Protein AF-A0A497YHU5-F1 (afdb_monomer_lite)

Radius of gyration: 30.88 Å; chains: 1; bounding box: 75×67×78 Å

pLDDT: mean 89.19, std 15.69, range [25.25, 98.94]

Foldseek 3Di:
DDDDDDDDDDDDDDDDDDDDDDDDDDDDDDDDDAWKKKWWFQAADDDDDPQNVQWDDKDDDPGGIITMGGDPPPDDPVRVQVVRVVDPGTPHMGTDDDDDPQDQFPAPAAPPAALQCVVQVLSLLVVQPLFAALAEEEEEDAWEPPPQPQCPPQEDFEAELVVRDTPDGHAFFLSHQLSQQQARATNPRADHHHSRNNYHYHYYHQDPHPDGDLLSVLVSLVVCLVVPHQEYFALDWDQDDDPSNLVSLVVCQVSLHAYEYEQFFQQEQRGTPPLQHPRHQYEFEDDSVQHGDSRTHWYPSHAAYGHFFQRKGDGPPRDIGGHHGSSSRRSNLRNLLSSLCRSPVPQGSLSSSLLQLLQADADDDQAADGRGGSHYGHSSSSNPPDPQLFAAEQADPDLQSSLLSLCVVQDQAFQEEEEFEQPQGLQLLQCLQVCLVRVYFYGYAHQEARDPSSLVSLQSRQHQEYEYGEDCNGHNPRHVVSVVVSHNYYHYQHDPDSQLSLLSSLVSFDDLEAEEWASPQGLQSLQCSLLCNLVSHGYGHQHLQGRDPSSLVSQVNRQEYEYFEDSSTHNPNNQVSHHNYDYQYDPDSQSSSLSCCVVRPFDQAEEEEFASPSGSQSSSNSSVCNVVRYGYHHAHQEGRDPSSLVCLLSHLHYHYGYDCRGHPSNHSSSSSSSND

Organism: NCBI:txid1373

Secondary structure (DSSP, 8-state):
------------------------------PPPPPEEEEEESTT----GGGGGGEEEEEEETTEEEEEEEPPTT--HHHHHHHHTT-TTEEEEEE----PPP-----TTHHHH-HHHHHHTHHHHHTT----TTSEEEEEES---TT-GGGTTTB-S-EETTTTEET-----HHHHHHHHHHHPPSSSSSS---SSTTSEEEEEE-EETTEE-HHHHHHHHHHHHHTT-SEEEE---BSS--HHHHHHHHHHHHTTPEEEEE--SSS-SS--BTTTSTTEEEEEEE-TTSPBPTT---STT--EEEE-SSEEEEETTTEEEEE-SHHHHHHHHHHHHHHHHHH-TT--HHHHHHHHHHHSB--SSSSSBTTTBT-B--HHHHHH--GGGSPEEE--SSHHHHHHHHHHHH-S--SEEEEEESSS-HHHHTHHHHHHHTT--EEEE-SSS--HHHHHHHHHH--SEEEEES-TTTS-HHHHHHHHTTSSEEEEE--SSHHHHHHHHHTTS--SEEEEEESSS-HHHHHHHHHHHHTTPPEEEE-SS---HHHHHHTTT--EEEEES-TTTS-HHHHTTSTTEEEE--SSHHHHHHHHHHHS---SS-EEEEESSS-HHHHHHHHHHHHTT-PEEEE-SS---HHHHTTGGG-S-EEEES-TTTS-HHHHHHHHGGG-

InterPro domains:
  IPR000209 Peptidase S8/S53 domain [PF00082] (134-375)
  IPR007253 Cell wall binding repeat 2 [PF04122] (393-480)
  IPR007253 Cell wall binding repeat 2 [PF04122] (492-574)
  IPR007253 Cell wall binding repeat 2 [PF04122] (583-667)
  IPR015500 Peptidase S8, subtilisin-related [PR00723] (132-151)
  IPR015500 Peptidase S8, subtilisin-related [PR00723] (170-183)
  IPR015500 Peptidase S8, subtilisin-related [PR00723] (324-340)
  IPR022398 Peptidase S8, subtilisin, His-active site [PS00137] (174-184)
  IPR023827 Peptidase S8, subtilisin, Asp-active site [PS00136] (137-148)
  IPR023828 Peptidase S8, subtilisin, Ser-active site [PS00138] (325-335)
  IPR036852 Peptidase S8/S53 domain superfamily [G3DSA:3.40.50.200] (109-394)
  IPR036852 Peptidase S8/S53 domain superfamily [SSF52743] (113-385)
  IPR050131 Subtilisin-like serine protease [PTHR43806] (23-392)
  IPR054399 Fervidolysin-like, N-terminal prodomain [PF22148] (35-95)

Sequence (676 aa):
MKQTTTVLAAMTLALSLIGIGTMAQAQGPTENPADRVIVKLREQAAMEGAAAAQKVATAKTGDGQIVTLEVPQGQSVESFMAELSKQGHIEYVEPDHRVELAAIPGDPFYAGYQYHHRLIGSESAWDKTTGKADVLVAIIDDGFDLLHPDLKGRIVSPFNIITGKPGSVSVEIHGTHVAGLIAGNMDNELFGVGVAPSTSIMPIDVFDGEDGFISDVAAGVYHAVDNGADIINMSLVAYSDTNVLREAVQYAHSKNVLVVAAAGNDGISSPYYPAAYQEVLSVASTDAADKRSDFSNFGKTIDIAAPGTGVFSIFPDQSFGGMDGTSMSTPIVSGAAALLKANEPKLSNTDIAGRLMLTAKDLGTAGKDVYYGHGRLNVDRALTLDASHWSDRLAGSSRYDTAVAISKAGWSSASTVIIATGTDFPDALAGGPLAYKENAPILLTKGDALHPAAAAEIRRLKPGKAILLGSNGALSATVEQQVGQLVNSVERIGGKTRYETAALIAKKITSDRAVVSNGQNFPDVLSVSPYAAKNGIPILLTRTGTLPAETKAALAGKDSTIVTGGTSAVSNAVMAQLPGAKRYGGTSRYDTGKLINQGLPMGKQKAFIATGTNFPDALAGSVLAAKKDAPILLTAANSIPSPTKSLLPSYPAYSIFGSKGAITPDVKFEVDLQLK

Structure (mmCIF, N/CA/C/O backbone):
data_AF-A0A497YHU5-F1
#
_entry.id   AF-A0A497YHU5-F1
#
loop_
_atom_site.group_PDB
_atom_site.id
_atom_site.type_symbol
_atom_site.label_atom_id
_atom_site.label_alt_id
_atom_site.label_comp_id
_atom_site.label_asym_id
_atom_site.label_entity_id
_atom_site.label_seq_id
_atom_site.pdbx_PDB_ins_code
_atom_site.Cartn_x
_atom_site.Cartn_y
_atom_site.Cartn_z
_atom_site.occupancy
_atom_site.B_iso_or_equiv
_atom_site.auth_seq_id
_atom_site.auth_comp_id
_atom_site.auth_asym_id
_atom_site.auth_atom_id
_atom_site.pdbx_PDB_model_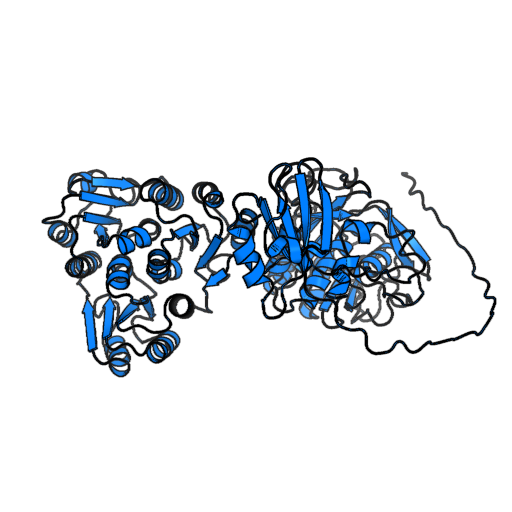num
ATOM 1 N N . MET A 1 1 ? 30.039 21.988 -26.609 1.00 33.09 1 MET A N 1
ATOM 2 C CA . MET A 1 1 ? 31.348 21.294 -26.544 1.00 33.09 1 MET A CA 1
ATOM 3 C C . MET A 1 1 ? 31.518 20.636 -25.178 1.00 33.09 1 MET A C 1
ATOM 5 O O . MET A 1 1 ? 32.045 21.253 -24.263 1.00 33.09 1 MET A O 1
ATOM 9 N N . LYS A 1 2 ? 31.054 19.394 -25.043 1.00 28.36 2 LYS A N 1
ATOM 10 C CA . LYS A 1 2 ? 31.496 18.415 -24.042 1.00 28.36 2 LYS A CA 1
ATOM 11 C C . LYS A 1 2 ? 31.554 17.090 -24.800 1.00 28.36 2 LYS A C 1
ATOM 13 O O . LYS A 1 2 ? 30.592 16.751 -25.476 1.00 28.36 2 LYS A O 1
ATOM 18 N N . GLN A 1 3 ? 32.724 16.463 -24.825 1.00 27.09 3 GLN A N 1
ATOM 19 C CA . GLN A 1 3 ? 32.985 15.246 -25.589 1.00 27.09 3 GLN A CA 1
ATOM 20 C C . GLN A 1 3 ? 32.382 14.047 -24.853 1.00 27.09 3 GLN A C 1
ATOM 22 O O . GLN A 1 3 ? 32.761 13.776 -23.717 1.00 27.09 3 GLN A O 1
ATOM 27 N N . THR A 1 4 ? 31.457 13.345 -25.500 1.00 29.52 4 THR A N 1
ATOM 28 C CA . THR A 1 4 ? 31.012 11.997 -25.139 1.00 29.52 4 THR A CA 1
ATOM 29 C C . THR A 1 4 ? 32.050 11.002 -25.651 1.00 29.52 4 THR A C 1
ATOM 31 O O . THR A 1 4 ? 32.247 10.835 -26.855 1.00 29.52 4 THR A O 1
ATOM 34 N N . THR A 1 5 ? 32.775 10.368 -24.733 1.00 28.42 5 THR A N 1
ATOM 35 C CA . THR A 1 5 ? 33.776 9.350 -25.061 1.00 28.42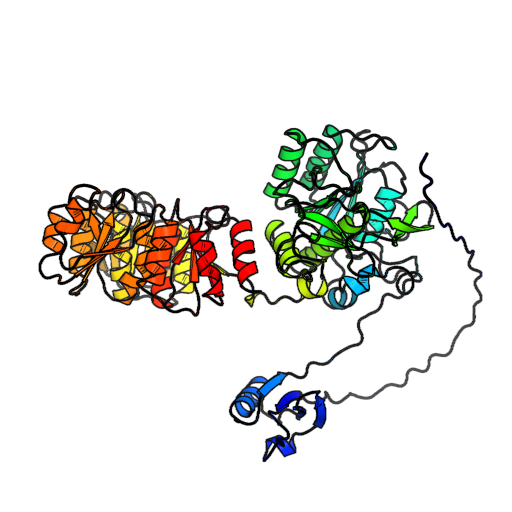 5 THR A CA 1
ATOM 36 C C . THR A 1 5 ? 33.059 8.031 -25.348 1.00 28.42 5 THR A C 1
ATOM 38 O O . THR A 1 5 ? 32.710 7.300 -24.430 1.00 28.42 5 THR A O 1
ATOM 41 N N . THR A 1 6 ? 32.816 7.735 -26.625 1.00 29.31 6 THR A N 1
ATOM 42 C CA . THR A 1 6 ? 32.262 6.447 -27.078 1.00 29.31 6 THR A CA 1
ATOM 43 C C . THR A 1 6 ? 33.411 5.452 -27.244 1.00 29.31 6 THR A C 1
ATOM 45 O O . THR A 1 6 ? 34.334 5.709 -28.017 1.00 29.31 6 THR A O 1
ATOM 48 N N . VAL A 1 7 ? 33.389 4.327 -26.525 1.00 29.16 7 VAL A N 1
ATOM 49 C CA . VAL A 1 7 ? 34.339 3.220 -26.733 1.00 29.16 7 VAL A CA 1
ATOM 50 C C . VAL A 1 7 ? 33.639 2.154 -27.574 1.00 29.16 7 VAL A C 1
ATOM 52 O O . VAL A 1 7 ? 32.822 1.397 -27.062 1.00 29.16 7 VAL A O 1
ATOM 55 N N . LEU A 1 8 ? 33.940 2.121 -28.875 1.00 25.25 8 LEU A N 1
ATOM 56 C CA . LEU A 1 8 ? 33.418 1.138 -29.828 1.00 25.25 8 LEU A CA 1
ATOM 57 C C . LEU A 1 8 ? 34.445 0.004 -29.990 1.00 25.25 8 LEU A C 1
ATOM 59 O O . LEU A 1 8 ? 35.567 0.254 -30.432 1.00 25.25 8 LEU A O 1
ATOM 63 N N . ALA A 1 9 ? 34.087 -1.233 -29.648 1.00 27.28 9 ALA A N 1
ATOM 64 C CA . ALA A 1 9 ? 34.909 -2.413 -29.922 1.00 27.28 9 ALA A CA 1
ATOM 65 C C . ALA A 1 9 ? 34.160 -3.335 -30.896 1.00 27.28 9 ALA A C 1
ATOM 67 O O . ALA A 1 9 ? 33.188 -3.980 -30.519 1.00 27.28 9 ALA A O 1
ATOM 68 N N . ALA A 1 10 ? 34.606 -3.385 -32.153 1.00 26.16 10 ALA A N 1
ATOM 69 C CA . ALA A 1 10 ? 34.100 -4.309 -33.165 1.00 26.16 10 ALA A CA 1
ATOM 70 C C . ALA A 1 10 ? 35.052 -5.510 -33.294 1.00 26.16 10 ALA A C 1
ATOM 72 O O . ALA A 1 10 ? 36.248 -5.324 -33.526 1.00 26.16 10 ALA A O 1
ATOM 73 N N . MET A 1 11 ? 34.539 -6.739 -33.180 1.00 29.83 11 MET A N 1
ATOM 74 C CA . MET A 1 11 ? 35.295 -7.957 -33.492 1.00 29.83 11 MET A CA 1
ATOM 75 C C . MET A 1 11 ? 34.438 -8.953 -34.281 1.00 29.83 11 MET A C 1
ATOM 77 O O . MET A 1 11 ? 33.431 -9.461 -33.803 1.00 29.83 11 MET A O 1
ATOM 81 N N . THR A 1 12 ? 34.877 -9.232 -35.508 1.00 28.94 12 THR A N 1
ATOM 82 C CA . THR A 1 12 ? 34.377 -10.273 -36.417 1.00 28.94 12 THR A CA 1
ATOM 83 C C . THR A 1 12 ? 34.726 -11.678 -35.919 1.00 28.94 12 THR A C 1
ATOM 85 O O . THR A 1 12 ? 35.897 -11.968 -35.668 1.00 28.94 12 THR A O 1
ATOM 88 N N . LEU A 1 13 ? 33.727 -12.563 -35.839 1.00 28.52 13 LEU A N 1
ATOM 89 C CA . LEU A 1 13 ? 33.865 -13.962 -35.424 1.00 28.52 13 LEU A CA 1
ATOM 90 C C . LEU A 1 13 ? 34.158 -14.875 -36.632 1.00 28.52 13 LEU A C 1
ATOM 92 O O . LEU A 1 13 ? 33.422 -14.865 -37.617 1.00 28.52 13 LEU A O 1
ATOM 96 N N . ALA A 1 14 ? 35.212 -15.691 -36.545 1.00 26.08 14 ALA A N 1
ATOM 97 C CA . ALA A 1 14 ? 35.501 -16.768 -37.493 1.00 26.08 14 ALA A CA 1
ATOM 98 C C . ALA A 1 14 ? 35.154 -18.126 -36.857 1.00 26.08 14 ALA A C 1
ATOM 100 O O . ALA A 1 14 ? 35.715 -18.492 -35.827 1.00 26.08 14 ALA A O 1
ATOM 101 N N . LEU A 1 15 ? 34.228 -18.864 -37.480 1.00 29.66 15 LEU A N 1
ATOM 102 C CA . LEU A 1 15 ? 33.823 -20.218 -37.090 1.00 29.66 15 LEU A CA 1
ATOM 103 C C . LEU A 1 15 ? 34.921 -21.247 -37.407 1.00 29.66 15 LEU A C 1
ATOM 105 O O . LEU A 1 15 ? 35.382 -21.332 -38.546 1.00 29.66 15 LEU A O 1
ATOM 109 N N . SER A 1 16 ? 35.228 -22.128 -36.454 1.00 26.45 16 SER A N 1
ATOM 110 C CA . SER A 1 16 ? 35.846 -23.427 -36.733 1.00 26.45 16 SER A CA 1
ATOM 111 C C . SER A 1 16 ? 35.083 -24.554 -36.024 1.00 26.45 16 SER A C 1
ATOM 113 O O . SER A 1 16 ? 34.946 -24.586 -34.805 1.00 26.45 16 SER A O 1
ATOM 115 N N . LEU A 1 17 ? 34.547 -25.474 -36.834 1.00 31.41 17 LEU A N 1
ATOM 116 C CA . LEU A 1 17 ? 33.898 -26.716 -36.414 1.00 31.41 17 LEU A CA 1
ATOM 117 C C . LEU A 1 17 ? 34.928 -27.721 -35.881 1.00 31.41 17 LEU A C 1
ATOM 119 O O . LEU A 1 17 ? 35.848 -28.078 -36.618 1.00 31.41 17 LEU A O 1
ATOM 123 N N . ILE A 1 18 ? 34.685 -28.299 -34.701 1.00 30.58 18 ILE A N 1
ATOM 124 C CA . ILE A 1 18 ? 35.136 -29.657 -34.349 1.00 30.58 18 ILE A CA 1
ATOM 125 C C . ILE A 1 18 ? 34.004 -30.356 -33.592 1.00 30.58 18 ILE A C 1
ATOM 127 O O . ILE A 1 18 ? 33.492 -29.841 -32.602 1.00 30.58 18 ILE A O 1
ATOM 131 N N . GLY A 1 19 ? 33.597 -31.523 -34.092 1.00 26.00 19 GLY A N 1
ATOM 132 C CA . GLY A 1 19 ? 32.494 -32.310 -33.559 1.00 26.00 19 GLY A CA 1
ATOM 133 C C . GLY A 1 19 ? 32.907 -33.531 -32.728 1.00 26.00 19 GLY A C 1
ATOM 134 O O . GLY A 1 19 ? 33.951 -34.135 -32.954 1.00 26.00 19 GLY A O 1
ATOM 135 N N . ILE A 1 20 ? 31.937 -33.917 -31.889 1.00 32.97 20 ILE A N 1
ATOM 136 C CA . ILE A 1 20 ? 31.539 -35.261 -31.426 1.00 32.97 20 ILE A CA 1
ATOM 137 C C . ILE A 1 20 ? 32.343 -35.916 -30.289 1.00 32.97 20 ILE A C 1
ATOM 139 O O . ILE A 1 20 ? 33.508 -36.273 -30.427 1.00 32.97 20 ILE A O 1
ATOM 143 N N . GLY A 1 21 ? 31.606 -36.238 -29.215 1.00 25.81 21 GLY A N 1
ATOM 144 C CA . GLY A 1 21 ? 31.980 -37.244 -28.221 1.00 25.81 21 GLY A CA 1
ATOM 145 C C . GLY A 1 21 ? 31.020 -37.334 -27.027 1.00 25.81 21 GLY A C 1
ATOM 146 O O . GLY A 1 21 ? 31.425 -37.074 -25.902 1.00 25.81 21 GLY A O 1
ATOM 147 N N . THR A 1 22 ? 29.748 -37.688 -27.240 1.00 32.41 22 THR A N 1
ATOM 148 C CA . THR A 1 22 ? 28.787 -37.971 -26.156 1.00 32.41 22 THR A CA 1
ATOM 149 C C . THR A 1 22 ? 29.090 -39.313 -25.481 1.00 32.41 22 THR A C 1
ATOM 151 O O . THR A 1 22 ? 28.992 -40.356 -26.128 1.00 32.41 22 THR A O 1
ATOM 154 N N . MET A 1 23 ? 29.360 -39.310 -24.173 1.00 29.67 23 MET A N 1
ATOM 155 C CA . MET A 1 23 ? 29.199 -40.486 -23.309 1.00 29.67 23 MET A CA 1
ATOM 156 C C . MET A 1 23 ? 28.266 -40.135 -22.149 1.00 29.67 23 MET A C 1
ATOM 158 O O . MET A 1 23 ? 28.678 -39.535 -21.163 1.00 29.67 23 MET A O 1
ATOM 162 N N . ALA A 1 24 ? 26.994 -40.509 -22.282 1.00 28.61 24 ALA A N 1
ATOM 163 C CA . ALA A 1 24 ? 26.041 -40.497 -21.182 1.00 28.61 24 ALA A CA 1
ATOM 164 C C . ALA A 1 24 ? 26.212 -41.792 -20.372 1.00 28.61 24 ALA A C 1
ATOM 166 O O . ALA A 1 24 ? 25.848 -42.874 -20.835 1.00 28.61 24 ALA A O 1
ATOM 167 N N . GLN A 1 25 ? 26.782 -41.694 -19.170 1.00 28.66 25 GLN A N 1
ATOM 168 C CA . GLN A 1 25 ? 26.655 -42.737 -18.154 1.00 28.66 25 GLN A CA 1
ATOM 169 C C . GLN A 1 25 ? 25.304 -42.569 -17.455 1.00 28.66 25 GLN A C 1
ATOM 171 O O . GLN A 1 25 ? 25.040 -41.545 -16.830 1.00 28.66 25 GLN A O 1
ATOM 176 N N . ALA A 1 26 ? 24.454 -43.589 -17.558 1.00 29.36 26 ALA A N 1
ATOM 177 C CA . ALA A 1 26 ? 23.235 -43.696 -16.772 1.00 29.36 26 ALA A CA 1
ATOM 178 C C . ALA A 1 26 ? 23.597 -43.867 -15.285 1.00 29.36 26 ALA A C 1
ATOM 180 O O . ALA A 1 26 ? 24.133 -44.903 -14.890 1.00 29.36 26 ALA A O 1
ATOM 181 N N . GLN A 1 27 ? 23.314 -42.853 -14.466 1.00 30.81 27 GLN A N 1
ATOM 182 C CA . GLN A 1 27 ? 23.290 -42.990 -13.011 1.00 30.81 27 GLN A CA 1
ATOM 183 C C . GLN A 1 27 ? 21.955 -43.633 -12.608 1.00 30.81 27 GLN A C 1
ATOM 185 O O . GLN A 1 27 ? 20.892 -43.214 -13.064 1.00 30.81 27 GLN A O 1
ATOM 190 N N . GLY A 1 28 ? 22.022 -44.696 -11.800 1.00 29.98 28 GLY A N 1
ATOM 191 C CA . GLY A 1 28 ? 20.854 -45.331 -11.182 1.00 29.98 28 GLY A CA 1
ATOM 192 C C . GLY A 1 28 ? 20.110 -44.385 -10.225 1.00 29.98 28 GLY A C 1
ATOM 193 O O . GLY A 1 28 ? 20.547 -43.250 -10.035 1.00 29.98 28 GLY A O 1
ATOM 194 N N . PRO A 1 29 ? 18.990 -44.825 -9.621 1.00 30.52 29 PRO A N 1
ATOM 195 C CA . PRO A 1 29 ? 18.157 -43.963 -8.789 1.00 30.52 29 PRO A CA 1
ATOM 196 C C . PRO A 1 29 ? 18.978 -43.427 -7.614 1.00 30.52 29 PRO A C 1
ATOM 198 O O . PRO A 1 29 ? 19.434 -44.188 -6.763 1.00 30.52 29 PRO A O 1
ATOM 201 N N . THR A 1 30 ? 19.192 -42.116 -7.593 1.00 31.77 30 THR A N 1
ATOM 202 C CA . THR A 1 30 ? 19.773 -41.401 -6.463 1.00 31.77 30 THR A CA 1
ATOM 203 C C . THR A 1 30 ? 18.796 -41.496 -5.293 1.00 31.77 30 THR A C 1
ATOM 205 O O . THR A 1 30 ? 17.673 -40.999 -5.368 1.00 31.77 30 THR A O 1
ATOM 208 N N . GLU A 1 31 ? 19.196 -42.177 -4.214 1.00 35.94 31 GLU A N 1
ATOM 209 C CA . GLU A 1 31 ? 18.515 -42.065 -2.922 1.00 35.94 31 GLU A CA 1
ATOM 210 C C . GLU A 1 31 ? 18.364 -40.579 -2.587 1.00 35.94 31 GLU A C 1
ATOM 212 O O . GLU A 1 31 ? 19.328 -39.826 -2.703 1.00 35.94 31 GLU A O 1
ATOM 217 N N . ASN A 1 32 ? 17.159 -40.144 -2.214 1.00 41.66 32 ASN A N 1
ATOM 218 C CA . ASN A 1 32 ? 16.931 -38.772 -1.774 1.00 41.66 32 ASN A CA 1
ATOM 219 C C . ASN A 1 32 ? 17.740 -38.532 -0.482 1.00 41.66 32 ASN A C 1
ATOM 221 O O . ASN A 1 32 ? 17.489 -39.232 0.500 1.00 41.66 32 ASN A O 1
ATOM 225 N N . PRO A 1 33 ? 18.684 -37.571 -0.443 1.00 57.25 33 PRO A N 1
ATOM 226 C CA . PRO A 1 33 ? 19.343 -37.166 0.796 1.00 57.25 33 PRO A CA 1
ATOM 227 C C . PRO A 1 33 ? 18.326 -36.805 1.882 1.00 57.25 33 PRO A C 1
ATOM 229 O O . PRO A 1 33 ? 17.339 -36.130 1.585 1.00 57.25 33 PRO A O 1
ATOM 232 N N . ALA A 1 34 ? 18.588 -37.239 3.117 1.00 67.44 34 ALA A N 1
ATOM 233 C CA . ALA A 1 34 ? 17.761 -36.945 4.284 1.00 67.44 34 ALA A CA 1
ATOM 234 C C . ALA A 1 34 ? 17.684 -35.432 4.580 1.00 67.44 34 ALA A C 1
ATOM 236 O O . ALA A 1 34 ? 18.630 -34.689 4.305 1.00 67.44 34 ALA A O 1
ATOM 237 N N . ASP A 1 35 ? 16.561 -34.984 5.153 1.00 86.56 35 ASP A N 1
ATOM 238 C CA . ASP A 1 35 ? 16.365 -33.599 5.598 1.00 86.56 35 ASP A CA 1
ATOM 239 C C . ASP A 1 35 ? 17.333 -33.239 6.739 1.00 86.56 35 ASP A C 1
ATOM 241 O O . ASP A 1 35 ? 17.704 -34.090 7.554 1.00 86.56 35 ASP A O 1
ATOM 245 N N . ARG A 1 36 ? 17.741 -31.965 6.821 1.00 92.00 36 ARG A N 1
ATOM 246 C CA . ARG A 1 36 ? 18.741 -31.479 7.788 1.00 92.00 36 ARG A CA 1
ATOM 247 C C . ARG A 1 36 ? 18.307 -30.179 8.477 1.00 92.00 36 ARG A C 1
ATOM 249 O O . ARG A 1 36 ? 17.494 -29.419 7.953 1.00 92.00 36 ARG A O 1
ATOM 256 N N . VAL A 1 37 ? 18.884 -29.912 9.647 1.00 90.25 37 VAL A N 1
ATOM 257 C CA . VAL A 1 37 ? 18.754 -28.655 10.408 1.00 90.25 37 VAL A CA 1
ATOM 258 C C . VAL A 1 37 ? 20.129 -28.118 10.806 1.00 90.25 37 VAL A C 1
ATOM 260 O O . VAL A 1 37 ? 21.075 -28.885 11.002 1.00 90.25 37 VAL A O 1
ATOM 263 N N . ILE A 1 38 ? 20.238 -26.802 10.968 1.00 91.69 38 ILE A N 1
ATOM 264 C CA . ILE A 1 38 ? 21.420 -26.096 11.471 1.00 91.69 38 ILE A CA 1
ATOM 265 C C . ILE A 1 38 ? 21.126 -25.629 12.898 1.00 91.69 38 ILE A C 1
ATOM 267 O O . ILE A 1 38 ? 20.107 -24.996 13.162 1.00 91.69 38 ILE A O 1
ATOM 271 N N . VAL A 1 39 ? 22.024 -25.939 13.831 1.00 90.94 39 VAL A N 1
ATOM 272 C CA . VAL A 1 39 ? 21.940 -25.568 15.248 1.00 90.94 39 VAL A CA 1
ATOM 273 C C . VAL A 1 39 ? 23.110 -24.663 15.598 1.00 90.94 39 VAL A C 1
ATOM 275 O O . VAL A 1 39 ? 24.264 -25.070 15.462 1.00 90.94 39 VAL A O 1
ATOM 278 N N . LYS A 1 40 ? 22.839 -23.467 16.119 1.00 88.94 40 LYS A N 1
ATOM 279 C CA . LYS A 1 40 ? 23.860 -22.607 16.723 1.00 88.94 40 LYS A CA 1
ATOM 280 C C . LYS A 1 40 ? 23.938 -22.863 18.220 1.00 88.94 40 LYS A C 1
ATOM 282 O O . LYS A 1 40 ? 22.931 -22.775 18.919 1.00 88.94 40 LYS A O 1
ATOM 287 N N . LEU A 1 41 ? 25.138 -23.141 18.716 1.00 86.12 41 LEU A N 1
ATOM 288 C CA . LEU A 1 41 ? 25.402 -23.354 20.138 1.00 86.12 41 LEU A CA 1
ATOM 289 C C . LEU A 1 41 ? 25.882 -22.064 20.804 1.00 86.12 41 LEU A C 1
ATOM 291 O O . LEU A 1 41 ? 26.671 -21.315 20.223 1.00 86.12 41 LEU A O 1
ATOM 295 N N . ARG A 1 42 ? 25.434 -21.841 22.042 1.00 82.75 42 ARG A N 1
ATOM 296 C CA . ARG A 1 42 ? 25.983 -20.810 22.929 1.00 82.75 42 ARG A CA 1
ATOM 297 C C . ARG A 1 42 ? 27.337 -21.301 23.458 1.00 82.75 42 ARG A C 1
ATOM 299 O O . ARG A 1 42 ? 27.428 -22.424 23.945 1.00 82.75 42 ARG A O 1
ATOM 306 N N . GLU A 1 43 ? 28.368 -20.456 23.408 1.00 72.25 43 GLU A N 1
ATOM 307 C CA . GLU A 1 43 ? 29.722 -20.755 23.920 1.00 72.25 43 GLU A CA 1
ATOM 308 C C . GLU A 1 43 ? 30.407 -21.971 23.238 1.00 72.25 43 GLU A C 1
ATOM 310 O O . GLU A 1 43 ? 30.062 -22.353 22.121 1.00 72.25 43 GLU A O 1
ATOM 315 N N . GLN A 1 44 ? 31.412 -22.584 23.885 1.00 64.88 44 GLN A N 1
ATOM 316 C CA . GLN A 1 44 ? 32.015 -23.864 23.463 1.00 64.88 44 GLN A CA 1
ATOM 317 C C . GLN A 1 44 ? 31.182 -25.080 23.925 1.00 64.88 44 GLN A C 1
ATOM 319 O O . GLN A 1 44 ? 31.744 -26.128 24.250 1.00 64.88 44 GLN A O 1
ATOM 324 N N . ALA A 1 45 ? 29.855 -24.947 24.004 1.00 66.75 45 ALA A N 1
ATOM 325 C CA . ALA A 1 45 ? 28.983 -26.071 24.327 1.00 66.75 45 ALA A CA 1
ATOM 326 C C . ALA A 1 45 ? 29.065 -27.158 23.239 1.00 66.75 45 ALA A C 1
ATOM 328 O O . ALA A 1 45 ? 29.366 -26.876 22.078 1.00 66.75 45 ALA A O 1
ATOM 329 N N . ALA A 1 46 ? 28.794 -28.408 23.614 1.00 67.00 46 ALA A N 1
ATOM 330 C CA . ALA A 1 46 ? 28.712 -29.536 22.694 1.00 67.00 46 ALA A CA 1
ATOM 331 C C . ALA A 1 46 ? 27.272 -30.056 22.634 1.00 67.00 46 ALA A C 1
ATOM 333 O O . ALA A 1 46 ? 26.545 -29.992 23.620 1.00 67.00 46 ALA A O 1
ATOM 334 N N . MET A 1 47 ? 26.876 -30.602 21.482 1.00 73.56 47 MET A N 1
ATOM 335 C CA . MET A 1 47 ? 25.632 -31.367 21.388 1.00 73.56 47 MET A CA 1
ATOM 336 C C . MET A 1 47 ? 25.751 -32.655 22.207 1.00 73.56 47 MET A C 1
ATOM 338 O O . MET A 1 47 ? 26.734 -33.385 22.068 1.00 73.56 47 MET A O 1
ATOM 342 N N . GLU A 1 48 ? 24.731 -32.962 23.005 1.00 67.00 48 GLU A N 1
ATOM 343 C CA . GLU A 1 48 ? 24.681 -34.149 23.864 1.00 67.00 48 GLU A CA 1
ATOM 344 C C . GLU A 1 48 ? 23.467 -35.042 23.542 1.00 67.00 48 GLU A C 1
ATOM 346 O O . GLU A 1 48 ? 22.495 -34.626 22.908 1.00 67.00 48 GLU A O 1
ATOM 351 N N . GLY A 1 49 ? 23.514 -36.301 23.988 1.00 68.38 49 GLY A N 1
ATOM 352 C CA . GLY A 1 49 ? 22.380 -37.227 23.910 1.00 68.38 49 GLY A CA 1
ATOM 353 C C . GLY A 1 49 ? 21.974 -37.629 22.485 1.00 68.38 49 GLY A C 1
ATOM 354 O O . GLY A 1 49 ? 22.811 -37.771 21.597 1.00 68.38 49 GLY A O 1
ATOM 355 N N . ALA A 1 50 ? 20.672 -37.849 22.269 1.00 61.09 50 ALA A N 1
ATOM 356 C CA . ALA A 1 50 ? 20.127 -38.358 21.004 1.00 61.09 50 ALA A CA 1
ATOM 357 C C . ALA A 1 50 ? 20.397 -37.434 19.801 1.00 61.09 50 ALA A C 1
ATOM 359 O O . ALA A 1 50 ? 20.561 -37.915 18.683 1.00 61.09 50 ALA A O 1
ATOM 360 N N . ALA A 1 51 ? 20.517 -36.124 20.029 1.00 69.06 51 ALA A N 1
ATOM 361 C CA . ALA A 1 51 ? 20.831 -35.155 18.985 1.00 69.06 51 ALA A CA 1
ATOM 362 C C . ALA A 1 51 ? 22.303 -35.219 18.537 1.00 69.06 51 ALA A C 1
ATOM 364 O O . ALA A 1 51 ? 22.601 -34.961 17.374 1.00 69.06 51 ALA A O 1
ATOM 365 N N . ALA A 1 52 ? 23.229 -35.639 19.410 1.00 71.38 52 ALA A N 1
ATOM 366 C CA . ALA A 1 52 ? 24.623 -35.872 19.024 1.00 71.38 52 ALA A CA 1
ATOM 367 C C . ALA A 1 52 ? 24.765 -37.040 18.031 1.00 71.38 52 ALA A C 1
ATOM 369 O O . ALA A 1 52 ? 25.661 -37.022 17.190 1.00 71.38 52 ALA A O 1
ATOM 370 N N . ALA A 1 53 ? 23.863 -38.027 18.099 1.00 75.81 53 ALA A N 1
ATOM 371 C CA . ALA A 1 53 ? 23.834 -39.163 17.178 1.00 75.81 53 ALA A CA 1
ATOM 372 C C . ALA A 1 53 ? 23.354 -38.791 15.763 1.00 75.81 53 ALA A C 1
ATOM 374 O O . ALA A 1 53 ? 23.603 -39.544 14.830 1.00 75.81 53 ALA A O 1
ATOM 375 N N . GLN A 1 54 ? 22.704 -37.634 15.604 1.00 83.94 54 GLN A N 1
ATOM 376 C CA . GLN A 1 54 ? 22.226 -37.114 14.318 1.00 83.94 54 GLN A CA 1
ATOM 377 C C . GLN A 1 54 ? 23.215 -36.145 13.660 1.00 83.94 54 GLN A C 1
ATOM 379 O O . GLN A 1 54 ? 22.914 -35.526 12.645 1.00 83.94 54 GLN A O 1
ATOM 384 N N . LYS A 1 55 ? 24.388 -35.932 14.260 1.00 88.00 55 LYS A N 1
ATOM 385 C CA . LYS A 1 55 ? 25.332 -34.917 13.802 1.00 88.00 55 LYS A CA 1
ATOM 386 C C . LYS A 1 55 ? 25.978 -35.294 12.471 1.00 88.00 55 LYS A C 1
ATOM 388 O O . LYS A 1 55 ? 26.725 -36.262 12.385 1.00 88.00 55 LYS A O 1
ATOM 393 N N . VAL A 1 56 ? 25.780 -34.426 11.484 1.00 87.19 56 VAL A N 1
ATOM 394 C CA . VAL A 1 56 ? 26.362 -34.508 10.138 1.00 87.19 56 VAL A CA 1
ATOM 395 C C . VAL A 1 56 ? 27.682 -33.753 10.079 1.00 87.19 56 VAL A C 1
ATOM 397 O O . VAL A 1 56 ? 28.694 -34.263 9.605 1.00 87.19 56 VAL A O 1
ATOM 400 N N . ALA A 1 57 ? 27.683 -32.510 10.561 1.00 87.06 57 ALA A N 1
ATOM 401 C CA . ALA A 1 57 ? 28.818 -31.612 10.409 1.00 87.06 57 ALA A CA 1
ATOM 402 C C . ALA A 1 57 ? 28.903 -30.606 11.550 1.00 87.06 57 ALA A C 1
ATOM 404 O O . ALA A 1 57 ? 27.998 -30.443 12.370 1.00 87.06 57 ALA A O 1
ATOM 405 N N . THR A 1 58 ? 30.042 -29.932 11.636 1.00 87.06 58 THR A N 1
ATOM 406 C CA . THR A 1 58 ? 30.278 -28.893 12.629 1.00 87.06 58 THR A CA 1
ATOM 407 C C . THR A 1 58 ? 31.244 -27.860 12.078 1.00 87.06 58 THR A C 1
ATOM 409 O O . THR A 1 58 ? 32.316 -28.225 11.599 1.00 87.06 58 THR A O 1
ATOM 412 N N . ALA A 1 59 ? 30.895 -26.582 12.197 1.00 83.06 59 ALA A N 1
ATOM 413 C CA . ALA A 1 59 ? 31.739 -25.470 11.783 1.00 83.06 59 ALA A CA 1
ATOM 414 C C . ALA A 1 59 ? 31.882 -24.442 12.911 1.00 83.06 59 ALA A C 1
ATOM 416 O O . ALA A 1 59 ? 30.946 -24.174 13.663 1.00 83.06 59 ALA A O 1
ATOM 417 N N . LYS A 1 60 ? 33.082 -23.874 13.049 1.00 81.25 60 LYS A N 1
ATOM 418 C CA . LYS A 1 60 ? 33.337 -22.783 13.997 1.00 81.25 60 LYS A CA 1
ATOM 419 C C . LYS A 1 60 ? 32.848 -21.466 13.399 1.00 81.25 60 LYS A C 1
ATOM 421 O O . LYS A 1 60 ? 33.112 -21.195 12.231 1.00 81.25 60 LYS A O 1
ATOM 426 N N . THR A 1 61 ? 32.199 -20.642 14.208 1.00 72.94 61 THR A N 1
ATOM 427 C CA . THR A 1 61 ? 31.900 -19.241 13.888 1.00 72.94 61 THR A CA 1
ATOM 428 C C . THR A 1 61 ? 32.823 -18.330 14.699 1.00 72.94 61 THR A C 1
ATOM 430 O O . THR A 1 61 ? 33.547 -18.803 15.575 1.00 72.94 61 THR A O 1
ATOM 433 N N . GLY A 1 62 ? 32.821 -17.021 14.425 1.00 71.88 62 GLY A N 1
ATOM 434 C CA . GLY A 1 62 ? 33.673 -16.065 15.152 1.00 71.88 62 GLY A CA 1
ATOM 435 C C . GLY A 1 62 ? 33.443 -16.027 16.673 1.00 71.88 62 GLY A C 1
ATOM 436 O O . GLY A 1 62 ? 34.339 -15.648 17.417 1.00 71.88 62 GLY A O 1
ATOM 437 N N . ASP A 1 63 ? 32.268 -16.459 17.126 1.00 76.31 63 ASP A N 1
ATOM 438 C CA . ASP A 1 63 ? 31.763 -16.367 18.500 1.00 76.31 63 ASP A CA 1
ATOM 439 C C . ASP A 1 63 ? 31.170 -17.686 19.048 1.00 76.31 63 ASP A C 1
ATOM 441 O O . ASP A 1 63 ? 30.569 -17.692 20.119 1.00 76.31 63 ASP A O 1
ATOM 445 N N . GLY A 1 64 ? 31.315 -18.812 18.341 1.00 78.69 64 GLY A N 1
ATOM 446 C CA . GLY A 1 64 ? 30.682 -20.072 18.740 1.00 78.69 64 GLY A CA 1
ATOM 447 C C . GLY A 1 64 ? 30.840 -21.198 17.723 1.00 78.69 64 GLY A C 1
ATOM 448 O O . GLY A 1 64 ? 31.840 -21.290 17.002 1.00 78.69 64 GLY A O 1
ATOM 449 N N . GLN A 1 65 ? 29.847 -22.083 17.670 1.00 86.06 65 GLN A N 1
ATOM 450 C CA . GLN A 1 65 ? 29.840 -23.241 16.783 1.00 86.06 65 GLN A CA 1
ATOM 451 C C . GLN A 1 65 ? 28.446 -23.465 16.199 1.00 86.06 65 GLN A C 1
ATOM 453 O O . GLN A 1 65 ? 27.446 -23.361 16.908 1.00 86.06 65 GLN A O 1
ATOM 458 N N . ILE A 1 66 ? 28.398 -23.792 14.909 1.00 90.44 66 ILE A N 1
ATOM 459 C CA . ILE A 1 66 ? 27.208 -24.335 14.259 1.00 90.44 66 ILE A CA 1
ATOM 460 C C . ILE A 1 66 ? 27.380 -25.839 14.058 1.00 90.44 66 ILE A C 1
ATOM 462 O O . ILE A 1 66 ? 28.468 -26.319 13.720 1.00 90.44 66 ILE A O 1
ATOM 466 N N . VAL A 1 67 ? 26.308 -26.584 14.282 1.00 91.25 67 VAL A N 1
ATOM 467 C CA . VAL A 1 67 ? 26.239 -28.033 14.107 1.00 91.25 67 VAL A CA 1
ATOM 468 C C . VAL A 1 67 ? 25.099 -28.340 13.148 1.00 91.25 67 VAL A C 1
ATOM 470 O O . VAL A 1 67 ? 23.977 -27.897 13.363 1.00 91.25 67 VAL A O 1
ATOM 473 N N . THR A 1 68 ? 25.382 -29.109 12.102 1.00 91.56 68 THR A N 1
ATOM 474 C CA . THR A 1 68 ? 24.357 -29.608 11.179 1.00 91.56 68 THR A CA 1
ATOM 475 C C . THR A 1 68 ? 23.904 -30.979 11.658 1.00 91.56 68 THR A C 1
ATOM 477 O O . THR A 1 68 ? 24.755 -31.844 11.897 1.00 91.56 68 THR A O 1
ATOM 480 N N . LEU A 1 69 ? 22.596 -31.181 11.797 1.00 91.62 69 LEU A N 1
ATOM 481 C CA . LEU A 1 69 ? 21.989 -32.444 12.216 1.00 91.62 69 LEU A CA 1
ATOM 482 C C . LEU A 1 69 ? 21.066 -32.985 11.117 1.00 91.62 69 LEU A C 1
ATOM 484 O O . LEU A 1 69 ? 20.330 -32.217 10.502 1.00 91.62 69 LEU A O 1
ATOM 488 N N . GLU A 1 70 ? 21.081 -34.294 10.900 1.00 92.19 70 GLU A N 1
ATOM 489 C CA . GLU A 1 70 ? 20.064 -35.011 10.131 1.00 92.19 70 GLU A CA 1
ATOM 490 C C . GLU A 1 70 ? 18.770 -35.107 10.945 1.00 92.19 70 GLU A C 1
ATOM 492 O O . GLU A 1 70 ? 18.786 -35.249 12.170 1.00 92.19 70 GLU A O 1
ATOM 497 N N . VAL A 1 71 ? 17.626 -34.992 10.278 1.00 88.94 71 VAL A N 1
ATOM 498 C CA . VAL A 1 71 ? 16.327 -35.156 10.932 1.00 88.94 71 VAL A CA 1
ATOM 499 C C . VAL A 1 71 ? 16.077 -36.655 11.151 1.00 88.94 71 VAL A C 1
ATOM 501 O O . VAL A 1 71 ? 16.119 -37.418 10.182 1.00 88.94 71 VAL A O 1
ATOM 504 N N . PRO A 1 72 ? 15.790 -37.109 12.390 1.00 89.81 72 PRO A N 1
ATOM 505 C CA . PRO A 1 72 ? 15.519 -38.516 12.665 1.00 89.81 72 PRO A CA 1
ATOM 506 C C . PRO A 1 72 ? 14.390 -39.088 11.802 1.00 89.81 72 PRO A C 1
ATOM 508 O O . PRO A 1 72 ? 13.347 -38.459 11.608 1.00 89.81 72 PRO A O 1
ATOM 511 N N . GLN A 1 73 ? 14.560 -40.327 11.336 1.00 83.81 73 GLN A N 1
ATOM 512 C CA . GLN A 1 73 ? 13.559 -41.009 10.517 1.00 83.81 73 GLN A CA 1
ATOM 513 C C . GLN A 1 73 ? 12.193 -41.064 11.231 1.00 83.81 73 GLN A C 1
ATOM 515 O O . GLN A 1 73 ? 12.077 -41.590 12.338 1.00 83.81 73 GLN A O 1
ATOM 520 N N . GLY A 1 74 ? 11.149 -40.542 10.579 1.00 81.56 74 GLY A N 1
ATOM 521 C CA . GLY A 1 74 ? 9.787 -40.473 11.129 1.00 81.56 74 GLY A CA 1
ATOM 522 C C . GLY A 1 74 ? 9.457 -39.182 11.890 1.00 81.56 74 GLY A C 1
ATOM 523 O O . GLY A 1 74 ? 8.321 -39.029 12.340 1.00 81.56 74 GLY A O 1
ATOM 524 N N . GLN A 1 75 ? 10.404 -38.248 12.004 1.00 86.00 75 GLN A N 1
ATOM 525 C CA . GLN A 1 75 ? 10.200 -36.906 12.549 1.00 86.00 75 GLN A CA 1
ATOM 526 C C . GLN A 1 75 ? 10.152 -35.876 11.405 1.00 86.00 75 GLN A C 1
ATOM 528 O O . GLN A 1 75 ? 10.830 -36.028 10.395 1.00 86.00 75 GLN A O 1
ATOM 533 N N . SER A 1 76 ? 9.331 -34.831 11.545 1.00 85.00 76 SER A N 1
ATOM 534 C CA . SER A 1 76 ? 9.354 -33.673 10.629 1.00 85.00 76 SER A CA 1
ATOM 535 C C . SER A 1 76 ? 10.428 -32.673 11.054 1.00 85.00 76 SER A C 1
ATOM 537 O O . SER A 1 76 ? 10.723 -32.580 12.255 1.00 85.00 76 SER A O 1
ATOM 539 N N . VAL A 1 77 ? 10.950 -31.891 10.103 1.00 78.69 77 VAL A N 1
ATOM 540 C CA . VAL A 1 77 ? 11.911 -30.803 10.356 1.00 78.69 77 VAL A CA 1
ATOM 541 C C . VAL A 1 77 ? 11.402 -29.900 11.483 1.00 78.69 77 VAL A C 1
ATOM 543 O O . VAL A 1 77 ? 12.099 -29.685 12.474 1.00 78.69 77 VAL A O 1
ATOM 546 N N . GLU A 1 78 ? 10.141 -29.472 11.412 1.00 79.56 78 GLU A N 1
ATOM 547 C CA . GLU A 1 78 ? 9.514 -28.586 12.394 1.00 79.56 78 GLU A CA 1
ATOM 548 C C . GLU A 1 78 ? 9.469 -29.214 13.789 1.00 79.56 78 GLU A C 1
ATOM 550 O O . GLU A 1 78 ? 9.788 -28.566 14.789 1.00 79.56 78 GLU A O 1
ATOM 555 N N . SER A 1 79 ? 9.090 -30.492 13.877 1.00 83.94 79 SER A N 1
ATOM 556 C CA . SER A 1 79 ? 9.020 -31.188 15.165 1.00 83.94 79 SER A CA 1
ATOM 557 C C . SER A 1 79 ? 10.395 -31.416 15.796 1.00 83.94 79 SER A C 1
ATOM 559 O O . SER A 1 79 ? 10.501 -31.362 17.022 1.00 83.94 79 SER A O 1
ATOM 561 N N . PHE A 1 80 ? 11.441 -31.623 14.990 1.00 92.25 80 PHE A N 1
ATOM 562 C CA . PHE A 1 80 ? 12.813 -31.781 15.476 1.00 92.25 80 PHE A CA 1
ATOM 563 C C . PHE A 1 80 ? 13.407 -30.438 15.920 1.00 92.25 80 PHE A C 1
ATOM 565 O O . PHE A 1 80 ? 13.973 -30.328 17.009 1.00 92.25 80 PHE A O 1
ATOM 572 N N . MET A 1 81 ? 13.166 -29.367 15.160 1.00 89.12 81 MET A N 1
ATOM 573 C CA . MET A 1 81 ? 13.534 -28.005 15.558 1.00 89.12 81 MET A CA 1
ATOM 574 C C . MET A 1 81 ? 12.865 -27.573 16.870 1.00 89.12 81 MET A C 1
ATOM 576 O O . MET A 1 81 ? 13.513 -26.952 17.717 1.00 89.12 81 MET A O 1
ATOM 580 N N . ALA A 1 82 ? 11.586 -27.913 17.064 1.00 83.62 82 ALA A N 1
ATOM 581 C CA . ALA A 1 82 ? 10.840 -27.600 18.285 1.00 83.62 82 ALA A CA 1
ATOM 582 C C . ALA A 1 82 ? 11.353 -28.367 19.517 1.00 83.62 82 ALA A C 1
ATOM 584 O O . ALA A 1 82 ? 11.201 -27.898 20.647 1.00 83.62 82 ALA A O 1
ATOM 585 N N . GLU A 1 83 ? 11.941 -29.548 19.320 1.00 88.62 83 GLU A N 1
ATOM 586 C CA . GLU A 1 83 ? 12.617 -30.312 20.368 1.00 88.62 83 GLU A CA 1
ATOM 587 C C . GLU A 1 83 ? 13.959 -29.670 20.741 1.00 88.62 83 GLU A C 1
ATOM 589 O O . GLU A 1 83 ? 14.196 -29.378 21.916 1.00 88.62 83 GLU A O 1
ATOM 594 N N . LEU A 1 84 ? 14.799 -29.386 19.743 1.00 87.88 84 LEU A N 1
ATOM 595 C CA . LEU A 1 84 ? 16.123 -28.785 19.925 1.00 87.88 84 LEU A CA 1
ATOM 596 C C . LEU A 1 84 ? 16.035 -27.388 20.557 1.00 87.88 84 LEU A C 1
ATOM 598 O O . LEU A 1 84 ? 16.749 -27.091 21.510 1.00 87.88 84 LEU A O 1
ATOM 602 N N . SER A 1 85 ? 15.081 -26.560 20.128 1.00 85.62 85 SER A N 1
ATOM 603 C CA . SER A 1 85 ? 14.887 -25.196 20.652 1.00 85.62 85 SER A CA 1
ATOM 604 C C . SER A 1 85 ? 14.565 -25.125 22.154 1.00 85.62 85 SER A C 1
ATOM 606 O O . SER A 1 85 ? 14.620 -24.048 22.743 1.00 85.62 85 SER A O 1
ATOM 608 N N . LYS A 1 86 ? 14.220 -26.246 22.806 1.00 86.12 86 LYS A N 1
ATOM 609 C CA . LYS A 1 86 ? 13.982 -26.299 24.263 1.00 86.12 86 LYS A CA 1
ATOM 610 C C . LYS A 1 86 ? 15.270 -26.435 25.080 1.00 86.12 86 LYS A C 1
ATOM 612 O O . LYS A 1 86 ? 15.214 -26.357 26.308 1.00 86.12 86 LYS A O 1
ATOM 617 N N . GLN A 1 87 ? 16.413 -26.670 24.438 1.00 84.81 87 GLN A N 1
ATOM 618 C CA . GLN A 1 87 ? 17.685 -26.910 25.112 1.00 84.81 87 GLN A CA 1
ATOM 619 C C . GLN A 1 87 ? 18.412 -25.586 25.379 1.00 84.81 87 GLN A C 1
ATOM 621 O O . GLN A 1 87 ? 18.716 -24.830 24.463 1.00 84.81 87 GLN A O 1
ATOM 626 N N . GLY A 1 88 ? 18.729 -25.303 26.646 1.00 81.56 88 GLY A N 1
ATOM 627 C CA . GLY A 1 88 ? 19.259 -23.994 27.064 1.00 81.56 88 GLY A CA 1
ATOM 628 C C . GLY A 1 88 ? 20.647 -23.621 26.518 1.00 81.56 88 GLY A C 1
ATOM 629 O O . GLY A 1 88 ? 21.029 -22.457 26.595 1.00 81.56 88 GLY A O 1
ATOM 630 N N . HIS A 1 89 ? 21.392 -24.581 25.966 1.00 84.38 89 HIS A N 1
ATOM 631 C CA . HIS A 1 89 ? 22.704 -24.361 25.346 1.00 84.38 89 HIS A CA 1
ATOM 632 C C . HIS A 1 89 ? 22.619 -24.063 23.838 1.00 84.38 89 HIS A C 1
ATOM 634 O O . HIS A 1 89 ? 23.636 -23.767 23.212 1.00 84.38 89 HIS A O 1
ATOM 640 N N . ILE A 1 90 ? 21.419 -24.111 23.254 1.00 87.31 90 ILE A N 1
ATOM 641 C CA . ILE A 1 90 ? 21.166 -23.762 21.858 1.00 87.31 90 ILE A CA 1
ATOM 642 C C . ILE A 1 90 ? 20.761 -22.284 21.781 1.00 87.31 90 ILE A C 1
ATOM 644 O O . ILE A 1 90 ? 19.944 -21.781 22.556 1.00 87.31 90 ILE A O 1
ATOM 648 N N . GLU A 1 91 ? 21.394 -21.551 20.873 1.00 86.19 91 GLU A N 1
ATOM 649 C CA . GLU A 1 91 ? 21.088 -20.153 20.587 1.00 86.19 91 GLU A CA 1
ATOM 650 C C . GLU A 1 91 ? 19.919 -20.043 19.609 1.00 86.19 91 GLU A C 1
ATOM 652 O O . GLU A 1 91 ? 18.956 -19.332 19.894 1.00 86.19 91 GLU A O 1
ATOM 657 N N . TYR A 1 92 ? 19.988 -20.787 18.503 1.00 87.31 92 TYR A N 1
ATOM 658 C CA . TYR A 1 92 ? 18.912 -20.930 17.527 1.00 87.31 92 TYR A CA 1
ATOM 659 C C . TYR A 1 92 ? 19.023 -22.252 16.758 1.00 87.31 92 TYR A C 1
ATOM 661 O O . TYR A 1 92 ? 20.076 -22.896 16.739 1.00 87.31 92 TYR A O 1
ATOM 669 N N . VAL A 1 93 ? 17.920 -22.633 16.113 1.00 89.81 93 VAL A N 1
ATOM 670 C CA . VAL A 1 93 ? 17.827 -23.763 15.184 1.00 89.81 93 VAL A CA 1
ATOM 671 C C . VAL A 1 93 ? 17.073 -23.303 13.944 1.00 89.81 93 VAL A C 1
ATOM 673 O O . VAL A 1 93 ? 16.060 -22.616 14.073 1.00 89.81 93 VAL A O 1
ATOM 676 N N . GLU A 1 94 ? 17.529 -23.708 12.767 1.00 83.25 94 GLU A N 1
ATOM 677 C CA . GLU A 1 94 ? 16.902 -23.402 11.479 1.00 83.25 94 GLU A CA 1
ATOM 678 C C . GLU A 1 94 ? 16.956 -24.616 10.533 1.00 83.25 94 GLU A C 1
ATOM 680 O O . GLU A 1 94 ? 17.791 -25.505 10.724 1.00 83.25 94 GLU A O 1
ATOM 685 N N . PRO A 1 95 ? 16.060 -24.714 9.538 1.00 86.19 95 PRO A N 1
ATOM 686 C CA . PRO A 1 95 ? 16.173 -25.725 8.489 1.00 86.19 95 PRO A CA 1
ATOM 687 C C . PRO A 1 95 ? 17.442 -25.521 7.647 1.00 86.19 95 PRO A C 1
ATOM 689 O O . PRO A 1 95 ? 17.811 -24.395 7.321 1.00 86.19 95 PRO A O 1
ATOM 692 N N . ASP A 1 96 ? 18.094 -26.617 7.258 1.00 86.00 96 ASP A N 1
ATOM 693 C CA . ASP A 1 96 ? 19.216 -26.582 6.318 1.00 86.00 96 ASP A CA 1
ATOM 694 C C . ASP A 1 96 ? 18.686 -26.743 4.890 1.00 86.00 96 ASP A C 1
ATOM 696 O O . ASP A 1 96 ? 18.355 -27.844 4.435 1.00 86.00 96 ASP A O 1
ATOM 700 N N . HIS A 1 97 ? 18.551 -25.623 4.192 1.00 75.69 97 HIS A N 1
ATOM 701 C CA . HIS A 1 97 ? 18.036 -25.615 2.834 1.00 75.69 97 HIS A CA 1
ATOM 702 C C . HIS A 1 97 ? 19.114 -26.012 1.826 1.00 75.69 97 HIS A C 1
ATOM 704 O O . HIS A 1 97 ? 20.261 -25.569 1.887 1.00 75.69 97 HIS A O 1
ATOM 710 N N . ARG A 1 98 ? 18.724 -26.820 0.836 1.00 68.06 98 ARG A N 1
ATOM 711 C CA . ARG A 1 98 ? 19.580 -27.088 -0.319 1.00 68.06 98 ARG A CA 1
ATOM 712 C C . ARG A 1 98 ? 19.888 -25.793 -1.056 1.00 68.06 98 ARG A C 1
ATOM 714 O O . ARG A 1 98 ? 18.996 -24.985 -1.295 1.00 68.06 98 ARG A O 1
ATOM 721 N N . VAL A 1 99 ? 21.140 -25.666 -1.471 1.00 42.81 99 VAL A N 1
ATOM 722 C CA . VAL A 1 99 ? 21.593 -24.611 -2.372 1.00 42.81 99 VAL A CA 1
ATOM 723 C C . VAL A 1 99 ? 21.900 -25.268 -3.713 1.00 42.81 99 VAL A C 1
ATOM 725 O O . VAL A 1 99 ? 22.696 -26.206 -3.773 1.00 42.81 99 VAL A O 1
ATOM 728 N N . GLU A 1 100 ? 21.244 -24.805 -4.770 1.00 44.22 100 GLU A N 1
ATOM 729 C CA . GLU A 1 100 ? 21.571 -25.153 -6.154 1.00 44.22 100 GLU A CA 1
ATOM 730 C C . GLU A 1 100 ? 22.456 -24.047 -6.747 1.00 44.22 100 GLU A C 1
ATOM 732 O O . GLU A 1 100 ? 22.471 -22.917 -6.253 1.00 44.22 100 GLU A O 1
ATOM 737 N N . LEU A 1 101 ? 23.250 -24.369 -7.772 1.00 44.91 101 LEU A N 1
ATOM 738 C CA . LEU A 1 101 ? 23.963 -23.332 -8.517 1.00 44.91 101 LEU A CA 1
ATOM 739 C C . LEU A 1 101 ? 22.919 -22.512 -9.282 1.00 44.91 101 LEU A C 1
ATOM 741 O O . LEU A 1 101 ? 22.164 -23.094 -10.056 1.00 44.91 101 LEU A O 1
ATOM 745 N N . ALA A 1 102 ? 22.893 -21.194 -9.068 1.00 51.94 102 ALA A N 1
ATOM 746 C CA . ALA A 1 102 ? 22.028 -20.297 -9.830 1.00 51.94 102 ALA A CA 1
ATOM 747 C C . ALA A 1 102 ? 22.279 -20.489 -11.334 1.00 51.94 102 ALA A C 1
ATOM 749 O O . ALA A 1 102 ? 23.437 -20.590 -11.760 1.00 51.94 102 ALA A O 1
ATOM 750 N N . ALA A 1 103 ? 21.211 -20.551 -12.131 1.00 57.91 103 ALA A N 1
ATOM 751 C CA . ALA A 1 103 ? 21.337 -20.592 -13.581 1.00 57.91 103 ALA A CA 1
ATOM 752 C C . ALA A 1 103 ? 21.962 -19.272 -14.061 1.00 57.91 103 ALA A C 1
ATOM 754 O O . ALA A 1 103 ? 21.385 -18.196 -13.910 1.00 57.91 103 ALA A O 1
ATOM 755 N N . ILE A 1 104 ? 23.179 -19.354 -14.595 1.00 71.00 104 ILE A N 1
ATOM 756 C CA . ILE A 1 104 ? 23.885 -18.221 -15.196 1.00 71.00 104 ILE A CA 1
ATOM 757 C C . ILE A 1 104 ? 23.547 -18.236 -16.691 1.00 71.00 104 ILE A C 1
ATOM 759 O O . ILE A 1 104 ? 23.821 -19.262 -17.321 1.00 71.00 104 ILE A O 1
ATOM 763 N N . PRO A 1 105 ? 23.005 -17.143 -17.262 1.00 83.56 105 PRO A N 1
ATOM 764 C CA . PRO A 1 105 ? 22.762 -17.052 -18.696 1.00 83.56 105 PRO A CA 1
ATOM 765 C C . PRO A 1 105 ? 24.018 -17.363 -19.520 1.00 83.56 105 PRO A C 1
ATOM 767 O O . PRO A 1 105 ? 25.126 -16.918 -19.194 1.00 83.56 105 PRO A O 1
ATOM 770 N N . GLY A 1 106 ? 23.841 -18.130 -20.591 1.00 83.19 106 GLY A N 1
ATOM 771 C CA . GLY A 1 106 ? 24.870 -18.520 -21.552 1.00 83.19 106 GLY A CA 1
ATOM 772 C C . GLY A 1 106 ? 25.221 -17.432 -22.570 1.00 83.19 106 GLY A C 1
ATOM 773 O O . GLY A 1 106 ? 26.054 -17.670 -23.446 1.00 83.19 106 GLY A O 1
ATOM 774 N N . ASP A 1 107 ? 24.603 -16.253 -22.471 1.00 92.44 107 ASP A N 1
ATOM 775 C CA . ASP A 1 107 ? 24.767 -15.157 -23.424 1.00 92.44 107 ASP A CA 1
ATOM 776 C C . ASP A 1 107 ? 26.201 -14.569 -23.389 1.00 92.44 107 ASP A C 1
ATOM 778 O O . ASP A 1 107 ? 26.733 -14.278 -22.306 1.00 92.44 107 ASP A O 1
ATOM 782 N N . PRO A 1 108 ? 26.867 -14.365 -24.549 1.00 89.75 108 PRO A N 1
ATOM 783 C CA . PRO A 1 108 ? 28.307 -14.071 -24.620 1.00 89.75 108 PRO A CA 1
ATOM 784 C C . PRO A 1 108 ? 28.795 -12.850 -23.824 1.00 89.75 108 PRO A C 1
ATOM 786 O O . PRO A 1 108 ? 29.943 -12.824 -23.370 1.00 89.75 108 PRO A O 1
ATOM 789 N N . PHE A 1 109 ? 27.957 -11.825 -23.663 1.00 92.62 109 PHE A N 1
ATOM 790 C CA . PHE A 1 109 ? 28.290 -10.577 -22.974 1.00 92.62 109 PHE A CA 1
ATOM 791 C C . PHE A 1 109 ? 27.691 -10.464 -21.569 1.00 92.62 109 PHE A C 1
ATOM 793 O O . PHE A 1 109 ? 28.002 -9.498 -20.866 1.00 92.62 109 PHE A O 1
ATOM 800 N N . TYR A 1 110 ? 26.927 -11.457 -21.103 1.00 91.50 110 TYR A N 1
ATOM 801 C CA . TYR A 1 110 ? 26.357 -11.455 -19.756 1.00 91.50 110 TYR A CA 1
ATOM 802 C C . TYR A 1 110 ? 27.447 -11.361 -18.674 1.00 91.50 110 TYR A C 1
ATOM 804 O O . TYR A 1 110 ? 27.579 -10.349 -17.977 1.00 91.50 110 TYR A O 1
ATOM 812 N N . ALA A 1 111 ? 28.284 -12.399 -18.571 1.00 85.81 111 ALA A N 1
ATOM 813 C CA . ALA A 1 111 ? 29.187 -12.591 -17.433 1.00 85.81 111 ALA A CA 1
ATOM 814 C C . ALA A 1 111 ? 30.286 -11.518 -17.317 1.00 85.81 111 ALA A C 1
ATOM 816 O O . ALA A 1 111 ? 30.784 -11.256 -16.220 1.00 85.81 111 ALA A O 1
ATOM 817 N N . GLY A 1 112 ? 30.684 -10.919 -18.445 1.00 86.00 112 GLY A N 1
ATOM 818 C CA . GLY A 1 112 ? 31.780 -9.950 -18.517 1.00 86.00 112 GLY A CA 1
ATOM 819 C C . GLY A 1 112 ? 31.359 -8.484 -18.401 1.00 86.00 112 GLY A C 1
ATOM 820 O O . GLY A 1 112 ? 32.161 -7.672 -17.941 1.00 86.00 112 GLY A O 1
ATOM 821 N N . TYR A 1 113 ? 30.131 -8.136 -18.802 1.00 93.19 113 TYR A N 1
ATOM 822 C CA . TYR A 1 113 ? 29.734 -6.736 -18.996 1.00 93.19 113 TYR A CA 1
ATOM 823 C C . TYR A 1 113 ? 28.513 -6.319 -18.168 1.00 93.19 113 TYR A C 1
ATOM 825 O O . TYR A 1 113 ? 28.454 -5.185 -17.685 1.00 93.19 113 TYR A O 1
ATOM 833 N N . GLN A 1 114 ? 27.544 -7.208 -17.945 1.00 96.75 114 GLN A N 1
ATOM 834 C CA . GLN A 1 114 ? 26.269 -6.848 -17.316 1.00 96.75 114 GLN A CA 1
ATOM 835 C C . GLN A 1 114 ? 26.294 -6.997 -15.788 1.00 96.75 114 GLN A C 1
ATOM 837 O O . GLN A 1 114 ? 25.506 -7.720 -15.180 1.00 96.75 114 GLN A O 1
ATOM 842 N N . TYR A 1 115 ? 27.185 -6.243 -15.135 1.00 96.69 115 TYR A N 1
ATOM 843 C CA . TYR A 1 115 ? 27.380 -6.279 -13.676 1.00 96.69 115 TYR A CA 1
ATOM 844 C C . TYR A 1 115 ? 26.095 -6.024 -12.863 1.00 96.69 115 TYR A C 1
ATOM 846 O O . TYR A 1 115 ? 25.975 -6.462 -11.714 1.00 96.69 115 TYR A O 1
ATOM 854 N N . HIS A 1 116 ? 25.149 -5.282 -13.445 1.00 97.75 116 HIS A N 1
ATOM 855 C CA . HIS A 1 116 ? 23.930 -4.846 -12.781 1.00 97.75 116 HIS A CA 1
ATOM 856 C C . HIS A 1 116 ? 23.057 -6.028 -12.341 1.00 97.75 116 HIS A C 1
ATOM 858 O O . HIS A 1 116 ? 22.498 -5.960 -11.247 1.00 97.75 116 HIS A O 1
ATOM 864 N N . HIS A 1 117 ? 23.016 -7.128 -13.107 1.00 97.12 117 HIS A N 1
ATOM 865 C CA . HIS A 1 117 ? 22.251 -8.329 -12.754 1.00 97.12 117 HIS A CA 1
ATOM 866 C C . HIS A 1 117 ? 22.687 -8.924 -11.418 1.00 97.12 117 HIS A C 1
ATOM 868 O O . HIS A 1 117 ? 21.850 -9.179 -10.550 1.00 97.12 117 HIS A O 1
ATOM 874 N N . ARG A 1 118 ? 24.001 -9.054 -11.198 1.00 94.12 118 ARG A N 1
ATOM 875 C CA . ARG A 1 118 ? 24.541 -9.540 -9.922 1.00 94.12 118 ARG A CA 1
ATOM 876 C C . ARG A 1 118 ? 24.213 -8.592 -8.773 1.00 94.12 118 ARG A C 1
ATOM 878 O O . ARG A 1 118 ? 23.841 -9.044 -7.695 1.00 94.12 118 ARG A O 1
ATOM 885 N N . LEU A 1 119 ? 24.343 -7.279 -8.979 1.00 95.62 119 LEU A N 1
ATOM 886 C CA . LEU A 1 119 ? 24.065 -6.310 -7.914 1.00 95.62 119 LEU A CA 1
ATOM 887 C C . LEU A 1 119 ? 22.608 -6.354 -7.471 1.00 95.62 119 LEU A C 1
ATOM 889 O O . LEU A 1 119 ? 22.347 -6.338 -6.267 1.00 95.62 119 LEU A O 1
ATOM 893 N N . ILE A 1 120 ? 21.672 -6.409 -8.416 1.00 97.50 120 ILE A N 1
ATOM 894 C CA . ILE A 1 120 ? 20.239 -6.402 -8.111 1.00 97.50 120 ILE A CA 1
ATOM 895 C C . ILE A 1 120 ? 19.688 -7.800 -7.802 1.00 97.50 120 ILE A C 1
ATOM 897 O O . ILE A 1 120 ? 18.536 -7.896 -7.392 1.00 97.50 120 ILE A O 1
ATOM 901 N N . GLY A 1 121 ? 20.478 -8.865 -7.964 1.00 95.19 121 GLY A N 1
ATOM 902 C CA . GLY A 1 121 ? 20.055 -10.244 -7.712 1.00 95.19 121 GLY A CA 1
ATOM 903 C C . GLY A 1 121 ? 19.102 -10.793 -8.777 1.00 95.19 121 GLY A C 1
ATOM 904 O O . GLY A 1 121 ? 18.126 -11.449 -8.432 1.00 95.19 121 GLY A O 1
ATOM 905 N N . SER A 1 122 ? 19.335 -10.496 -10.061 1.00 94.44 122 SER A N 1
ATOM 906 C CA . SER A 1 122 ? 18.529 -11.067 -11.155 1.00 94.44 122 SER A CA 1
ATOM 907 C C . SER A 1 122 ? 18.679 -12.585 -11.256 1.00 94.44 122 SER A C 1
ATOM 909 O O . SER A 1 122 ? 17.697 -13.265 -11.505 1.00 94.44 122 SER A O 1
ATOM 911 N N . GLU A 1 123 ? 19.879 -13.109 -10.998 1.00 90.44 123 GLU A N 1
ATOM 912 C CA . GLU A 1 123 ? 20.194 -14.543 -11.097 1.00 90.44 123 GLU A CA 1
ATOM 913 C C . GLU A 1 123 ? 19.250 -15.386 -10.223 1.00 90.44 123 GLU A C 1
ATOM 915 O O . GLU A 1 123 ? 18.515 -16.220 -10.737 1.00 90.44 123 GLU A O 1
ATOM 920 N N . SER A 1 124 ? 19.165 -15.083 -8.922 1.00 88.31 124 SER A N 1
ATOM 921 C CA . SER A 1 124 ? 18.240 -15.768 -8.004 1.00 88.31 124 SER A CA 1
ATOM 922 C C . SER A 1 124 ? 16.764 -15.511 -8.332 1.00 88.31 124 SER A C 1
ATOM 924 O O . SER A 1 124 ? 15.895 -16.343 -8.078 1.00 88.31 124 SER A O 1
ATOM 926 N N . ALA A 1 125 ? 16.452 -14.336 -8.882 1.00 90.75 125 ALA A N 1
ATOM 927 C CA . ALA A 1 125 ? 15.096 -13.983 -9.282 1.00 90.75 125 ALA A CA 1
ATOM 928 C C . ALA A 1 125 ? 14.598 -14.839 -10.458 1.00 90.75 125 ALA A C 1
ATOM 930 O O . ALA A 1 125 ? 13.425 -15.229 -10.484 1.00 90.75 125 ALA A O 1
ATOM 931 N N . TRP A 1 126 ? 15.478 -15.160 -11.407 1.00 94.25 126 TRP A N 1
ATOM 932 C CA . TRP A 1 126 ? 15.147 -15.956 -12.586 1.00 94.25 126 TRP A CA 1
ATOM 933 C C . TRP A 1 126 ? 14.797 -17.409 -12.261 1.00 94.25 126 TRP A C 1
ATOM 935 O O . TRP A 1 126 ? 13.967 -17.985 -12.965 1.00 94.25 126 TRP A O 1
ATOM 945 N N . ASP A 1 127 ? 15.273 -17.943 -11.131 1.00 89.44 127 ASP A N 1
ATOM 946 C CA . ASP A 1 127 ? 14.823 -19.239 -10.598 1.00 89.44 127 ASP A CA 1
ATOM 947 C C . ASP A 1 127 ? 13.316 -19.246 -10.255 1.00 89.44 127 ASP A C 1
ATOM 949 O O . ASP A 1 127 ? 12.687 -20.304 -10.172 1.00 89.44 127 ASP A O 1
ATOM 953 N N . LYS A 1 128 ? 12.707 -18.069 -10.035 1.00 90.56 128 LYS A N 1
ATOM 954 C CA . LYS A 1 128 ? 11.258 -17.918 -9.809 1.00 90.56 128 LYS A CA 1
ATOM 955 C C . LYS A 1 128 ? 10.504 -17.611 -11.092 1.00 90.56 128 LYS A C 1
ATOM 957 O O . LYS A 1 128 ? 9.452 -18.196 -11.346 1.00 90.56 128 LYS A O 1
ATOM 962 N N . THR A 1 129 ? 10.996 -16.652 -11.867 1.00 95.00 129 THR A N 1
ATOM 963 C CA . THR A 1 129 ? 10.389 -16.245 -13.133 1.00 95.00 129 THR A CA 1
ATOM 964 C C . THR A 1 129 ? 11.374 -15.428 -13.954 1.00 95.00 129 THR A C 1
ATOM 966 O O . THR A 1 129 ? 12.100 -14.592 -13.424 1.00 95.00 129 THR A O 1
ATOM 969 N N . THR A 1 130 ? 11.335 -15.597 -15.270 1.00 96.50 130 THR A N 1
ATOM 970 C CA . THR A 1 130 ? 12.054 -14.752 -16.232 1.00 96.50 130 THR A CA 1
ATOM 971 C C . THR A 1 130 ? 11.141 -13.708 -16.885 1.00 96.50 130 THR A C 1
ATOM 973 O O . THR A 1 130 ? 11.540 -13.014 -17.817 1.00 96.50 130 THR A O 1
ATOM 976 N N . GLY A 1 131 ? 9.900 -13.573 -16.406 1.00 97.19 131 GLY A N 1
ATOM 977 C CA . GLY A 1 131 ? 8.850 -12.761 -17.025 1.00 97.19 131 GLY A CA 1
ATOM 978 C C . GLY A 1 131 ? 7.837 -13.621 -17.780 1.00 97.19 131 GLY A C 1
ATOM 979 O O . GLY A 1 131 ? 7.919 -14.851 -17.773 1.00 97.19 131 GLY A O 1
ATOM 980 N N . LYS A 1 132 ? 6.861 -12.984 -18.429 1.00 97.44 132 LYS A N 1
ATOM 981 C CA . LYS A 1 132 ? 5.864 -13.658 -19.274 1.00 97.44 132 LYS A CA 1
ATOM 982 C C . LYS A 1 132 ? 5.432 -12.747 -20.414 1.00 97.44 132 LYS A C 1
ATOM 984 O O . LYS A 1 132 ? 5.286 -11.548 -20.214 1.00 97.44 132 LYS A O 1
ATOM 989 N N . ALA A 1 133 ? 5.142 -13.335 -21.571 1.00 96.94 133 ALA A N 1
ATOM 990 C CA . ALA A 1 133 ? 4.740 -12.591 -22.764 1.00 96.94 133 ALA A CA 1
ATOM 991 C C . ALA A 1 133 ? 3.379 -11.875 -22.624 1.00 96.94 133 ALA A C 1
ATOM 993 O O . ALA A 1 133 ? 3.060 -11.008 -23.427 1.00 96.94 133 ALA A O 1
ATOM 994 N N . ASP A 1 134 ? 2.561 -12.241 -21.631 1.00 96.38 134 ASP A N 1
ATOM 995 C CA . ASP A 1 134 ? 1.302 -11.557 -21.318 1.00 96.38 134 ASP A CA 1
ATOM 996 C C . ASP A 1 134 ? 1.468 -10.381 -20.344 1.00 96.38 134 ASP A C 1
ATOM 998 O O . ASP A 1 134 ? 0.500 -9.664 -20.109 1.00 96.38 134 ASP A O 1
ATOM 1002 N N . VAL A 1 135 ? 2.676 -10.163 -19.810 1.00 98.56 135 VAL A N 1
ATOM 1003 C CA . VAL A 1 135 ? 3.047 -8.925 -19.121 1.00 98.56 135 VAL A CA 1
ATOM 1004 C C . VAL A 1 135 ? 3.613 -7.962 -20.149 1.00 98.56 135 VAL A C 1
ATOM 1006 O O . VAL A 1 135 ? 4.543 -8.309 -20.884 1.00 98.56 135 VAL A O 1
ATOM 1009 N N . LEU A 1 136 ? 3.064 -6.750 -20.188 1.00 98.75 136 LEU A N 1
ATOM 1010 C CA . LEU A 1 136 ? 3.417 -5.761 -21.197 1.00 98.75 136 LEU A CA 1
ATOM 1011 C C . LEU A 1 136 ? 4.079 -4.520 -20.594 1.00 98.75 136 LEU A C 1
ATOM 1013 O O . LEU A 1 136 ? 3.464 -3.792 -19.811 1.00 98.75 136 LEU A O 1
ATOM 1017 N N . VAL A 1 137 ? 5.316 -4.242 -21.013 1.00 98.94 137 VAL A N 1
ATOM 1018 C CA . VAL A 1 137 ? 6.034 -3.003 -20.679 1.00 98.94 137 VAL A CA 1
ATOM 1019 C C . VAL A 1 137 ? 6.035 -2.069 -21.885 1.00 98.94 137 VAL A C 1
ATOM 1021 O O . VAL A 1 137 ? 6.719 -2.322 -22.874 1.00 98.94 137 VAL A O 1
ATOM 1024 N N . ALA A 1 138 ? 5.289 -0.971 -21.816 1.00 98.88 138 ALA A N 1
ATOM 1025 C CA . ALA A 1 138 ? 5.409 0.097 -22.800 1.00 98.88 138 ALA A CA 1
ATOM 1026 C C . ALA A 1 138 ? 6.665 0.929 -22.531 1.00 98.88 138 ALA A C 1
ATOM 1028 O O . ALA A 1 138 ? 6.948 1.280 -21.385 1.00 98.88 138 ALA A O 1
ATOM 1029 N N . ILE A 1 139 ? 7.412 1.251 -23.581 1.00 98.81 139 ILE A N 1
ATOM 1030 C CA . ILE A 1 139 ? 8.639 2.043 -23.505 1.00 98.81 139 ILE A CA 1
ATOM 1031 C C . ILE A 1 139 ? 8.393 3.314 -24.305 1.00 98.81 139 ILE A C 1
ATOM 1033 O O . ILE A 1 139 ? 8.264 3.244 -25.522 1.00 98.81 139 ILE A O 1
ATOM 1037 N N . ILE A 1 140 ? 8.272 4.447 -23.614 1.00 98.50 140 ILE A N 1
ATOM 1038 C CA . ILE A 1 140 ? 8.067 5.757 -24.239 1.00 98.50 140 ILE A CA 1
ATOM 1039 C C . ILE A 1 140 ? 9.435 6.420 -24.377 1.00 98.50 140 ILE A C 1
ATOM 1041 O O . ILE A 1 140 ? 10.021 6.806 -23.362 1.00 98.50 140 ILE A O 1
ATOM 1045 N N . ASP A 1 141 ? 9.941 6.504 -25.606 1.00 97.19 141 ASP A N 1
ATOM 1046 C CA . ASP A 1 141 ? 11.329 6.882 -25.898 1.00 97.19 141 ASP A CA 1
ATOM 1047 C C . ASP A 1 141 ? 11.499 7.479 -27.315 1.00 97.19 141 ASP A C 1
ATOM 1049 O O . ASP A 1 141 ? 10.500 7.825 -27.952 1.00 97.19 141 ASP A O 1
ATOM 1053 N N . ASP A 1 142 ? 12.742 7.640 -27.780 1.00 91.75 142 ASP A N 1
ATOM 1054 C CA . ASP A 1 142 ? 13.135 8.330 -29.021 1.00 91.75 142 ASP A CA 1
ATOM 1055 C C . ASP A 1 142 ? 13.173 7.466 -30.292 1.00 91.75 142 ASP A C 1
ATOM 1057 O O . ASP A 1 142 ? 13.205 7.982 -31.408 1.00 91.75 142 ASP A O 1
ATOM 1061 N N . GLY A 1 143 ? 13.155 6.143 -30.144 1.00 92.06 143 GLY A N 1
ATOM 1062 C CA . GLY A 1 143 ? 13.218 5.226 -31.274 1.00 92.06 143 GLY A CA 1
ATOM 1063 C C . GLY A 1 143 ? 13.779 3.859 -30.905 1.00 92.06 143 GLY A C 1
ATOM 1064 O O . GLY A 1 143 ? 14.371 3.654 -29.849 1.00 92.06 143 GLY A O 1
ATOM 1065 N N . PHE A 1 144 ? 13.564 2.877 -31.778 1.00 96.50 144 PHE A N 1
ATOM 1066 C CA . PHE A 1 144 ? 13.860 1.476 -31.511 1.00 96.50 144 PHE A CA 1
ATOM 1067 C C . PHE A 1 144 ? 14.258 0.729 -32.786 1.00 96.50 144 PHE A C 1
ATOM 1069 O O . PHE A 1 144 ? 13.550 0.770 -33.794 1.00 96.50 144 PHE A O 1
ATOM 1076 N N . ASP A 1 145 ? 15.329 -0.058 -32.717 1.00 97.38 145 ASP A N 1
ATOM 1077 C CA . ASP A 1 145 ? 15.611 -1.099 -33.703 1.00 97.38 145 ASP A CA 1
ATOM 1078 C C . ASP A 1 145 ? 14.637 -2.273 -33.508 1.00 97.38 145 ASP A C 1
ATOM 1080 O O . ASP A 1 145 ? 14.892 -3.232 -32.773 1.00 97.38 145 ASP A O 1
ATOM 1084 N N . LEU A 1 146 ? 13.484 -2.192 -34.177 1.00 96.38 146 LEU A N 1
ATOM 1085 C CA . LEU A 1 146 ? 12.434 -3.210 -34.087 1.00 96.38 146 LEU A CA 1
ATOM 1086 C C . LEU A 1 146 ? 12.846 -4.581 -34.649 1.00 96.38 146 LEU A C 1
ATOM 1088 O O . LEU A 1 146 ? 12.134 -5.567 -34.439 1.00 96.38 146 LEU A O 1
ATOM 1092 N N . LEU A 1 147 ? 13.948 -4.647 -35.400 1.00 96.19 147 LEU A N 1
ATOM 1093 C CA . LEU A 1 147 ? 14.446 -5.865 -36.035 1.00 96.19 147 LEU A CA 1
ATOM 1094 C C . LEU A 1 147 ? 15.673 -6.433 -35.319 1.00 96.19 147 LEU A C 1
ATOM 1096 O O . LEU A 1 147 ? 16.226 -7.435 -35.788 1.00 96.19 147 LEU A O 1
ATOM 1100 N N . HIS A 1 148 ? 16.068 -5.851 -34.182 1.00 97.56 148 HIS A N 1
ATOM 1101 C CA . HIS A 1 148 ? 17.205 -6.334 -33.419 1.00 97.56 148 HIS A CA 1
ATOM 1102 C C . HIS A 1 148 ? 16.994 -7.812 -33.034 1.00 97.56 148 HIS A C 1
ATOM 1104 O O . HIS A 1 148 ? 15.987 -8.150 -32.398 1.00 97.56 148 HIS A O 1
ATOM 1110 N N . PRO A 1 149 ? 17.914 -8.726 -33.398 1.00 97.19 149 PRO A N 1
ATOM 1111 C CA . PRO A 1 149 ? 17.705 -10.165 -33.226 1.00 97.19 149 PRO A CA 1
ATOM 1112 C C . PRO A 1 149 ? 17.546 -10.564 -31.755 1.00 97.19 149 PRO A C 1
ATOM 1114 O O . PRO A 1 149 ? 16.828 -11.516 -31.453 1.00 97.19 149 PRO A O 1
ATOM 1117 N N . ASP A 1 150 ? 18.135 -9.786 -30.847 1.00 97.38 150 ASP A N 1
ATOM 1118 C CA . ASP A 1 150 ? 18.027 -10.003 -29.407 1.00 97.38 150 ASP A CA 1
ATOM 1119 C C . ASP A 1 150 ? 16.636 -9.697 -28.826 1.00 97.38 150 ASP A C 1
ATOM 1121 O O . ASP A 1 150 ? 16.278 -10.203 -27.769 1.00 97.38 150 ASP A O 1
ATOM 1125 N N . LEU A 1 151 ? 15.799 -8.936 -29.542 1.00 97.62 151 LEU A N 1
ATOM 1126 C CA . LEU A 1 151 ? 14.420 -8.605 -29.147 1.00 97.62 151 LEU A CA 1
ATOM 1127 C C . LEU A 1 151 ? 13.370 -9.446 -29.887 1.00 97.62 151 LEU A C 1
ATOM 1129 O O . LEU A 1 151 ? 12.160 -9.196 -29.794 1.00 97.62 151 LEU A O 1
ATOM 1133 N N . LYS A 1 152 ? 13.807 -10.458 -30.645 1.00 96.50 152 LYS A N 1
ATOM 1134 C CA . LYS A 1 152 ? 12.920 -11.300 -31.447 1.00 96.50 152 LYS A CA 1
ATOM 1135 C C . LYS A 1 152 ? 11.811 -11.904 -30.582 1.00 96.50 152 LYS A C 1
ATOM 1137 O O . LYS A 1 152 ? 12.069 -12.585 -29.595 1.00 96.50 152 LYS A O 1
ATOM 1142 N N . GLY A 1 153 ? 10.559 -11.676 -30.986 1.00 96.06 153 GLY A N 1
ATOM 1143 C CA . GLY A 1 153 ? 9.381 -12.204 -30.290 1.00 96.06 153 GLY A CA 1
ATOM 1144 C C . GLY A 1 153 ? 9.048 -11.509 -28.964 1.00 96.06 153 GLY A C 1
ATOM 1145 O O . GLY A 1 153 ? 8.268 -12.057 -28.183 1.00 96.06 153 GLY A O 1
ATOM 1146 N N . ARG A 1 154 ? 9.637 -10.341 -28.680 1.00 97.44 154 ARG A N 1
ATOM 1147 C CA . ARG A 1 154 ? 9.312 -9.510 -27.506 1.00 97.44 154 ARG A CA 1
ATOM 1148 C C . ARG A 1 154 ? 8.444 -8.308 -27.866 1.00 97.44 154 ARG A C 1
ATOM 1150 O O . ARG A 1 154 ? 7.559 -7.949 -27.099 1.00 97.44 154 ARG A O 1
ATOM 1157 N N . ILE A 1 155 ? 8.665 -7.718 -29.038 1.00 97.88 155 ILE A N 1
ATOM 1158 C CA . ILE A 1 155 ? 7.989 -6.493 -29.478 1.00 97.88 155 ILE A CA 1
ATOM 1159 C C . ILE A 1 155 ? 6.528 -6.759 -29.853 1.00 97.88 155 ILE A C 1
ATOM 1161 O O . ILE A 1 155 ? 6.234 -7.630 -30.675 1.00 97.88 155 ILE A O 1
ATOM 1165 N N . VAL A 1 156 ? 5.624 -5.951 -29.301 1.00 97.12 156 VAL A N 1
ATOM 1166 C CA . VAL A 1 156 ? 4.195 -5.935 -29.627 1.00 97.12 156 VAL A CA 1
ATOM 1167 C C . VAL A 1 156 ? 3.726 -4.509 -29.916 1.00 97.12 156 VAL A C 1
ATOM 1169 O O . VAL A 1 156 ? 4.097 -3.571 -29.221 1.00 97.12 156 VAL A O 1
ATOM 1172 N N . SER A 1 157 ? 2.903 -4.354 -30.956 1.00 95.94 157 SER A N 1
ATOM 1173 C CA . SER A 1 157 ? 2.209 -3.103 -31.312 1.00 95.94 157 SER A CA 1
ATOM 1174 C C . SER A 1 157 ? 3.048 -1.809 -31.218 1.00 95.94 157 SER A C 1
ATOM 1176 O O . SER A 1 157 ? 2.605 -0.866 -30.565 1.00 95.94 157 SER A O 1
ATOM 1178 N N . PRO A 1 158 ? 4.234 -1.720 -31.854 1.00 97.50 158 PRO A N 1
ATOM 1179 C CA . PRO A 1 158 ? 5.020 -0.491 -31.817 1.00 97.50 158 PRO A CA 1
ATOM 1180 C C . PRO A 1 158 ? 4.267 0.667 -32.488 1.00 97.50 158 PRO A C 1
ATOM 1182 O O . PRO A 1 158 ? 3.548 0.456 -33.474 1.00 97.50 158 PRO A O 1
ATOM 1185 N N . PHE A 1 159 ? 4.431 1.886 -31.978 1.00 97.56 159 PHE A N 1
ATOM 1186 C CA . PHE A 1 159 ? 3.680 3.055 -32.441 1.00 97.56 159 PHE A CA 1
ATOM 1187 C C . PHE A 1 159 ? 4.516 4.335 -32.377 1.00 97.56 159 PHE A C 1
ATOM 1189 O O . PHE A 1 159 ? 5.174 4.590 -31.376 1.00 97.56 159 PHE A O 1
ATOM 1196 N N . ASN A 1 160 ? 4.449 5.173 -33.410 1.00 96.88 160 ASN A N 1
ATOM 1197 C CA . ASN A 1 160 ? 5.034 6.513 -33.382 1.00 96.88 160 ASN A CA 1
ATOM 1198 C C . ASN A 1 160 ? 3.919 7.560 -33.249 1.00 96.88 160 ASN A C 1
ATOM 1200 O O . ASN A 1 160 ? 3.045 7.678 -34.117 1.00 96.88 160 ASN A O 1
ATOM 1204 N N . ILE A 1 161 ? 3.947 8.303 -32.141 1.00 95.62 161 ILE A N 1
ATOM 1205 C CA . ILE A 1 161 ? 2.928 9.293 -31.772 1.00 95.62 161 ILE A CA 1
ATOM 1206 C C . ILE A 1 161 ? 2.939 10.486 -32.730 1.00 95.62 161 ILE A C 1
ATOM 1208 O O . ILE A 1 161 ? 1.873 10.953 -33.128 1.00 95.62 161 ILE A O 1
ATOM 1212 N N . ILE A 1 162 ? 4.122 10.927 -33.155 1.00 91.38 162 ILE A N 1
ATOM 1213 C CA . ILE A 1 162 ? 4.309 12.129 -33.979 1.00 91.38 162 ILE A CA 1
ATOM 1214 C C . ILE A 1 162 ? 3.723 11.940 -35.380 1.00 91.38 162 ILE A C 1
ATOM 1216 O O . ILE A 1 162 ? 3.013 12.794 -35.911 1.00 91.38 162 ILE A O 1
ATOM 1220 N N . THR A 1 163 ? 4.000 10.792 -35.991 1.00 92.19 163 THR A N 1
ATOM 1221 C CA . THR A 1 163 ? 3.546 10.451 -37.343 1.00 92.19 163 THR A CA 1
ATOM 1222 C C . THR A 1 163 ? 2.169 9.787 -37.354 1.00 92.19 163 THR A C 1
ATOM 1224 O O . THR A 1 163 ? 1.556 9.684 -38.420 1.00 92.19 163 THR A O 1
ATOM 1227 N N . GLY A 1 164 ? 1.687 9.316 -36.197 1.00 90.56 164 GLY A N 1
ATOM 1228 C CA . GLY A 1 164 ? 0.435 8.573 -36.051 1.00 90.56 164 GLY A CA 1
ATOM 1229 C C . GLY A 1 164 ? 0.445 7.203 -36.738 1.00 90.56 164 GLY A C 1
ATOM 1230 O O . GLY A 1 164 ? -0.619 6.699 -37.109 1.00 90.56 164 GLY A O 1
ATOM 1231 N N . LYS A 1 165 ? 1.626 6.617 -36.975 1.00 85.81 165 LYS A N 1
ATOM 1232 C CA . LYS A 1 165 ? 1.787 5.372 -37.740 1.00 85.81 165 LYS A CA 1
ATOM 1233 C C . LYS A 1 165 ? 2.027 4.168 -36.818 1.00 85.81 165 LYS A C 1
ATOM 1235 O O . LYS A 1 165 ? 3.052 4.119 -36.138 1.00 85.81 165 LYS A O 1
ATOM 1240 N N . PRO A 1 166 ? 1.150 3.146 -36.844 1.00 89.62 166 PRO A N 1
ATOM 1241 C CA . PRO A 1 166 ? 1.447 1.844 -36.253 1.00 89.62 166 PRO A CA 1
ATOM 1242 C C . PRO A 1 166 ? 2.597 1.149 -36.989 1.00 89.62 166 PRO A C 1
ATOM 1244 O O . PRO A 1 166 ? 2.711 1.261 -38.211 1.00 89.62 166 PRO A O 1
ATOM 1247 N N . GLY A 1 167 ? 3.409 0.374 -36.274 1.00 88.88 167 GLY A N 1
ATOM 1248 C CA . GLY A 1 167 ? 4.442 -0.473 -36.876 1.00 88.88 167 GLY A CA 1
ATOM 1249 C C . GLY A 1 167 ? 5.706 0.258 -37.336 1.00 88.88 167 GLY A C 1
ATOM 1250 O O . GLY A 1 167 ? 6.609 -0.389 -37.854 1.00 88.88 167 GLY A O 1
ATOM 1251 N N . SER A 1 168 ? 5.767 1.582 -37.188 1.00 89.94 168 SER A N 1
ATOM 1252 C CA . SER A 1 168 ? 6.847 2.425 -37.699 1.00 89.94 168 SER A CA 1
ATOM 1253 C C . SER A 1 168 ? 7.319 3.345 -36.588 1.00 89.94 168 SER A C 1
ATOM 1255 O O . SER A 1 168 ? 6.540 4.173 -36.137 1.00 89.94 168 SER A O 1
ATOM 1257 N N . VAL A 1 169 ? 8.580 3.217 -36.190 1.00 92.00 169 VAL A N 1
ATOM 1258 C CA . VAL A 1 169 ? 9.276 4.090 -35.231 1.00 92.00 169 VAL A CA 1
ATOM 1259 C C . VAL A 1 169 ? 10.635 4.474 -35.815 1.00 92.00 169 VAL A C 1
ATOM 1261 O O . VAL A 1 169 ? 11.120 3.786 -36.721 1.00 92.00 169 VAL A O 1
ATOM 1264 N N . SER A 1 170 ? 11.226 5.564 -35.336 1.00 92.19 170 SER A N 1
ATOM 1265 C CA . SER A 1 170 ? 12.618 5.923 -35.634 1.00 92.19 170 SER A CA 1
ATOM 1266 C C . SER A 1 170 ? 13.566 4.844 -35.097 1.00 92.19 170 SER A C 1
ATOM 1268 O O . SER A 1 170 ? 13.200 4.115 -34.179 1.00 92.19 170 SER A O 1
ATOM 1270 N N . VAL A 1 171 ? 14.764 4.695 -35.668 1.00 94.56 171 VAL A N 1
ATOM 1271 C CA . VAL A 1 171 ? 15.772 3.734 -35.181 1.00 94.56 171 VAL A CA 1
ATOM 1272 C C . VAL A 1 171 ? 16.852 4.514 -34.449 1.00 94.56 171 VAL A C 1
ATOM 1274 O O . VAL A 1 171 ? 17.718 5.099 -35.089 1.00 94.56 171 VAL A O 1
ATOM 1277 N N . GLU A 1 172 ? 16.795 4.500 -33.119 1.00 95.31 172 GLU A N 1
ATOM 1278 C CA . GLU A 1 172 ? 17.693 5.278 -32.266 1.00 95.31 172 GLU A CA 1
ATOM 1279 C C . GLU A 1 172 ? 18.420 4.405 -31.240 1.00 95.31 172 GLU A C 1
ATOM 1281 O O . GLU A 1 172 ? 17.985 3.303 -30.882 1.00 95.31 172 GLU A O 1
ATOM 1286 N N . ILE A 1 173 ? 19.574 4.896 -30.782 1.00 96.56 173 ILE A N 1
ATOM 1287 C CA . ILE A 1 173 ? 20.442 4.179 -29.838 1.00 96.56 173 ILE A CA 1
ATOM 1288 C C . ILE A 1 173 ? 19.771 4.047 -28.469 1.00 96.56 173 ILE A C 1
ATOM 1290 O O . ILE A 1 173 ? 19.819 2.971 -27.869 1.00 96.56 173 ILE A O 1
ATOM 1294 N N . HIS A 1 174 ? 19.169 5.128 -27.972 1.00 97.12 174 HIS A N 1
ATOM 1295 C CA . HIS A 1 174 ? 18.723 5.216 -26.588 1.00 97.12 174 HIS A CA 1
ATOM 1296 C C . HIS A 1 174 ? 17.529 4.292 -26.313 1.00 97.12 174 HIS A C 1
ATOM 1298 O O . HIS A 1 174 ? 17.660 3.386 -25.482 1.00 97.12 174 HIS A O 1
ATOM 1304 N N . GLY A 1 175 ? 16.420 4.407 -27.051 1.00 97.44 175 GLY A N 1
ATOM 1305 C CA . GLY A 1 175 ? 15.277 3.507 -26.862 1.00 97.44 175 GLY A CA 1
ATOM 1306 C C . GLY A 1 175 ? 15.594 2.027 -27.141 1.00 97.44 175 GLY A C 1
ATOM 1307 O O . GLY A 1 175 ? 15.107 1.149 -26.421 1.00 97.44 175 GLY A O 1
ATOM 1308 N N . THR A 1 176 ? 16.486 1.717 -28.092 1.00 98.62 176 THR A N 1
ATOM 1309 C CA . THR A 1 176 ? 16.969 0.336 -28.329 1.00 98.62 176 THR A CA 1
ATOM 1310 C C . THR A 1 176 ? 17.728 -0.224 -27.122 1.00 98.62 176 THR A C 1
ATOM 1312 O O . THR A 1 176 ? 17.485 -1.361 -26.704 1.00 98.62 176 THR A O 1
ATOM 1315 N N . HIS A 1 177 ? 18.606 0.579 -26.513 1.00 98.81 177 HIS A N 1
ATOM 1316 C CA . HIS A 1 177 ? 19.365 0.190 -25.318 1.00 98.81 177 HIS A CA 1
ATOM 1317 C C . HIS A 1 177 ? 18.450 -0.059 -24.119 1.00 98.81 177 HIS A C 1
ATOM 1319 O O . HIS A 1 177 ? 18.559 -1.099 -23.456 1.00 98.81 177 HIS A O 1
ATOM 1325 N N . VAL A 1 178 ? 17.484 0.840 -23.908 1.00 98.81 178 VAL A N 1
ATOM 1326 C CA . VAL A 1 178 ? 16.433 0.735 -22.884 1.00 98.81 178 VAL A CA 1
ATOM 1327 C C . VAL A 1 178 ? 15.599 -0.537 -23.075 1.00 98.81 178 VAL A C 1
ATOM 1329 O O . VAL A 1 178 ? 15.361 -1.264 -22.106 1.00 98.81 178 VAL A O 1
ATOM 1332 N N . ALA A 1 179 ? 15.198 -0.854 -24.309 1.00 98.75 179 ALA A N 1
ATOM 1333 C CA . ALA A 1 179 ? 14.448 -2.069 -24.629 1.00 98.75 179 ALA A CA 1
ATOM 1334 C C . ALA A 1 179 ? 15.218 -3.350 -24.284 1.00 98.75 179 ALA A C 1
ATOM 1336 O O . ALA A 1 179 ? 14.646 -4.260 -23.675 1.00 98.75 179 ALA A O 1
ATOM 1337 N N . GLY A 1 180 ? 16.515 -3.403 -24.597 1.00 98.69 180 GLY A N 1
ATOM 1338 C CA . GLY A 1 180 ? 17.369 -4.536 -24.233 1.00 98.69 180 GLY A CA 1
ATOM 1339 C C . GLY A 1 180 ? 17.508 -4.738 -22.728 1.00 98.69 180 GLY A C 1
ATOM 1340 O O . GLY A 1 180 ? 17.413 -5.868 -22.256 1.00 98.69 180 GLY A O 1
ATOM 1341 N N . LEU A 1 181 ? 17.630 -3.656 -21.949 1.00 98.88 181 LEU A N 1
ATOM 1342 C CA . LEU A 1 181 ? 17.726 -3.749 -20.486 1.00 98.88 181 LEU A CA 1
ATOM 1343 C C . LEU A 1 181 ? 16.456 -4.323 -19.851 1.00 98.88 181 LEU A C 1
ATOM 1345 O O . LEU A 1 181 ? 16.527 -4.970 -18.804 1.00 98.88 181 LEU A O 1
ATOM 1349 N N . ILE A 1 182 ? 15.296 -4.117 -20.479 1.00 98.88 182 ILE A N 1
ATOM 1350 C CA . ILE A 1 182 ? 14.034 -4.696 -20.015 1.00 98.88 182 ILE A CA 1
ATOM 1351 C C . ILE A 1 182 ? 13.906 -6.148 -20.475 1.00 98.88 182 ILE A C 1
ATOM 1353 O O . ILE A 1 182 ? 13.675 -7.018 -19.636 1.00 98.88 182 ILE A O 1
ATOM 1357 N N . ALA A 1 183 ? 14.037 -6.410 -21.778 1.00 98.50 183 ALA A N 1
ATOM 1358 C CA . ALA A 1 183 ? 13.559 -7.649 -22.395 1.00 98.50 183 ALA A CA 1
ATOM 1359 C C . ALA A 1 183 ? 14.503 -8.258 -23.448 1.00 98.50 183 ALA A C 1
ATOM 1361 O O . ALA A 1 183 ? 14.034 -9.021 -24.293 1.00 98.50 183 ALA A O 1
ATOM 1362 N N . GLY A 1 184 ? 15.807 -7.954 -23.419 1.00 98.19 184 GLY A N 1
ATOM 1363 C CA . GLY A 1 184 ? 16.805 -8.722 -24.178 1.00 98.19 184 GLY A CA 1
ATOM 1364 C C . GLY A 1 184 ? 16.651 -10.212 -23.877 1.00 98.19 184 GLY A C 1
ATOM 1365 O O . GLY A 1 184 ? 16.490 -10.583 -22.711 1.00 98.19 184 GLY A O 1
ATOM 1366 N N . ASN A 1 185 ? 16.582 -11.048 -24.912 1.00 97.56 185 ASN A N 1
ATOM 1367 C CA . ASN A 1 185 ? 16.299 -12.471 -24.747 1.00 97.56 185 ASN A CA 1
ATOM 1368 C C . ASN A 1 185 ? 17.420 -13.164 -23.955 1.00 97.56 185 ASN A C 1
ATOM 1370 O O . ASN A 1 185 ? 18.579 -12.794 -24.034 1.00 97.56 185 ASN A O 1
ATOM 1374 N N . MET A 1 186 ? 17.046 -14.183 -23.186 1.00 95.75 186 MET A N 1
ATOM 1375 C CA . MET A 1 186 ? 17.978 -15.015 -22.424 1.00 95.75 186 MET A CA 1
ATOM 1376 C C . MET A 1 186 ? 18.325 -16.269 -23.219 1.00 95.75 186 MET A C 1
ATOM 1378 O O . MET A 1 186 ? 17.434 -16.847 -23.852 1.00 95.75 186 MET A O 1
ATOM 1382 N N . ASP A 1 187 ? 19.577 -16.711 -23.124 1.00 93.00 187 ASP A N 1
ATOM 1383 C CA . ASP A 1 187 ? 20.087 -17.965 -23.684 1.00 93.00 187 ASP A CA 1
ATOM 1384 C C . ASP A 1 187 ? 19.810 -18.121 -25.188 1.00 93.00 187 ASP A C 1
ATOM 1386 O O . ASP A 1 187 ? 19.512 -19.214 -25.682 1.00 93.00 187 ASP A O 1
ATOM 1390 N N . ASN A 1 188 ? 19.894 -17.022 -25.940 1.00 93.19 188 ASN A N 1
ATOM 1391 C CA . ASN A 1 188 ? 19.728 -17.037 -27.397 1.00 93.19 188 ASN A CA 1
ATOM 1392 C C . ASN A 1 188 ? 21.073 -17.057 -28.148 1.00 93.19 188 ASN A C 1
ATOM 1394 O O . ASN A 1 188 ? 21.077 -16.968 -29.378 1.00 93.19 188 ASN A O 1
ATOM 1398 N N . GLU A 1 189 ? 22.181 -17.188 -27.408 1.00 92.38 189 GLU A N 1
ATOM 1399 C CA . GLU A 1 189 ? 23.573 -17.169 -27.885 1.00 92.38 189 GLU A CA 1
ATOM 1400 C C . GLU A 1 189 ? 24.022 -15.813 -28.464 1.00 92.38 189 GLU A C 1
ATOM 1402 O O . GLU A 1 189 ? 25.074 -15.723 -29.106 1.00 92.38 189 GLU A O 1
ATOM 1407 N N . LEU A 1 190 ? 23.259 -14.744 -28.233 1.00 92.06 190 LEU A N 1
ATOM 1408 C CA . LEU A 1 190 ? 23.533 -13.399 -28.721 1.00 92.06 190 LEU A CA 1
ATOM 1409 C C . LEU A 1 190 ? 23.692 -12.434 -27.547 1.00 92.06 190 LEU A C 1
ATOM 1411 O O . LEU A 1 190 ? 23.030 -12.538 -26.531 1.00 92.06 190 LEU A O 1
ATOM 1415 N N . PHE A 1 191 ? 24.578 -11.459 -27.720 1.00 96.50 191 PHE A N 1
ATOM 1416 C CA . PHE A 1 191 ? 24.705 -10.297 -26.843 1.00 96.50 191 PHE A CA 1
ATOM 1417 C C . PHE A 1 191 ? 24.663 -10.600 -25.332 1.00 96.50 191 PHE A C 1
ATOM 1419 O O . PHE A 1 191 ? 25.522 -11.322 -24.830 1.00 96.50 191 PHE A O 1
ATOM 1426 N N . GLY A 1 192 ? 23.741 -9.969 -24.610 1.00 96.00 192 GLY A N 1
ATOM 1427 C CA . GLY A 1 192 ? 23.487 -10.159 -23.189 1.00 96.00 192 GLY A CA 1
ATOM 1428 C C . GLY A 1 192 ? 21.988 -10.337 -22.970 1.00 96.00 192 GLY A C 1
ATOM 1429 O O . GLY A 1 192 ? 21.256 -10.609 -23.907 1.00 96.00 192 GLY A O 1
ATOM 1430 N N . VAL A 1 193 ? 21.524 -10.131 -21.744 1.00 97.81 193 VAL A N 1
ATOM 1431 C CA . VAL A 1 193 ? 20.138 -10.413 -21.356 1.00 97.81 193 VAL A CA 1
ATOM 1432 C C . VAL A 1 193 ? 19.467 -9.192 -20.727 1.00 97.81 193 VAL A C 1
ATOM 1434 O O . VAL A 1 193 ? 20.133 -8.325 -20.159 1.00 97.81 193 VAL A O 1
ATOM 1437 N N . GLY A 1 194 ? 18.142 -9.101 -20.836 1.00 98.38 194 GLY A N 1
ATOM 1438 C CA . GLY A 1 194 ? 17.339 -8.123 -20.102 1.00 98.38 194 GLY A CA 1
ATOM 1439 C C . GLY A 1 194 ? 16.991 -8.593 -18.690 1.00 98.38 194 GLY A C 1
ATOM 1440 O O . GLY A 1 194 ? 17.141 -9.760 -18.339 1.00 98.38 194 GLY A O 1
ATOM 1441 N N . VAL A 1 195 ? 16.472 -7.700 -17.846 1.00 98.62 195 VAL A N 1
ATOM 1442 C CA . VAL A 1 195 ? 16.022 -8.078 -16.492 1.00 98.62 195 VAL A CA 1
ATOM 1443 C C . VAL A 1 195 ? 14.812 -9.020 -16.540 1.00 98.62 195 VAL A C 1
ATOM 1445 O O . VAL A 1 195 ? 14.728 -9.941 -15.729 1.00 98.62 195 VAL A O 1
ATOM 1448 N N . ALA A 1 196 ? 13.891 -8.829 -17.486 1.00 98.50 196 ALA A N 1
ATOM 1449 C CA . ALA A 1 196 ? 12.694 -9.646 -17.677 1.00 98.50 196 ALA A CA 1
ATOM 1450 C C . ALA A 1 196 ? 12.640 -10.227 -19.103 1.00 98.50 196 ALA A C 1
ATOM 1452 O O . ALA A 1 196 ? 11.791 -9.829 -19.906 1.00 98.50 196 ALA A O 1
ATOM 1453 N N . PRO A 1 197 ? 13.535 -11.174 -19.436 1.00 97.94 197 PRO A N 1
ATOM 1454 C CA . PRO A 1 197 ? 13.778 -11.603 -20.813 1.00 97.94 197 PRO A CA 1
ATOM 1455 C C . PRO A 1 197 ? 12.582 -12.309 -21.468 1.00 97.94 197 PRO A C 1
ATOM 1457 O O . PRO A 1 197 ? 12.533 -12.419 -22.689 1.00 97.94 197 PRO A O 1
ATOM 1460 N N . SER A 1 198 ? 11.594 -12.768 -20.691 1.00 98.19 198 SER A N 1
ATOM 1461 C CA . SER A 1 198 ? 10.363 -13.404 -21.189 1.00 98.19 198 SER A CA 1
ATOM 1462 C C . SER A 1 198 ? 9.180 -12.446 -21.386 1.00 98.19 198 SER A C 1
ATOM 1464 O O . SER A 1 198 ? 8.110 -12.888 -21.805 1.00 98.19 198 SER A O 1
ATOM 1466 N N . THR A 1 199 ? 9.343 -11.160 -21.070 1.00 98.31 199 THR A N 1
ATOM 1467 C CA . THR A 1 199 ? 8.282 -10.137 -21.081 1.00 98.31 199 THR A CA 1
ATOM 1468 C C . THR A 1 199 ? 8.112 -9.489 -22.454 1.00 98.31 199 THR A C 1
ATOM 1470 O O . THR A 1 199 ? 9.083 -9.306 -23.187 1.00 98.31 199 THR A O 1
ATOM 1473 N N . SER A 1 200 ? 6.883 -9.104 -22.808 1.00 98.75 200 SER A N 1
ATOM 1474 C CA . SER A 1 200 ? 6.625 -8.340 -24.032 1.00 98.75 200 SER A CA 1
ATOM 1475 C C . SER A 1 200 ? 6.826 -6.838 -23.828 1.00 98.75 200 SER A C 1
ATOM 1477 O O . SER A 1 200 ? 6.504 -6.284 -22.776 1.00 98.75 200 SER A O 1
ATOM 1479 N N . ILE A 1 201 ? 7.328 -6.161 -24.860 1.00 98.81 201 ILE A N 1
ATOM 1480 C CA . ILE A 1 201 ? 7.561 -4.714 -24.858 1.00 98.81 201 ILE A CA 1
ATOM 1481 C C . ILE A 1 201 ? 6.740 -4.023 -25.945 1.00 98.81 201 ILE A C 1
ATOM 1483 O O . ILE A 1 201 ? 6.602 -4.553 -27.046 1.00 98.81 201 ILE A O 1
ATOM 1487 N N . MET A 1 202 ? 6.218 -2.835 -25.644 1.00 98.75 202 MET A N 1
ATOM 1488 C CA . MET A 1 202 ? 5.516 -1.962 -26.591 1.00 98.75 202 MET A CA 1
ATOM 1489 C C . MET A 1 202 ? 6.334 -0.688 -26.819 1.00 98.75 202 MET A C 1
ATOM 1491 O O . MET A 1 202 ? 6.273 0.228 -25.998 1.00 98.75 202 MET A O 1
ATOM 1495 N N . PRO A 1 203 ? 7.115 -0.623 -27.907 1.00 98.62 203 PRO A N 1
ATOM 1496 C CA . PRO A 1 203 ? 7.874 0.569 -28.260 1.00 98.62 203 PRO A CA 1
ATOM 1497 C C . PRO A 1 203 ? 6.954 1.720 -28.687 1.00 98.62 203 PRO A C 1
ATOM 1499 O O . PRO A 1 203 ? 6.168 1.567 -29.625 1.00 98.62 203 PRO A O 1
ATOM 1502 N N . ILE A 1 204 ? 7.046 2.865 -28.013 1.00 98.38 204 ILE A N 1
ATOM 1503 C CA . ILE A 1 204 ? 6.272 4.073 -28.313 1.00 98.38 204 ILE A CA 1
ATOM 1504 C C . ILE A 1 204 ? 7.239 5.230 -28.529 1.00 98.38 204 ILE A C 1
ATOM 1506 O O . ILE A 1 204 ? 7.889 5.697 -27.599 1.00 98.38 204 ILE A O 1
ATOM 1510 N N . ASP A 1 205 ? 7.307 5.687 -29.769 1.00 97.19 205 ASP A N 1
ATOM 1511 C CA . ASP A 1 205 ? 8.182 6.772 -30.194 1.00 97.19 205 ASP A CA 1
ATOM 1512 C C . ASP A 1 205 ? 7.458 8.123 -30.072 1.00 97.19 205 ASP A C 1
ATOM 1514 O O . ASP A 1 205 ? 6.364 8.312 -30.626 1.00 97.19 205 ASP A O 1
ATOM 1518 N N . VAL A 1 206 ? 8.055 9.034 -29.300 1.00 95.50 206 VAL A N 1
ATOM 1519 C CA . VAL A 1 206 ? 7.534 10.381 -29.006 1.00 95.50 206 VAL A CA 1
ATOM 1520 C C . VAL A 1 206 ? 8.528 11.500 -29.330 1.00 95.50 206 VAL A C 1
ATOM 1522 O O . VAL A 1 206 ? 8.271 12.643 -28.940 1.00 95.50 206 VAL A O 1
ATOM 1525 N N . PHE A 1 207 ? 9.629 11.198 -30.027 1.00 91.31 207 PHE A N 1
ATOM 1526 C CA . PHE A 1 207 ? 10.632 12.192 -30.424 1.00 91.31 207 PHE A CA 1
ATOM 1527 C C . PHE A 1 207 ? 10.812 12.265 -31.946 1.00 91.31 207 PHE A C 1
ATOM 1529 O O . PHE A 1 207 ? 10.660 11.288 -32.676 1.00 91.31 207 PHE A O 1
ATOM 1536 N N . ASP A 1 208 ? 11.126 13.461 -32.433 1.00 82.75 208 ASP A N 1
ATOM 1537 C CA . ASP A 1 208 ? 11.620 13.696 -33.790 1.00 82.75 208 ASP A CA 1
ATOM 1538 C C . ASP A 1 208 ? 13.112 14.038 -33.678 1.00 82.75 208 ASP A C 1
ATOM 1540 O O . ASP A 1 208 ? 13.496 15.190 -33.460 1.00 82.75 208 ASP A O 1
ATOM 1544 N N . GLY A 1 209 ? 13.963 13.009 -33.709 1.00 78.31 209 GLY A N 1
ATOM 1545 C CA . GLY A 1 209 ? 15.375 13.135 -33.342 1.00 78.31 209 GLY A CA 1
ATOM 1546 C C . GLY A 1 209 ? 15.545 13.405 -31.842 1.00 78.31 209 GLY A C 1
ATOM 1547 O O . GLY A 1 209 ? 15.085 12.628 -31.016 1.00 78.31 209 GLY A O 1
ATOM 1548 N N . GLU A 1 210 ? 16.200 14.511 -31.475 1.00 73.81 210 GLU A N 1
ATOM 1549 C CA . GLU A 1 210 ? 16.399 14.898 -30.064 1.00 73.81 210 GLU A CA 1
ATOM 1550 C C . GLU A 1 210 ? 15.227 15.729 -29.492 1.00 73.81 210 GLU A C 1
ATOM 1552 O O . GLU A 1 210 ? 15.194 16.018 -28.292 1.00 73.81 210 GLU A O 1
ATOM 1557 N N . ASP A 1 211 ? 14.263 16.128 -30.331 1.00 75.25 211 ASP A N 1
ATOM 1558 C CA . ASP A 1 211 ? 13.162 17.015 -29.955 1.00 75.25 211 ASP A CA 1
ATOM 1559 C C . ASP A 1 211 ? 11.895 16.222 -29.591 1.00 75.25 211 ASP A C 1
ATOM 1561 O O . ASP A 1 211 ? 11.373 15.449 -30.390 1.00 75.25 211 ASP A O 1
ATOM 1565 N N . GLY A 1 212 ? 11.351 16.451 -28.392 1.00 84.00 212 GLY A N 1
ATOM 1566 C CA . GLY A 1 212 ? 10.100 15.839 -27.932 1.00 84.00 212 GLY A CA 1
ATOM 1567 C C . GLY A 1 212 ? 9.184 16.851 -27.246 1.00 84.00 212 GLY A C 1
ATOM 1568 O O . GLY A 1 212 ? 9.632 17.676 -26.442 1.00 84.00 212 GLY A O 1
ATOM 1569 N N . PHE A 1 213 ? 7.879 16.796 -27.530 1.00 89.81 213 PHE A N 1
ATOM 1570 C CA . PHE A 1 213 ? 6.888 17.655 -26.876 1.00 89.81 213 PHE A CA 1
ATOM 1571 C C . PHE A 1 213 ? 6.167 16.929 -25.739 1.00 89.81 213 PHE A C 1
ATOM 1573 O O . PHE A 1 213 ? 5.781 15.768 -25.844 1.00 89.81 213 PHE A O 1
ATOM 1580 N N . ILE A 1 214 ? 5.872 17.660 -24.658 1.00 89.75 214 ILE A N 1
ATOM 1581 C CA . ILE A 1 214 ? 5.108 17.132 -23.513 1.00 89.75 214 ILE A CA 1
ATOM 1582 C C . ILE A 1 214 ? 3.730 16.594 -23.944 1.00 89.75 214 ILE A C 1
ATOM 1584 O O . ILE A 1 214 ? 3.232 15.639 -23.348 1.00 89.75 214 ILE A O 1
ATOM 1588 N N . SER A 1 215 ? 3.114 17.183 -24.976 1.00 89.56 215 SER A N 1
ATOM 1589 C CA . SER A 1 215 ? 1.856 16.687 -25.548 1.00 89.56 215 SER A CA 1
ATOM 1590 C C . SER A 1 215 ? 1.988 15.277 -26.114 1.00 89.56 215 SER A C 1
ATOM 1592 O O . SER A 1 215 ? 1.093 14.462 -25.902 1.00 89.56 215 SER A O 1
ATOM 1594 N N . ASP A 1 216 ? 3.103 14.984 -26.777 1.00 93.62 216 ASP A N 1
ATOM 1595 C CA . ASP A 1 216 ? 3.342 13.702 -27.441 1.00 93.62 216 ASP A CA 1
ATOM 1596 C C . ASP A 1 216 ? 3.712 12.639 -26.410 1.00 93.62 216 ASP A C 1
ATOM 1598 O O . ASP A 1 216 ? 3.180 11.532 -26.439 1.00 93.62 216 ASP A O 1
ATOM 1602 N N . VAL A 1 217 ? 4.499 13.017 -25.399 1.00 95.31 217 VAL A N 1
ATOM 1603 C CA . VAL A 1 217 ? 4.758 12.180 -24.221 1.00 95.31 217 VAL A CA 1
ATOM 1604 C C . VAL A 1 217 ? 3.446 11.807 -23.516 1.00 95.31 217 VAL A C 1
ATOM 1606 O O . VAL A 1 217 ? 3.203 10.635 -23.229 1.00 95.31 217 VAL A O 1
ATOM 1609 N N . ALA A 1 218 ? 2.566 12.781 -23.257 1.00 94.44 218 ALA A N 1
ATOM 1610 C CA . ALA A 1 218 ? 1.272 12.525 -22.625 1.00 94.44 218 ALA A CA 1
ATOM 1611 C C . ALA A 1 218 ? 0.366 11.639 -23.498 1.00 94.44 218 ALA A C 1
ATOM 1613 O O . ALA A 1 218 ? -0.265 10.715 -22.983 1.00 94.44 218 ALA A O 1
ATOM 1614 N N . ALA A 1 219 ? 0.328 11.873 -24.814 1.00 94.62 219 ALA A N 1
ATOM 1615 C CA . ALA A 1 219 ? -0.391 11.020 -25.759 1.00 94.62 219 ALA A CA 1
ATOM 1616 C C . ALA A 1 219 ? 0.172 9.589 -25.788 1.00 94.62 219 ALA A C 1
ATOM 1618 O O . ALA A 1 219 ? -0.605 8.635 -25.830 1.00 94.62 219 ALA A O 1
ATOM 1619 N N . GLY A 1 220 ? 1.493 9.429 -25.681 1.00 97.62 220 GLY A N 1
ATOM 1620 C CA . GLY A 1 220 ? 2.163 8.138 -25.531 1.00 97.62 220 GLY A CA 1
ATOM 1621 C C . GLY A 1 220 ? 1.729 7.393 -24.269 1.00 97.62 220 GLY A C 1
ATOM 1622 O O . GLY A 1 220 ? 1.440 6.200 -24.335 1.00 97.62 220 GLY A O 1
ATOM 1623 N N . VAL A 1 221 ? 1.585 8.093 -23.136 1.00 98.31 221 VAL A N 1
ATOM 1624 C CA . VAL A 1 221 ? 1.070 7.497 -21.888 1.00 98.31 221 VAL A CA 1
ATOM 1625 C C . VAL A 1 221 ? -0.368 7.007 -22.066 1.00 98.31 221 VAL A C 1
ATOM 1627 O O . VAL A 1 221 ? -0.666 5.868 -21.712 1.00 98.31 221 VAL A O 1
ATOM 1630 N N . TYR A 1 222 ? -1.257 7.818 -22.651 1.00 98.25 222 TYR A N 1
ATOM 1631 C CA . TYR A 1 222 ? -2.625 7.377 -22.952 1.00 98.25 222 TYR A CA 1
ATOM 1632 C C . TYR A 1 222 ? -2.635 6.165 -23.891 1.00 98.25 222 TYR A C 1
ATOM 1634 O O . TYR A 1 222 ? -3.314 5.178 -23.608 1.00 98.25 222 TYR A O 1
ATOM 1642 N N . HIS A 1 223 ? -1.834 6.203 -24.959 1.00 98.19 223 HIS A N 1
ATOM 1643 C CA . HIS A 1 223 ? -1.721 5.111 -25.921 1.00 98.19 223 HIS A CA 1
ATOM 1644 C C . HIS A 1 223 ? -1.258 3.807 -25.264 1.00 98.19 223 HIS A C 1
ATOM 1646 O O . HIS A 1 223 ? -1.867 2.764 -25.499 1.00 98.19 223 HIS A O 1
ATOM 1652 N N . ALA A 1 224 ? -0.226 3.857 -24.418 1.00 98.62 224 ALA A N 1
ATOM 1653 C CA . ALA A 1 224 ? 0.278 2.696 -23.690 1.00 98.62 224 ALA A CA 1
ATOM 1654 C C . ALA A 1 224 ? -0.819 2.037 -22.842 1.00 98.62 224 ALA A C 1
ATOM 1656 O O . ALA A 1 224 ? -1.040 0.827 -22.919 1.00 98.62 224 ALA A O 1
ATOM 1657 N N . VAL A 1 225 ? -1.537 2.843 -22.056 1.00 98.31 225 VAL A N 1
ATOM 1658 C CA . VAL A 1 225 ? -2.602 2.362 -21.165 1.00 98.31 225 VAL A CA 1
ATOM 1659 C C . VAL A 1 225 ? -3.758 1.765 -21.965 1.00 98.31 225 VAL A C 1
ATOM 1661 O O . VAL A 1 225 ? -4.225 0.669 -21.655 1.00 98.31 225 VAL A O 1
ATOM 1664 N N . ASP A 1 226 ? -4.208 2.458 -23.010 1.00 97.19 226 ASP A N 1
ATOM 1665 C CA . ASP A 1 226 ? -5.352 2.032 -23.819 1.00 97.19 226 ASP A CA 1
ATOM 1666 C C . ASP A 1 226 ? -5.047 0.780 -24.658 1.00 97.19 226 ASP A C 1
ATOM 1668 O O . ASP A 1 226 ? -5.967 0.040 -25.013 1.00 97.19 226 ASP A O 1
ATOM 1672 N N . ASN A 1 227 ? -3.765 0.495 -24.911 1.00 97.75 227 ASN A N 1
ATOM 1673 C CA . ASN A 1 227 ? -3.301 -0.731 -25.564 1.00 97.75 227 ASN A CA 1
ATOM 1674 C C . ASN A 1 227 ? -2.804 -1.803 -24.576 1.00 97.75 227 ASN A C 1
ATOM 1676 O O . ASN A 1 227 ? -2.198 -2.790 -24.991 1.00 97.75 227 ASN A O 1
ATOM 1680 N N . GLY A 1 228 ? -3.123 -1.660 -23.285 1.00 97.75 228 GLY A N 1
ATOM 1681 C CA . GLY A 1 228 ? -3.015 -2.741 -22.305 1.00 97.75 228 GLY A CA 1
ATOM 1682 C C . GLY A 1 228 ? -1.655 -2.890 -21.628 1.00 97.75 228 GLY A C 1
ATOM 1683 O O . GLY A 1 228 ? -1.368 -3.973 -21.127 1.00 97.75 228 GLY A O 1
ATOM 1684 N N . ALA A 1 229 ? -0.823 -1.846 -21.599 1.00 98.69 229 ALA A N 1
ATOM 1685 C CA . ALA A 1 229 ? 0.418 -1.875 -20.831 1.00 98.69 229 ALA A CA 1
ATOM 1686 C C . ALA A 1 229 ? 0.152 -2.127 -19.335 1.00 98.69 229 ALA A C 1
ATOM 1688 O O . ALA A 1 229 ? -0.737 -1.516 -18.742 1.00 98.69 229 ALA A O 1
ATOM 1689 N N . ASP A 1 230 ? 0.961 -2.980 -18.708 1.00 98.75 230 ASP A N 1
ATOM 1690 C CA . ASP A 1 230 ? 0.993 -3.162 -17.251 1.00 98.75 230 ASP A CA 1
ATOM 1691 C C . ASP A 1 230 ? 1.961 -2.174 -16.588 1.00 98.75 230 ASP A C 1
ATOM 1693 O O . ASP A 1 230 ? 1.720 -1.689 -15.477 1.00 98.75 230 ASP A O 1
ATOM 1697 N N . ILE A 1 231 ? 3.066 -1.881 -17.279 1.00 98.94 231 ILE A N 1
ATOM 1698 C CA . ILE A 1 231 ? 4.127 -0.969 -16.850 1.00 98.94 231 ILE A CA 1
ATOM 1699 C C . ILE A 1 231 ? 4.465 -0.015 -18.001 1.00 98.94 231 ILE A C 1
ATOM 1701 O O . ILE A 1 231 ? 4.469 -0.413 -19.163 1.00 98.94 231 ILE A O 1
ATOM 1705 N N . ILE A 1 232 ? 4.778 1.236 -17.675 1.00 98.94 232 ILE A N 1
ATOM 1706 C CA . ILE A 1 232 ? 5.299 2.246 -18.595 1.00 98.94 232 ILE A CA 1
ATOM 1707 C C . ILE A 1 232 ? 6.689 2.660 -18.109 1.00 98.94 232 ILE A C 1
ATOM 1709 O O . ILE A 1 232 ? 6.834 3.165 -16.995 1.00 98.94 232 ILE A O 1
ATOM 1713 N N . ASN A 1 233 ? 7.694 2.466 -18.957 1.00 98.94 233 ASN A N 1
ATOM 1714 C CA . ASN A 1 233 ? 9.047 2.972 -18.779 1.00 98.94 233 ASN A CA 1
ATOM 1715 C C . ASN A 1 233 ? 9.191 4.332 -19.470 1.00 98.94 233 ASN A C 1
ATOM 1717 O O . ASN A 1 233 ? 8.935 4.438 -20.671 1.00 98.94 233 ASN A O 1
ATOM 1721 N N . MET A 1 234 ? 9.656 5.342 -18.735 1.00 98.62 234 MET A N 1
ATOM 1722 C CA . MET A 1 234 ? 9.944 6.677 -19.262 1.00 98.62 234 MET A CA 1
ATOM 1723 C C . MET A 1 234 ? 11.380 7.074 -18.916 1.00 98.62 234 MET A C 1
ATOM 1725 O O . MET A 1 234 ? 11.645 7.705 -17.889 1.00 98.62 234 MET A O 1
ATOM 1729 N N . SER A 1 235 ? 12.316 6.716 -19.793 1.00 97.12 235 SER A N 1
ATOM 1730 C CA . SER A 1 235 ? 13.737 7.073 -19.684 1.00 97.12 235 SER A CA 1
ATOM 1731 C C . SER A 1 235 ? 14.019 8.487 -20.218 1.00 97.12 235 SER A C 1
ATOM 1733 O O . SER A 1 235 ? 15.042 8.747 -20.839 1.00 97.12 235 SER A O 1
ATOM 1735 N N . LEU A 1 236 ? 13.096 9.412 -19.951 1.00 94.06 236 LEU A N 1
ATOM 1736 C CA . LEU A 1 236 ? 13.087 10.792 -20.428 1.00 94.06 236 LEU A CA 1
ATOM 1737 C C . LEU A 1 236 ? 12.735 11.748 -19.288 1.00 94.06 236 LEU A C 1
ATOM 1739 O O . LEU A 1 236 ? 12.209 11.333 -18.251 1.00 94.06 236 LEU A O 1
ATOM 1743 N N . VAL A 1 237 ? 12.997 13.039 -19.484 1.00 91.56 237 VAL A N 1
ATOM 1744 C CA . VAL A 1 237 ? 12.697 14.078 -18.493 1.00 91.56 237 VAL A CA 1
ATOM 1745 C C . VAL A 1 237 ? 12.110 15.333 -19.130 1.00 91.56 237 VAL A C 1
ATOM 1747 O O . VAL A 1 237 ? 12.421 15.692 -20.260 1.00 91.56 237 VAL A O 1
ATOM 1750 N N . ALA A 1 238 ? 11.293 16.036 -18.355 1.00 88.06 238 ALA A N 1
ATOM 1751 C CA . ALA A 1 238 ? 10.766 17.360 -18.624 1.00 88.06 238 ALA A CA 1
ATOM 1752 C C . ALA A 1 238 ? 11.059 18.280 -17.430 1.00 88.06 238 ALA A C 1
ATOM 1754 O O . ALA A 1 238 ? 10.916 17.904 -16.264 1.00 88.06 238 ALA A O 1
ATOM 1755 N N . TYR A 1 239 ? 11.436 19.523 -17.721 1.00 87.44 239 TYR A N 1
ATOM 1756 C CA . TYR A 1 239 ? 11.884 20.490 -16.711 1.00 87.44 239 TYR A CA 1
ATOM 1757 C C . TYR A 1 239 ? 10.746 21.211 -15.978 1.00 87.44 239 TYR A C 1
ATOM 1759 O O . TYR A 1 239 ? 10.992 21.972 -15.044 1.00 87.44 239 TYR A O 1
ATOM 1767 N N . SER A 1 240 ? 9.502 21.049 -16.433 1.00 84.69 240 SER A N 1
ATOM 1768 C CA . SER A 1 240 ? 8.343 21.798 -15.939 1.00 84.69 240 SER A CA 1
ATOM 1769 C C . SER A 1 240 ? 7.187 20.874 -15.590 1.00 84.69 240 SER A C 1
ATOM 1771 O O . SER A 1 240 ? 6.876 19.945 -16.330 1.00 84.69 240 SER A O 1
ATOM 1773 N N . ASP A 1 241 ? 6.523 21.182 -14.477 1.00 91.50 241 ASP A N 1
ATOM 1774 C CA . ASP A 1 241 ? 5.254 20.564 -14.110 1.00 91.50 241 ASP A CA 1
ATOM 1775 C C . ASP A 1 241 ? 4.148 21.065 -15.041 1.00 91.50 241 ASP A C 1
ATOM 1777 O O . ASP A 1 241 ? 3.956 22.274 -15.191 1.00 91.50 241 ASP A O 1
ATOM 1781 N N . THR A 1 242 ? 3.402 20.148 -15.651 1.00 91.88 242 THR A N 1
ATOM 1782 C CA . THR A 1 242 ? 2.261 20.489 -16.499 1.00 91.88 242 THR A CA 1
ATOM 1783 C C . THR A 1 242 ? 1.038 19.662 -16.124 1.00 91.88 242 THR A C 1
ATOM 1785 O O . THR A 1 242 ? 1.139 18.477 -15.810 1.00 91.88 242 THR A O 1
ATOM 1788 N N . ASN A 1 243 ? -0.147 20.270 -16.217 1.00 90.81 243 ASN A N 1
ATOM 1789 C CA . ASN A 1 243 ? -1.40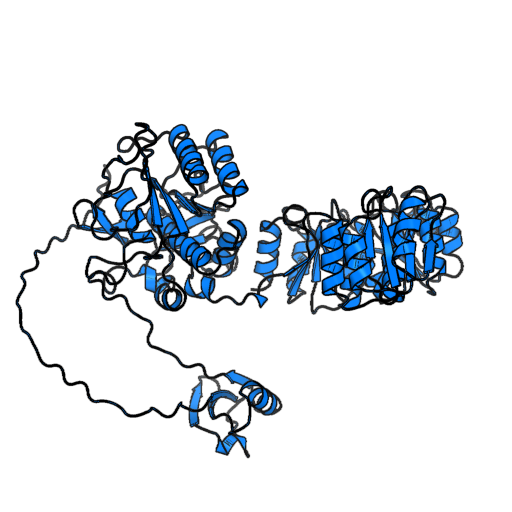2 19.556 -15.968 1.00 90.81 243 ASN A CA 1
ATOM 1790 C C . ASN A 1 243 ? -1.600 18.398 -16.955 1.00 90.81 243 ASN A C 1
ATOM 1792 O O . ASN A 1 243 ? -2.052 17.338 -16.552 1.00 90.81 243 ASN A O 1
ATOM 1796 N N . VAL A 1 244 ? -1.208 18.576 -18.221 1.00 89.00 244 VAL A N 1
ATOM 1797 C CA . VAL A 1 244 ? -1.408 17.572 -19.279 1.00 89.00 244 VAL A CA 1
ATOM 1798 C C . VAL A 1 244 ? -0.656 16.276 -18.974 1.00 89.00 244 VAL A C 1
ATOM 1800 O O . VAL A 1 244 ? -1.247 15.198 -19.019 1.00 89.00 244 VAL A O 1
ATOM 1803 N N . LEU A 1 245 ? 0.630 16.365 -18.616 1.00 92.31 245 LEU A N 1
ATOM 1804 C CA . LEU A 1 245 ? 1.415 15.177 -18.281 1.00 92.31 245 LEU A CA 1
ATOM 1805 C C . LEU A 1 245 ? 0.955 14.552 -16.958 1.00 92.31 245 LEU A C 1
ATOM 1807 O O . LEU A 1 245 ? 0.858 13.331 -16.855 1.00 92.31 245 LEU A O 1
ATOM 1811 N N . ARG A 1 246 ? 0.617 15.385 -15.965 1.00 92.38 246 ARG A N 1
ATOM 1812 C CA . ARG A 1 246 ? 0.080 14.934 -14.676 1.00 92.38 246 ARG A CA 1
ATOM 1813 C C . ARG A 1 246 ? -1.226 14.157 -14.840 1.00 92.38 246 ARG A C 1
ATOM 1815 O O . ARG A 1 246 ? -1.365 13.089 -14.254 1.00 92.38 246 ARG A O 1
ATOM 1822 N N . GLU A 1 247 ? -2.160 14.658 -15.643 1.00 90.50 247 GLU A N 1
ATOM 1823 C CA . GLU A 1 247 ? -3.435 13.989 -15.925 1.00 90.50 247 GLU A CA 1
ATOM 1824 C C . GLU A 1 247 ? -3.224 12.644 -16.632 1.00 90.50 247 GLU A C 1
ATOM 1826 O O . GLU A 1 247 ? -3.857 11.659 -16.255 1.00 90.50 247 GLU A O 1
ATOM 1831 N N . ALA A 1 248 ? -2.291 12.562 -17.587 1.00 94.25 248 ALA A N 1
ATOM 1832 C CA . ALA A 1 248 ? -1.964 11.309 -18.271 1.00 94.25 248 ALA A CA 1
ATOM 1833 C C . ALA A 1 248 ? -1.363 10.262 -17.315 1.00 94.25 248 ALA A C 1
ATOM 1835 O O . ALA A 1 248 ? -1.767 9.097 -17.308 1.00 94.25 248 ALA A O 1
ATOM 1836 N N . VAL A 1 249 ? -0.445 10.679 -16.443 1.00 97.19 249 VAL A N 1
ATOM 1837 C CA . VAL A 1 249 ? 0.136 9.818 -15.401 1.00 97.19 249 VAL A CA 1
ATOM 1838 C C . VAL A 1 249 ? -0.927 9.361 -14.397 1.00 97.19 249 VAL A C 1
ATOM 1840 O O . VAL A 1 249 ? -0.993 8.183 -14.046 1.00 97.19 249 VAL A O 1
ATOM 1843 N N . GLN A 1 250 ? -1.814 10.261 -13.969 1.00 91.12 250 GLN A N 1
ATOM 1844 C CA . GLN A 1 250 ? -2.933 9.924 -13.085 1.00 91.12 250 GLN A CA 1
ATOM 1845 C C . GLN A 1 250 ? -3.921 8.965 -13.746 1.00 91.12 250 GLN A C 1
ATOM 1847 O O . GLN A 1 250 ? -4.449 8.068 -13.081 1.00 91.12 250 GLN A O 1
ATOM 1852 N N . TYR A 1 251 ? -4.143 9.111 -15.052 1.00 94.81 251 TYR A N 1
ATOM 1853 C CA . TYR A 1 251 ? -4.921 8.166 -15.837 1.00 94.81 251 TYR A CA 1
ATOM 1854 C C . TYR A 1 251 ? -4.287 6.773 -15.798 1.00 94.81 251 TYR A C 1
ATOM 1856 O O . TYR A 1 251 ? -4.961 5.835 -15.363 1.00 94.81 251 TYR A O 1
ATOM 1864 N N . ALA A 1 252 ? -2.996 6.646 -16.126 1.00 96.88 252 ALA A N 1
ATOM 1865 C CA . ALA A 1 252 ? -2.260 5.381 -16.042 1.00 96.88 252 ALA A CA 1
ATOM 1866 C C . ALA A 1 252 ? -2.366 4.751 -14.645 1.00 96.88 252 ALA A C 1
ATOM 1868 O O . ALA A 1 252 ? -2.768 3.592 -14.499 1.00 96.88 252 ALA A O 1
ATOM 1869 N N . HIS A 1 253 ? -2.142 5.549 -13.599 1.00 93.12 253 HIS A N 1
ATOM 1870 C CA . HIS A 1 253 ? -2.251 5.086 -12.223 1.00 93.12 253 HIS A CA 1
ATOM 1871 C C . HIS A 1 253 ? -3.666 4.585 -11.878 1.00 93.12 253 HIS A C 1
ATOM 1873 O O . HIS A 1 253 ? -3.826 3.518 -11.279 1.00 93.12 253 HIS A O 1
ATOM 1879 N N . SER A 1 254 ? -4.713 5.306 -12.297 1.00 88.38 254 SER A N 1
ATOM 1880 C CA . SER A 1 254 ? -6.117 4.916 -12.078 1.00 88.38 254 SER A CA 1
ATOM 1881 C C . SER A 1 254 ? -6.515 3.629 -12.809 1.00 88.38 254 SER A C 1
ATOM 1883 O O . SER A 1 254 ? -7.429 2.923 -12.374 1.00 88.38 254 SER A O 1
ATOM 1885 N N . LYS A 1 255 ? -5.815 3.310 -13.902 1.00 95.69 255 LYS A N 1
ATOM 1886 C CA . LYS A 1 255 ? -5.978 2.092 -14.702 1.00 95.69 255 LYS A CA 1
ATOM 1887 C C . LYS A 1 255 ? -5.091 0.943 -14.233 1.00 95.69 255 LYS A C 1
ATOM 1889 O O . LYS A 1 255 ? -5.072 -0.095 -14.882 1.00 95.69 255 LYS A O 1
ATOM 1894 N N . ASN A 1 256 ? -4.449 1.091 -13.072 1.00 95.38 256 ASN A N 1
ATOM 1895 C CA . ASN A 1 256 ? -3.574 0.089 -12.476 1.00 95.38 256 ASN A CA 1
ATOM 1896 C C . ASN A 1 256 ? -2.282 -0.177 -13.274 1.00 95.38 256 ASN A C 1
ATOM 1898 O O . ASN A 1 256 ? -1.704 -1.256 -13.157 1.00 95.38 256 ASN A O 1
ATOM 1902 N N . VAL A 1 257 ? -1.824 0.809 -14.047 1.00 98.56 257 VAL A N 1
ATOM 1903 C CA . VAL A 1 257 ? -0.556 0.769 -14.784 1.00 98.56 257 VAL A CA 1
ATOM 1904 C C . VAL A 1 257 ? 0.520 1.450 -13.942 1.00 98.56 257 VAL A C 1
ATOM 1906 O O . VAL A 1 257 ? 0.270 2.510 -13.356 1.00 98.56 257 VAL A O 1
ATOM 1909 N N . LEU A 1 258 ? 1.690 0.825 -13.804 1.00 98.69 258 LEU A N 1
ATOM 1910 C CA . LEU A 1 258 ? 2.823 1.411 -13.081 1.00 98.69 258 LEU A CA 1
ATOM 1911 C C . LEU A 1 258 ? 3.646 2.280 -14.029 1.00 98.69 258 LEU A C 1
ATOM 1913 O O . LEU A 1 258 ? 4.120 1.781 -15.040 1.00 98.69 258 LEU A O 1
ATOM 1917 N N . VAL A 1 259 ? 3.874 3.544 -13.681 1.00 98.88 259 VAL A N 1
ATOM 1918 C CA . VAL A 1 259 ? 4.809 4.410 -14.411 1.00 98.88 259 VAL A CA 1
ATOM 1919 C C . VAL A 1 259 ? 6.135 4.456 -13.655 1.00 98.88 259 VAL A C 1
ATOM 1921 O O . VAL A 1 259 ? 6.153 4.741 -12.457 1.00 98.88 259 VAL A O 1
ATOM 1924 N N . VAL A 1 260 ? 7.236 4.179 -14.348 1.00 98.94 260 VAL A N 1
ATOM 1925 C CA . VAL A 1 260 ? 8.609 4.239 -13.830 1.00 98.94 260 VAL A CA 1
ATOM 1926 C C . VAL A 1 260 ? 9.373 5.271 -14.651 1.00 98.94 260 VAL A C 1
ATOM 1928 O O . VAL A 1 260 ? 9.358 5.198 -15.882 1.00 98.94 260 VAL A O 1
ATOM 1931 N N . ALA A 1 261 ? 10.016 6.240 -13.998 1.00 98.81 261 ALA A N 1
ATOM 1932 C CA . ALA A 1 261 ? 10.665 7.342 -14.708 1.00 98.81 261 ALA A CA 1
ATOM 1933 C C . ALA A 1 261 ? 12.029 7.735 -14.133 1.00 98.81 261 ALA A C 1
ATOM 1935 O O . ALA A 1 261 ? 12.274 7.658 -12.924 1.00 98.81 261 ALA A O 1
ATOM 1936 N N . ALA A 1 262 ? 12.891 8.211 -15.028 1.00 98.62 262 ALA A N 1
ATOM 1937 C CA . ALA A 1 262 ? 14.243 8.654 -14.725 1.00 98.62 262 ALA A CA 1
ATOM 1938 C C . ALA A 1 262 ? 14.250 9.960 -13.913 1.00 98.62 262 ALA A C 1
ATOM 1940 O O . ALA A 1 262 ? 13.578 10.930 -14.261 1.00 98.62 262 ALA A O 1
ATOM 1941 N N . ALA A 1 263 ? 15.054 10.022 -12.848 1.00 98.00 263 ALA A N 1
ATOM 1942 C CA . ALA A 1 263 ? 15.168 11.227 -12.021 1.00 98.00 263 ALA A CA 1
ATOM 1943 C C . ALA A 1 263 ? 15.844 12.420 -12.737 1.00 98.00 263 ALA A C 1
ATOM 1945 O O . ALA A 1 263 ? 15.643 13.572 -12.340 1.00 98.00 263 ALA A O 1
ATOM 1946 N N . GLY A 1 264 ? 16.654 12.156 -13.768 1.00 97.12 264 GLY A N 1
ATOM 1947 C CA . GLY A 1 264 ? 17.453 13.145 -14.499 1.00 97.12 264 GLY A CA 1
ATOM 1948 C C . GLY A 1 264 ? 18.949 13.086 -14.173 1.00 97.12 264 GLY A C 1
ATOM 1949 O O . GLY A 1 264 ? 19.365 12.421 -13.221 1.00 97.12 264 GLY A O 1
ATOM 1950 N N . ASN A 1 265 ? 19.762 13.761 -14.994 1.00 97.69 265 ASN A N 1
ATOM 1951 C CA . ASN A 1 265 ? 21.211 13.533 -15.096 1.00 97.69 265 ASN A CA 1
ATOM 1952 C C . ASN A 1 265 ? 22.066 14.804 -14.872 1.00 97.69 265 ASN A C 1
ATOM 1954 O O . ASN A 1 265 ? 23.186 14.896 -15.375 1.00 97.69 265 ASN A O 1
ATOM 1958 N N . ASP A 1 266 ? 21.565 15.785 -14.117 1.00 97.19 266 ASP A N 1
ATOM 1959 C CA . ASP A 1 266 ? 22.234 17.081 -13.915 1.00 97.19 266 ASP A CA 1
ATOM 1960 C C . ASP A 1 266 ? 22.926 17.218 -12.551 1.00 97.19 266 ASP A C 1
ATOM 1962 O O . ASP A 1 266 ? 23.577 18.227 -12.275 1.00 97.19 266 ASP A O 1
ATOM 1966 N N . GLY A 1 267 ? 22.807 16.215 -11.680 1.00 97.38 267 GLY A N 1
ATOM 1967 C CA . GLY A 1 267 ? 23.403 16.234 -10.347 1.00 97.38 267 GLY A CA 1
ATOM 1968 C C . GLY A 1 267 ? 22.777 17.288 -9.433 1.00 97.38 267 GLY A C 1
ATOM 1969 O O . GLY A 1 267 ? 23.465 17.822 -8.562 1.00 97.38 267 GLY A O 1
ATOM 1970 N N . ILE A 1 268 ? 21.497 17.618 -9.629 1.00 96.88 268 ILE A N 1
ATOM 1971 C CA . ILE A 1 268 ? 20.792 18.678 -8.892 1.00 96.88 268 ILE A CA 1
ATOM 1972 C C . ILE A 1 268 ? 19.641 18.138 -8.040 1.00 96.88 268 ILE A C 1
ATOM 1974 O O . ILE A 1 268 ? 19.180 17.012 -8.217 1.00 96.88 268 ILE A O 1
ATOM 1978 N N . SER A 1 269 ? 19.170 18.973 -7.108 1.00 95.94 269 SER A N 1
ATOM 1979 C CA . SER A 1 269 ? 18.045 18.658 -6.219 1.00 95.94 269 SER A CA 1
ATOM 1980 C C . SER A 1 269 ? 16.670 19.081 -6.751 1.00 95.94 269 SER A C 1
ATOM 1982 O O . SER A 1 269 ? 15.646 18.826 -6.110 1.00 95.94 269 SER A O 1
ATOM 1984 N N . SER A 1 270 ? 16.644 19.787 -7.885 1.00 93.25 270 SER A N 1
ATOM 1985 C CA . SER A 1 270 ? 15.405 20.244 -8.509 1.00 93.25 270 SER A CA 1
ATOM 1986 C C . SER A 1 270 ? 14.665 19.066 -9.147 1.00 93.25 270 SER A C 1
ATOM 1988 O O . SER A 1 270 ? 15.280 18.307 -9.894 1.00 93.25 270 SER A O 1
ATOM 1990 N N . PRO A 1 271 ? 13.356 18.915 -8.885 1.00 90.06 271 PRO A N 1
ATOM 1991 C CA . PRO A 1 271 ? 12.580 17.800 -9.408 1.00 90.06 271 PRO A CA 1
ATOM 1992 C C . PRO A 1 271 ? 12.353 17.937 -10.912 1.00 90.06 271 PRO A C 1
ATOM 1994 O O . PRO A 1 271 ? 11.955 19.007 -11.378 1.00 90.06 271 PRO A O 1
ATOM 1997 N N . TYR A 1 272 ? 12.548 16.840 -11.644 1.00 95.00 272 TYR A N 1
ATOM 1998 C CA . TYR A 1 272 ? 12.155 16.699 -13.046 1.00 95.00 272 TYR A CA 1
ATOM 1999 C C . TYR A 1 272 ? 10.919 15.808 -13.167 1.00 95.00 272 TYR A C 1
ATOM 2001 O O . TYR A 1 272 ? 10.644 14.969 -12.308 1.00 95.00 272 TYR A O 1
ATOM 2009 N N . TYR A 1 273 ? 10.155 16.013 -14.232 1.00 96.69 273 TYR A N 1
ATOM 2010 C CA . TYR A 1 273 ? 8.888 15.335 -14.488 1.00 96.69 273 TYR A CA 1
ATOM 2011 C C . TYR A 1 273 ? 9.036 14.363 -15.666 1.00 96.69 273 TYR A C 1
ATOM 2013 O O . TYR A 1 273 ? 9.837 14.630 -16.553 1.00 96.69 273 TYR A O 1
ATOM 2021 N N . PRO A 1 274 ? 8.305 13.238 -15.701 1.00 97.56 274 PRO A N 1
ATOM 2022 C CA . PRO A 1 274 ? 7.237 12.851 -14.778 1.00 97.56 274 PRO A CA 1
ATOM 2023 C C . PRO A 1 274 ? 7.718 12.230 -13.458 1.00 97.56 274 PRO A C 1
ATOM 2025 O O . PRO A 1 274 ? 6.890 12.037 -12.576 1.00 97.56 274 PRO A O 1
ATOM 2028 N N . ALA A 1 275 ? 9.017 11.961 -13.282 1.00 96.88 275 ALA A N 1
ATOM 2029 C CA . ALA A 1 275 ? 9.552 11.281 -12.095 1.00 96.88 275 ALA A CA 1
ATOM 2030 C C . ALA A 1 275 ? 9.127 11.909 -10.756 1.00 96.88 275 ALA A C 1
ATOM 2032 O O . ALA A 1 275 ? 8.875 11.200 -9.795 1.00 96.88 275 ALA A O 1
ATOM 2033 N N . ALA A 1 276 ? 8.973 13.231 -10.687 1.00 96.12 276 ALA A N 1
ATOM 2034 C CA . ALA A 1 276 ? 8.533 13.915 -9.474 1.00 96.12 276 ALA A CA 1
ATOM 2035 C C . ALA A 1 276 ? 7.025 13.833 -9.156 1.00 96.12 276 ALA A C 1
ATOM 2037 O O . ALA A 1 276 ? 6.594 14.386 -8.137 1.00 96.12 276 ALA A O 1
ATOM 2038 N N . TYR A 1 277 ? 6.205 13.201 -9.999 1.00 94.94 277 TYR A N 1
ATOM 2039 C CA . TYR A 1 277 ? 4.793 12.968 -9.690 1.00 94.94 277 TYR A CA 1
ATOM 2040 C C . TYR A 1 277 ? 4.621 11.859 -8.654 1.00 94.94 277 TYR A C 1
ATOM 2042 O O . TYR A 1 277 ? 5.327 10.862 -8.677 1.00 94.94 277 TYR A O 1
ATOM 2050 N N . GLN A 1 278 ? 3.652 12.031 -7.750 1.00 90.81 278 GLN A N 1
ATOM 2051 C CA . GLN A 1 278 ? 3.420 11.103 -6.637 1.00 90.81 278 GLN A CA 1
ATOM 2052 C C . GLN A 1 278 ? 3.071 9.689 -7.124 1.00 90.81 278 GLN A C 1
ATOM 2054 O O . GLN A 1 278 ? 3.358 8.708 -6.447 1.00 90.81 278 GLN A O 1
ATOM 2059 N N . GLU A 1 279 ? 2.420 9.592 -8.279 1.00 93.31 279 GLU A N 1
ATOM 2060 C CA . GLU A 1 279 ? 1.961 8.347 -8.881 1.00 93.31 279 GLU A CA 1
ATOM 2061 C C . GLU A 1 279 ? 3.059 7.596 -9.667 1.00 93.31 279 GLU A C 1
ATOM 2063 O O . GLU A 1 279 ? 2.793 6.512 -10.192 1.00 93.31 279 GLU A O 1
ATOM 2068 N N . VAL A 1 280 ? 4.268 8.163 -9.774 1.00 98.00 280 VAL A N 1
ATOM 2069 C CA . VAL A 1 280 ? 5.390 7.637 -10.567 1.00 98.00 280 VAL A CA 1
ATOM 2070 C C . VAL A 1 280 ? 6.468 7.096 -9.641 1.00 98.00 280 VAL A C 1
ATOM 2072 O O . VAL A 1 280 ? 6.825 7.739 -8.663 1.00 98.00 280 VAL A O 1
ATOM 2075 N N . LEU A 1 281 ? 7.024 5.930 -9.970 1.00 98.38 281 LEU A N 1
ATOM 2076 C CA . LEU A 1 281 ? 8.195 5.397 -9.280 1.00 98.38 281 LEU A CA 1
ATOM 2077 C C . LEU A 1 281 ? 9.458 6.089 -9.818 1.00 98.38 281 LEU A C 1
ATOM 2079 O O . LEU A 1 281 ? 9.944 5.742 -10.899 1.00 98.38 281 LEU A O 1
ATOM 2083 N N . SER A 1 282 ? 9.977 7.074 -9.080 1.00 98.56 282 SER A N 1
ATOM 2084 C CA . SER A 1 282 ? 11.172 7.838 -9.468 1.00 98.56 282 SER A CA 1
ATOM 2085 C C . SER A 1 282 ? 12.461 7.049 -9.237 1.00 98.56 282 SER A C 1
ATOM 2087 O O . SER A 1 282 ? 12.743 6.638 -8.105 1.00 98.56 282 SER A O 1
ATOM 2089 N N . VAL A 1 283 ? 13.304 6.940 -10.270 1.00 98.88 283 VAL A N 1
ATOM 2090 C CA . VAL A 1 283 ? 14.530 6.126 -10.236 1.00 98.88 283 VAL A CA 1
ATOM 2091 C C . VAL A 1 283 ? 15.806 6.972 -10.309 1.00 98.88 283 VAL A C 1
ATOM 2093 O O . VAL A 1 283 ? 16.061 7.661 -11.299 1.00 98.88 283 VAL A O 1
ATOM 2096 N N . ALA A 1 284 ? 16.632 6.889 -9.263 1.00 98.81 284 ALA A N 1
ATOM 2097 C CA . ALA A 1 284 ? 17.994 7.430 -9.223 1.00 98.81 284 ALA A CA 1
ATOM 2098 C C . ALA A 1 284 ? 19.042 6.410 -9.711 1.00 98.81 284 ALA A C 1
ATOM 2100 O O . ALA A 1 284 ? 18.782 5.206 -9.764 1.00 98.81 284 ALA A O 1
ATOM 2101 N N . SER A 1 285 ? 20.244 6.896 -10.031 1.00 98.81 285 SER A N 1
ATOM 2102 C CA . SER A 1 285 ? 21.342 6.085 -10.574 1.00 98.81 285 SER A CA 1
ATOM 2103 C C . SER A 1 285 ? 22.446 5.817 -9.550 1.00 98.81 285 SER A C 1
ATOM 2105 O O . SER A 1 285 ? 22.882 6.728 -8.835 1.00 98.81 285 SER A O 1
ATOM 2107 N N . THR A 1 286 ? 22.946 4.580 -9.534 1.00 98.81 286 THR A N 1
ATOM 2108 C CA . THR A 1 286 ? 24.171 4.168 -8.830 1.00 98.81 286 THR A CA 1
ATOM 2109 C C . THR A 1 286 ? 25.225 3.603 -9.780 1.00 98.81 286 THR A C 1
ATOM 2111 O O . THR A 1 286 ? 24.922 3.145 -10.881 1.00 98.81 286 THR A O 1
ATOM 2114 N N . ASP A 1 287 ? 26.475 3.576 -9.334 1.00 98.25 287 ASP A N 1
ATOM 2115 C CA . ASP A 1 287 ? 27.561 2.859 -9.994 1.00 98.25 287 ASP A CA 1
ATOM 2116 C C . ASP A 1 287 ? 27.700 1.408 -9.494 1.00 98.25 287 ASP A C 1
ATOM 2118 O O . ASP A 1 287 ? 26.936 0.927 -8.649 1.00 98.25 287 ASP A O 1
ATOM 2122 N N . ALA A 1 288 ? 28.703 0.701 -10.021 1.00 96.94 288 ALA A N 1
ATOM 2123 C CA . ALA A 1 288 ? 29.018 -0.675 -9.645 1.00 96.94 288 ALA A CA 1
ATOM 2124 C C . ALA A 1 288 ? 29.475 -0.849 -8.179 1.00 96.94 288 ALA A C 1
ATOM 2126 O O . ALA A 1 288 ? 29.554 -1.978 -7.694 1.00 96.94 288 ALA A O 1
ATOM 2127 N N . ALA A 1 289 ? 29.780 0.244 -7.473 1.00 97.19 289 ALA A N 1
ATOM 2128 C CA . ALA A 1 289 ? 30.179 0.261 -6.069 1.00 97.19 289 ALA A CA 1
ATOM 2129 C C . ALA A 1 289 ? 29.033 0.696 -5.132 1.00 97.19 289 ALA A C 1
ATOM 2131 O O . ALA A 1 289 ? 29.300 1.042 -3.978 1.00 97.19 289 ALA A O 1
ATOM 2132 N N . ASP A 1 290 ? 27.779 0.683 -5.609 1.00 97.88 290 ASP A N 1
ATOM 2133 C CA . ASP A 1 290 ? 26.591 1.182 -4.900 1.00 97.88 290 ASP A CA 1
ATOM 2134 C C . ASP A 1 290 ? 26.704 2.676 -4.509 1.00 97.88 290 ASP A C 1
ATOM 2136 O O . ASP A 1 290 ? 25.965 3.159 -3.647 1.00 97.88 290 ASP A O 1
ATOM 2140 N N . LYS A 1 291 ? 27.608 3.448 -5.130 1.00 98.31 291 LYS A N 1
ATOM 2141 C CA . LYS A 1 291 ? 27.657 4.900 -4.929 1.00 98.31 291 LYS A CA 1
ATOM 2142 C C . LYS A 1 291 ? 26.677 5.563 -5.875 1.00 98.31 291 LYS A C 1
ATOM 2144 O O . LYS A 1 291 ? 26.569 5.181 -7.036 1.00 98.31 291 LYS A O 1
ATOM 2149 N N . ARG A 1 292 ? 25.981 6.591 -5.398 1.00 98.25 292 ARG A N 1
ATOM 2150 C CA . ARG A 1 292 ? 25.164 7.459 -6.248 1.00 98.25 292 ARG A CA 1
ATOM 2151 C C . ARG A 1 292 ? 26.025 8.002 -7.388 1.00 98.25 292 ARG A C 1
ATOM 2153 O O . ARG A 1 292 ? 27.068 8.597 -7.123 1.00 98.25 292 ARG A O 1
ATOM 2160 N N . SER A 1 293 ? 25.571 7.842 -8.625 1.00 98.44 293 SER A N 1
ATOM 2161 C CA . SER A 1 293 ? 26.244 8.434 -9.779 1.00 98.44 293 SER A CA 1
ATOM 2162 C C . SER A 1 293 ? 26.251 9.957 -9.635 1.00 98.44 293 SER A C 1
ATOM 2164 O O . SER A 1 293 ? 25.224 10.550 -9.294 1.00 98.44 293 SER A O 1
ATOM 2166 N N . ASP A 1 294 ? 27.386 10.606 -9.905 1.00 97.56 294 ASP A N 1
ATOM 2167 C CA . ASP A 1 294 ? 27.541 12.055 -9.692 1.00 97.56 294 ASP A CA 1
ATOM 2168 C C . ASP A 1 294 ? 26.501 12.879 -10.466 1.00 97.56 294 ASP A C 1
ATOM 2170 O O . ASP A 1 294 ? 25.991 13.877 -9.951 1.00 97.56 294 ASP A O 1
ATOM 2174 N N . PHE A 1 295 ? 26.132 12.407 -11.661 1.00 98.06 295 PHE A N 1
ATOM 2175 C CA . PHE A 1 295 ? 25.116 13.013 -12.517 1.00 98.06 295 PHE A CA 1
ATOM 2176 C C . PHE A 1 295 ? 23.680 12.784 -12.037 1.00 98.06 295 PHE A C 1
ATOM 2178 O O . PHE A 1 295 ? 22.796 13.517 -12.453 1.00 98.06 295 PHE A O 1
ATOM 2185 N N . SER A 1 296 ? 23.388 11.788 -11.195 1.00 98.50 296 SER A N 1
ATOM 2186 C CA . SER A 1 296 ? 21.996 11.485 -10.835 1.00 98.50 296 SER A CA 1
ATOM 2187 C C . SER A 1 296 ? 21.361 12.708 -10.180 1.00 98.50 296 SER A C 1
ATOM 2189 O O . SER A 1 296 ? 21.944 13.288 -9.266 1.00 98.50 296 SER A O 1
ATOM 2191 N N . ASN A 1 297 ? 20.157 13.102 -10.572 1.00 98.50 297 ASN A N 1
ATOM 2192 C CA . ASN A 1 297 ? 19.389 14.038 -9.757 1.00 98.50 297 ASN A CA 1
ATOM 2193 C C . ASN A 1 297 ? 19.013 13.375 -8.425 1.00 98.50 297 ASN A C 1
ATOM 2195 O O . ASN A 1 297 ? 19.036 12.146 -8.284 1.00 98.50 297 ASN A O 1
ATOM 2199 N N . PHE A 1 298 ? 18.744 14.199 -7.418 1.00 98.25 298 PHE A N 1
ATOM 2200 C CA . PHE A 1 298 ? 18.446 13.768 -6.055 1.00 98.25 298 PHE A CA 1
ATOM 2201 C C . PHE A 1 298 ? 17.337 14.634 -5.450 1.00 98.25 298 PHE A C 1
ATOM 2203 O O . PHE A 1 298 ? 16.973 15.666 -5.996 1.00 98.25 298 PHE A O 1
ATOM 2210 N N . GLY A 1 299 ? 16.765 14.242 -4.319 1.00 96.44 299 GLY A N 1
ATOM 2211 C CA . GLY A 1 299 ? 15.720 15.008 -3.651 1.00 96.44 299 GLY A CA 1
ATOM 2212 C C . GLY A 1 299 ? 14.657 14.134 -3.005 1.00 96.44 299 GLY A C 1
ATOM 2213 O O . GLY A 1 299 ? 14.717 12.911 -3.011 1.00 96.44 299 GLY A O 1
ATOM 2214 N N . LYS A 1 300 ? 13.642 14.783 -2.430 1.00 93.19 300 LYS A N 1
ATOM 2215 C CA . LYS A 1 300 ? 12.553 14.093 -1.712 1.00 93.19 300 LYS A CA 1
ATOM 2216 C C . LYS A 1 300 ? 11.658 13.243 -2.619 1.00 93.19 300 LYS A C 1
ATOM 2218 O O . LYS A 1 300 ? 10.894 12.431 -2.105 1.00 93.19 300 LYS A O 1
ATOM 2223 N N . THR A 1 301 ? 11.726 13.481 -3.925 1.00 92.62 301 THR A N 1
ATOM 2224 C CA . THR A 1 301 ? 10.946 12.783 -4.948 1.00 92.62 301 THR A CA 1
ATOM 2225 C C . THR A 1 301 ? 11.599 11.484 -5.403 1.00 92.62 301 THR A C 1
ATOM 2227 O O . THR A 1 301 ? 10.947 10.736 -6.104 1.00 92.62 301 THR A O 1
ATOM 2230 N N . ILE A 1 302 ? 12.851 11.195 -5.021 1.00 97.81 302 ILE A N 1
ATOM 2231 C CA . ILE A 1 302 ? 13.488 9.913 -5.344 1.00 97.81 302 ILE A CA 1
ATOM 2232 C C . ILE A 1 302 ? 12.846 8.807 -4.513 1.00 97.81 302 ILE A C 1
ATOM 2234 O O . ILE A 1 302 ? 12.766 8.925 -3.289 1.00 97.81 302 ILE A O 1
ATOM 2238 N N . ASP A 1 303 ? 12.435 7.720 -5.159 1.00 97.50 303 ASP A N 1
ATOM 2239 C CA . ASP A 1 303 ? 11.783 6.594 -4.491 1.00 97.50 303 ASP A CA 1
ATOM 2240 C C . ASP A 1 303 ? 12.684 5.373 -4.387 1.00 97.50 303 ASP A C 1
ATOM 2242 O O . ASP A 1 303 ? 12.701 4.712 -3.349 1.00 97.50 303 ASP A O 1
ATOM 2246 N N . ILE A 1 304 ? 13.476 5.093 -5.419 1.00 98.62 304 ILE A N 1
ATOM 2247 C CA . ILE A 1 304 ? 14.405 3.962 -5.453 1.00 98.62 304 ILE A CA 1
ATOM 2248 C C . ILE A 1 304 ? 15.628 4.307 -6.306 1.00 98.62 304 ILE A C 1
ATOM 2250 O O . ILE A 1 304 ? 15.579 5.204 -7.148 1.00 98.62 304 ILE A O 1
ATOM 2254 N N . ALA A 1 305 ? 16.726 3.582 -6.116 1.00 98.81 305 ALA A N 1
ATOM 2255 C CA . ALA A 1 305 ? 17.896 3.657 -6.980 1.00 98.81 305 ALA A CA 1
ATOM 2256 C C . ALA A 1 305 ? 18.158 2.327 -7.702 1.00 98.81 305 ALA A C 1
ATOM 2258 O O . ALA A 1 305 ? 17.796 1.254 -7.216 1.00 98.81 305 ALA A O 1
ATOM 2259 N N . ALA A 1 306 ? 18.821 2.373 -8.852 1.00 98.88 306 ALA A N 1
ATOM 2260 C CA . ALA A 1 306 ? 19.317 1.187 -9.548 1.00 98.88 306 ALA A CA 1
ATOM 2261 C C . ALA A 1 306 ? 20.640 1.501 -10.270 1.00 98.88 306 ALA A C 1
ATOM 2263 O O . ALA A 1 306 ? 20.973 2.676 -10.439 1.00 98.88 306 ALA A O 1
ATOM 2264 N N . PRO A 1 307 ? 21.413 0.483 -10.693 1.00 98.81 307 PRO A N 1
ATOM 2265 C CA . PRO A 1 307 ? 22.621 0.706 -11.481 1.00 98.81 307 PRO A CA 1
ATOM 2266 C C . PRO A 1 307 ? 22.343 1.559 -12.725 1.00 98.81 307 PRO A C 1
ATOM 2268 O O . PRO A 1 307 ? 21.342 1.358 -13.406 1.00 98.81 307 PRO A O 1
ATOM 2271 N N . GLY A 1 308 ? 23.198 2.533 -13.010 1.00 98.50 308 GLY A N 1
ATOM 2272 C CA . GLY A 1 308 ? 23.047 3.443 -14.150 1.00 98.50 308 GLY A CA 1
ATOM 2273 C C . GLY A 1 308 ? 24.359 4.020 -14.670 1.00 98.50 308 GLY A C 1
ATOM 2274 O O . GLY A 1 308 ? 24.330 4.813 -15.600 1.00 98.50 308 GLY A O 1
ATOM 2275 N N . THR A 1 309 ? 25.512 3.631 -14.117 1.00 98.56 309 THR A N 1
ATOM 2276 C CA . THR A 1 309 ? 26.834 3.981 -14.666 1.00 98.56 309 THR A CA 1
ATOM 2277 C C . THR A 1 309 ? 27.472 2.769 -15.341 1.00 98.56 309 THR A C 1
ATOM 2279 O O . THR A 1 309 ? 27.629 1.725 -14.711 1.00 98.56 309 THR A O 1
ATOM 2282 N N . GLY A 1 310 ? 27.856 2.887 -16.607 1.00 97.75 310 GLY A N 1
ATOM 2283 C CA . GLY A 1 310 ? 28.505 1.847 -17.395 1.00 97.75 310 GLY A CA 1
ATOM 2284 C C . GLY A 1 310 ? 27.608 0.634 -17.608 1.00 97.75 310 GLY A C 1
ATOM 2285 O O . GLY A 1 310 ? 28.085 -0.494 -17.522 1.00 97.75 310 GLY A O 1
ATOM 2286 N N . VAL A 1 311 ? 26.305 0.841 -17.810 1.00 98.50 311 VAL A N 1
ATOM 2287 C CA . VAL A 1 311 ? 25.331 -0.248 -17.949 1.00 98.50 311 VAL A CA 1
ATOM 2288 C C . VAL A 1 311 ? 25.294 -0.716 -19.401 1.00 98.50 311 VAL A C 1
ATOM 2290 O O . VAL A 1 311 ? 25.001 0.070 -20.299 1.00 98.50 311 VAL A O 1
ATOM 2293 N N . PHE A 1 312 ? 25.596 -1.996 -19.629 1.00 98.44 312 PHE A N 1
ATOM 2294 C CA . PHE A 1 312 ? 25.673 -2.591 -20.963 1.00 98.44 312 PHE A CA 1
ATOM 2295 C C . PHE A 1 312 ? 24.342 -3.190 -21.435 1.00 98.44 312 PHE A C 1
ATOM 2297 O O . PHE A 1 312 ? 23.682 -3.905 -20.678 1.00 98.44 312 PHE A O 1
ATOM 2304 N N . SER A 1 313 ? 23.997 -2.916 -22.694 1.00 98.56 313 SER A N 1
ATOM 2305 C CA . SER A 1 313 ? 22.833 -3.443 -23.416 1.00 98.56 313 SER A CA 1
ATOM 2306 C C . SER A 1 313 ? 23.077 -3.361 -24.928 1.00 98.56 313 SER A C 1
ATOM 2308 O O . SER A 1 313 ? 24.132 -2.904 -25.381 1.00 98.56 313 SER A O 1
ATOM 2310 N N . ILE A 1 314 ? 22.105 -3.824 -25.705 1.00 98.19 314 ILE A N 1
ATOM 2311 C CA . ILE A 1 314 ? 22.105 -3.774 -27.168 1.00 98.19 314 ILE A CA 1
ATOM 2312 C C . ILE A 1 314 ? 22.005 -2.341 -27.700 1.00 98.19 314 ILE A C 1
ATOM 2314 O O . ILE A 1 314 ? 21.479 -1.439 -27.053 1.00 98.19 314 ILE A O 1
ATOM 2318 N N . PHE A 1 315 ? 22.484 -2.158 -28.918 1.00 98.06 315 PHE A N 1
ATOM 2319 C CA . PHE A 1 315 ? 22.375 -0.956 -29.732 1.00 98.06 315 PHE A CA 1
ATOM 2320 C C . PHE A 1 315 ? 21.830 -1.349 -31.114 1.00 98.06 315 PHE A C 1
ATOM 2322 O O . PHE A 1 315 ? 21.876 -2.531 -31.466 1.00 98.06 315 PHE A O 1
ATOM 2329 N N . PRO A 1 316 ? 21.356 -0.389 -31.928 1.00 96.69 316 PRO A N 1
ATOM 2330 C CA . PRO A 1 316 ? 21.012 -0.650 -33.319 1.00 96.69 316 PRO A CA 1
ATOM 2331 C C . PRO A 1 316 ? 22.142 -1.339 -34.094 1.00 96.69 316 PRO A C 1
ATOM 2333 O O . PRO A 1 316 ? 23.318 -1.309 -33.705 1.00 96.69 316 PRO A O 1
ATOM 2336 N N . ASP A 1 317 ? 21.770 -1.954 -35.214 1.00 91.75 317 ASP A N 1
ATOM 2337 C CA . ASP A 1 317 ? 22.702 -2.598 -36.145 1.00 91.75 317 ASP A CA 1
ATOM 2338 C C . ASP A 1 317 ? 23.513 -3.745 -35.513 1.00 91.75 317 ASP A C 1
ATOM 2340 O O . ASP A 1 317 ? 24.679 -3.962 -35.847 1.00 91.75 317 ASP A O 1
ATOM 2344 N N . GLN A 1 318 ? 22.876 -4.524 -34.627 1.00 93.62 318 GLN A N 1
ATOM 2345 C CA . GLN A 1 318 ? 23.461 -5.726 -34.010 1.00 93.62 318 GLN A CA 1
ATOM 2346 C C . GLN A 1 318 ? 24.737 -5.428 -33.212 1.00 93.62 318 GLN A C 1
ATOM 2348 O O . GLN A 1 318 ? 25.723 -6.169 -33.284 1.00 93.62 318 GLN A O 1
ATOM 2353 N N . SER A 1 319 ? 24.732 -4.332 -32.455 1.00 94.88 319 SER A N 1
ATOM 2354 C CA . SER A 1 319 ? 25.862 -3.931 -31.620 1.00 94.88 319 SER A CA 1
ATOM 2355 C C . SER A 1 319 ? 25.500 -3.918 -30.131 1.00 94.88 319 SER A C 1
ATOM 2357 O O . SER A 1 319 ? 24.347 -4.100 -29.749 1.00 94.88 319 SER A O 1
ATOM 2359 N N . PHE A 1 320 ? 26.505 -3.796 -29.262 1.00 96.19 320 PHE A N 1
ATOM 2360 C CA . PHE A 1 320 ? 26.348 -3.890 -27.809 1.00 96.19 320 PHE A CA 1
ATOM 2361 C C . PHE A 1 320 ? 27.330 -2.954 -27.117 1.00 96.19 320 PHE A C 1
ATOM 2363 O O . PHE A 1 320 ? 28.498 -2.877 -27.512 1.00 96.19 320 PHE A O 1
ATOM 2370 N N . GLY A 1 321 ? 26.886 -2.246 -26.082 1.00 97.38 321 GLY A N 1
ATOM 2371 C CA . GLY A 1 321 ? 27.739 -1.279 -25.405 1.00 97.38 321 GLY A CA 1
ATOM 2372 C C . GLY A 1 321 ? 27.149 -0.673 -24.139 1.00 97.38 321 GLY A C 1
ATOM 2373 O O . GLY A 1 321 ? 25.996 -0.901 -23.775 1.00 97.38 321 GLY A O 1
ATOM 2374 N N . GLY A 1 322 ? 28.001 0.074 -23.436 1.00 97.44 322 GLY A N 1
ATOM 2375 C CA . GLY A 1 322 ? 27.693 0.704 -22.156 1.00 97.44 322 GLY A CA 1
ATOM 2376 C C . GLY A 1 322 ? 27.173 2.132 -22.303 1.00 97.44 322 GLY A C 1
ATOM 2377 O O . GLY A 1 322 ? 27.729 2.909 -23.078 1.00 97.44 322 GLY A O 1
ATOM 2378 N N . MET A 1 323 ? 26.161 2.489 -21.512 1.00 98.25 323 MET A N 1
ATOM 2379 C CA . MET A 1 323 ? 25.668 3.862 -21.357 1.00 98.25 323 MET A CA 1
ATOM 2380 C C . MET A 1 323 ? 25.597 4.274 -19.881 1.00 98.25 323 MET A C 1
ATOM 2382 O O . MET A 1 323 ? 25.489 3.432 -18.983 1.00 98.25 323 MET A O 1
ATOM 2386 N N . ASP A 1 324 ? 25.658 5.588 -19.661 1.00 98.19 324 ASP A N 1
ATOM 2387 C CA . ASP A 1 324 ? 25.485 6.240 -18.366 1.00 98.19 324 ASP A CA 1
ATOM 2388 C C . ASP A 1 324 ? 24.159 7.008 -18.343 1.00 98.19 324 ASP A C 1
ATOM 2390 O O . ASP A 1 324 ? 23.880 7.797 -19.245 1.00 98.19 324 ASP A O 1
ATOM 2394 N N . GLY A 1 325 ? 23.368 6.843 -17.285 1.00 97.94 325 GLY A N 1
ATOM 2395 C CA . GLY A 1 325 ? 22.185 7.658 -17.047 1.00 97.94 325 GLY A CA 1
ATOM 2396 C C . GLY A 1 325 ? 21.177 7.023 -16.098 1.00 97.94 325 GLY A C 1
ATOM 2397 O O . GLY A 1 325 ? 21.046 5.803 -16.000 1.00 97.94 325 GLY A O 1
ATOM 2398 N N . THR A 1 326 ? 20.359 7.869 -15.470 1.00 98.31 326 THR A N 1
ATOM 2399 C CA . THR A 1 326 ? 19.103 7.431 -14.829 1.00 98.31 326 THR A CA 1
ATOM 2400 C C . THR A 1 326 ? 18.151 6.772 -15.839 1.00 98.31 326 THR A C 1
ATOM 2402 O O . THR A 1 326 ? 17.331 5.933 -15.462 1.00 98.31 326 THR A O 1
ATOM 2405 N N . SER A 1 327 ? 18.335 7.058 -17.132 1.00 97.56 327 SER A N 1
ATOM 2406 C CA . SER A 1 327 ? 17.719 6.366 -18.266 1.00 97.56 327 SER A CA 1
ATOM 2407 C C . SER A 1 327 ? 18.052 4.878 -18.368 1.00 97.56 327 SER A C 1
ATOM 2409 O O . SER A 1 327 ? 17.246 4.143 -18.924 1.00 97.56 327 SER A O 1
ATOM 2411 N N . MET A 1 328 ? 19.184 4.416 -17.821 1.00 98.62 328 MET A N 1
ATOM 2412 C CA . MET A 1 328 ? 19.555 2.993 -17.765 1.00 98.62 328 MET A CA 1
ATOM 2413 C C . MET A 1 328 ? 19.079 2.343 -16.460 1.00 98.62 328 MET A C 1
ATOM 2415 O O . MET A 1 328 ? 18.710 1.172 -16.438 1.00 98.62 328 MET A O 1
ATOM 2419 N N . SER A 1 329 ? 19.005 3.110 -15.371 1.00 98.88 329 SER A N 1
ATOM 2420 C CA . SER A 1 329 ? 18.441 2.644 -14.096 1.00 98.88 329 SER A CA 1
ATOM 2421 C C . SER A 1 329 ? 16.938 2.371 -14.187 1.00 98.88 329 SER A C 1
ATOM 2423 O O . SER A 1 329 ? 16.439 1.398 -13.623 1.00 98.88 329 SER A O 1
ATOM 2425 N N . THR A 1 330 ? 16.217 3.217 -14.919 1.00 98.94 330 THR A N 1
ATOM 2426 C CA . THR A 1 330 ? 14.762 3.133 -15.121 1.00 98.94 330 THR A CA 1
ATOM 2427 C C . THR A 1 330 ? 14.308 1.800 -15.745 1.00 98.94 330 THR A C 1
ATOM 2429 O O . THR A 1 330 ? 13.493 1.124 -15.114 1.00 98.94 330 THR A O 1
ATOM 2432 N N . PRO A 1 331 ? 14.859 1.327 -16.882 1.00 98.88 331 PRO A N 1
ATOM 2433 C CA . PRO A 1 331 ? 14.483 0.046 -17.480 1.00 98.88 331 PRO A CA 1
ATOM 2434 C C . PRO A 1 331 ? 14.839 -1.154 -16.608 1.00 98.88 331 PRO A C 1
ATOM 2436 O O . PRO A 1 331 ? 14.095 -2.132 -16.596 1.00 98.88 331 PRO A O 1
ATOM 2439 N N . ILE A 1 332 ? 15.911 -1.074 -15.815 1.00 98.94 332 ILE A N 1
ATOM 2440 C CA . ILE A 1 332 ? 16.246 -2.118 -14.839 1.00 98.94 332 ILE A CA 1
ATOM 2441 C C . ILE A 1 332 ? 15.125 -2.262 -13.791 1.00 98.94 332 ILE A C 1
ATOM 2443 O O . ILE A 1 332 ? 14.710 -3.378 -13.464 1.00 98.94 332 ILE A O 1
ATOM 2447 N N . VAL A 1 333 ? 14.588 -1.143 -13.290 1.00 98.94 333 VAL A N 1
ATOM 2448 C CA . VAL A 1 333 ? 13.441 -1.143 -12.364 1.00 98.94 333 VAL A CA 1
ATOM 2449 C C . VAL A 1 333 ? 12.153 -1.589 -13.067 1.00 98.94 333 VAL A C 1
ATOM 2451 O O . VAL A 1 333 ? 11.405 -2.389 -12.501 1.00 98.94 333 VAL A O 1
ATOM 2454 N N . SER A 1 334 ? 11.909 -1.146 -14.303 1.00 98.94 334 SER A N 1
ATOM 2455 C CA . SER A 1 334 ? 10.757 -1.568 -15.116 1.00 98.94 334 SER A CA 1
ATOM 2456 C C . SER A 1 334 ? 10.757 -3.078 -15.382 1.00 98.94 334 SER A C 1
ATOM 2458 O O . SER A 1 334 ? 9.719 -3.729 -15.253 1.00 98.94 334 SER A O 1
ATOM 2460 N N . GLY A 1 335 ? 11.920 -3.669 -15.667 1.00 98.81 335 GLY A N 1
ATOM 2461 C CA . GLY A 1 335 ? 12.078 -5.116 -15.804 1.00 98.81 335 GLY A CA 1
ATOM 2462 C C . GLY A 1 335 ? 11.790 -5.856 -14.495 1.00 98.81 335 GLY A C 1
ATOM 2463 O O . GLY A 1 335 ? 11.039 -6.828 -14.484 1.00 98.81 335 GLY A O 1
ATOM 2464 N N . ALA A 1 336 ? 12.281 -5.360 -13.356 1.00 98.81 336 ALA A N 1
ATOM 2465 C CA . ALA A 1 336 ? 11.955 -5.948 -12.053 1.00 98.81 336 ALA A CA 1
ATOM 2466 C C . ALA A 1 336 ? 10.450 -5.879 -11.727 1.00 98.81 336 ALA A C 1
ATOM 2468 O O . ALA A 1 336 ? 9.881 -6.837 -11.197 1.00 98.81 336 ALA A O 1
ATOM 2469 N N . ALA A 1 337 ? 9.785 -4.777 -12.084 1.00 98.75 337 ALA A N 1
ATOM 2470 C CA . ALA A 1 337 ? 8.333 -4.654 -11.980 1.00 98.75 337 ALA A CA 1
ATOM 2471 C C . ALA A 1 337 ? 7.603 -5.686 -12.859 1.00 98.75 337 ALA A C 1
ATOM 2473 O O . ALA A 1 337 ? 6.624 -6.289 -12.409 1.00 98.75 337 ALA A O 1
ATOM 2474 N N . ALA A 1 338 ? 8.102 -5.943 -14.071 1.00 98.81 338 ALA A N 1
ATOM 2475 C CA . ALA A 1 338 ? 7.556 -6.968 -14.956 1.00 98.81 338 ALA A CA 1
ATOM 2476 C C . ALA A 1 338 ? 7.728 -8.388 -14.394 1.00 98.81 338 ALA A C 1
ATOM 2478 O O . ALA A 1 338 ? 6.784 -9.177 -14.442 1.00 98.81 338 ALA A O 1
ATOM 2479 N N . LEU A 1 339 ? 8.879 -8.707 -13.789 1.00 98.50 339 LEU A N 1
ATOM 2480 C CA . LEU A 1 339 ? 9.080 -9.987 -13.098 1.00 98.50 339 LEU A CA 1
ATOM 2481 C C . LEU A 1 339 ? 8.070 -10.175 -11.957 1.00 98.50 339 LEU A C 1
ATOM 2483 O O . LEU A 1 339 ? 7.440 -11.230 -11.859 1.00 98.50 339 LEU A O 1
ATOM 2487 N N . LEU A 1 340 ? 7.851 -9.145 -11.131 1.00 96.94 340 LEU A N 1
ATOM 2488 C CA . LEU A 1 340 ? 6.841 -9.183 -10.067 1.00 96.94 340 LEU A CA 1
ATOM 2489 C C . LEU A 1 340 ? 5.433 -9.415 -10.617 1.00 96.94 340 LEU A C 1
ATOM 2491 O O . LEU A 1 340 ? 4.702 -10.258 -10.098 1.00 96.94 340 LEU A O 1
ATOM 2495 N N . LYS A 1 341 ? 5.053 -8.697 -11.678 1.00 97.06 341 LYS A N 1
ATOM 2496 C CA . LYS A 1 341 ? 3.747 -8.854 -12.326 1.00 97.06 341 LYS A CA 1
ATOM 2497 C C . LYS A 1 341 ? 3.576 -10.251 -12.928 1.00 97.06 341 LYS A C 1
ATOM 2499 O O . LYS A 1 341 ? 2.506 -10.840 -12.796 1.00 97.06 341 LYS A O 1
ATOM 2504 N N . ALA A 1 342 ? 4.627 -10.811 -13.522 1.00 97.25 342 ALA A N 1
ATOM 2505 C CA . ALA A 1 342 ? 4.622 -12.163 -14.071 1.00 97.25 342 ALA A CA 1
ATOM 2506 C C . ALA A 1 342 ? 4.463 -13.231 -12.976 1.00 97.25 342 ALA A C 1
ATOM 2508 O O . ALA A 1 342 ? 3.718 -14.202 -13.163 1.00 97.25 342 ALA A O 1
ATOM 2509 N N . ASN A 1 343 ? 5.140 -13.050 -11.838 1.00 94.12 343 ASN A N 1
ATOM 2510 C CA . ASN A 1 343 ? 5.054 -13.942 -10.681 1.00 94.12 343 ASN A CA 1
ATOM 2511 C C . ASN A 1 343 ? 3.681 -13.857 -9.995 1.00 94.12 343 ASN A C 1
ATOM 2513 O O . ASN A 1 343 ? 3.053 -14.875 -9.707 1.00 94.12 343 ASN A O 1
ATOM 2517 N N . GLU A 1 344 ? 3.178 -12.638 -9.787 1.00 92.12 344 GLU A N 1
ATOM 2518 C CA . GLU A 1 344 ? 1.922 -12.350 -9.092 1.00 92.12 344 GLU A CA 1
ATOM 2519 C C . GLU A 1 344 ? 1.023 -11.401 -9.913 1.00 92.12 344 GLU A C 1
ATOM 2521 O O . GLU A 1 344 ? 0.927 -10.203 -9.625 1.00 92.12 344 GLU A O 1
ATOM 2526 N N . PRO A 1 345 ? 0.252 -11.928 -10.888 1.00 92.94 345 PRO A N 1
ATOM 2527 C CA . PRO A 1 345 ? -0.520 -11.112 -11.839 1.00 92.94 345 PRO A CA 1
ATOM 2528 C C . PRO A 1 345 ? -1.571 -10.180 -11.218 1.00 92.94 345 PRO A C 1
ATOM 2530 O O . PRO A 1 345 ? -2.056 -9.252 -11.868 1.00 92.94 345 PRO A O 1
ATOM 2533 N N . LYS A 1 346 ? -1.945 -10.411 -9.954 1.00 87.88 346 LYS A N 1
ATOM 2534 C CA . LYS A 1 346 ? -2.964 -9.634 -9.231 1.00 87.88 346 LYS A CA 1
ATOM 2535 C C . LYS A 1 346 ? -2.417 -8.403 -8.509 1.00 87.88 346 LYS A C 1
ATOM 2537 O O . LYS A 1 346 ? -3.228 -7.639 -7.983 1.00 87.88 346 LYS A O 1
ATOM 2542 N N . LEU A 1 347 ? -1.097 -8.213 -8.452 1.00 86.31 347 LEU A N 1
ATOM 2543 C CA . LEU A 1 347 ? -0.529 -7.022 -7.823 1.00 86.31 347 LEU A CA 1
ATOM 2544 C C . LEU A 1 347 ? -0.993 -5.760 -8.562 1.00 86.31 347 LEU A C 1
ATOM 2546 O O . LEU A 1 347 ? -1.037 -5.724 -9.800 1.00 86.31 347 LEU A O 1
ATOM 2550 N N . SER A 1 348 ? -1.372 -4.735 -7.791 1.00 88.94 348 SER A N 1
ATOM 2551 C CA . SER A 1 348 ? -1.594 -3.402 -8.348 1.00 88.94 348 SER A CA 1
ATOM 2552 C C . SER A 1 348 ? -0.278 -2.674 -8.587 1.00 88.94 348 SER A C 1
ATOM 2554 O O . SER A 1 348 ? 0.730 -3.011 -7.970 1.00 88.94 348 SER A O 1
ATOM 2556 N N . ASN A 1 349 ? -0.298 -1.633 -9.415 1.00 91.94 349 ASN A N 1
ATOM 2557 C CA . ASN A 1 349 ? 0.843 -0.734 -9.615 1.00 91.94 349 ASN A CA 1
ATOM 2558 C C . ASN A 1 349 ? 1.479 -0.270 -8.290 1.00 91.94 349 ASN A C 1
ATOM 2560 O O . ASN A 1 349 ? 2.690 -0.367 -8.113 1.00 91.94 349 ASN A O 1
ATOM 2564 N N . THR A 1 350 ? 0.661 0.117 -7.312 1.00 86.69 350 THR A N 1
ATOM 2565 C CA . THR A 1 350 ? 1.109 0.503 -5.969 1.00 86.69 350 THR A CA 1
ATOM 2566 C C . THR A 1 350 ? 1.689 -0.654 -5.157 1.00 86.69 350 THR A C 1
ATOM 2568 O O . THR A 1 350 ? 2.603 -0.443 -4.368 1.00 86.69 350 THR A O 1
ATOM 2571 N N . ASP A 1 351 ? 1.150 -1.870 -5.313 1.00 86.25 351 ASP A N 1
ATOM 2572 C CA . ASP A 1 351 ? 1.640 -3.047 -4.589 1.00 86.25 351 ASP A CA 1
ATOM 2573 C C . ASP A 1 351 ? 3.019 -3.451 -5.150 1.00 86.25 351 ASP A C 1
ATOM 2575 O O . ASP A 1 351 ? 3.917 -3.791 -4.382 1.00 86.25 351 ASP A O 1
ATOM 2579 N N . ILE A 1 352 ? 3.220 -3.328 -6.471 1.00 93.44 352 ILE A N 1
ATOM 2580 C CA . ILE A 1 352 ? 4.511 -3.536 -7.148 1.00 93.44 352 ILE A CA 1
ATOM 2581 C C . ILE A 1 352 ? 5.530 -2.479 -6.705 1.00 93.44 352 ILE A C 1
ATOM 2583 O O . ILE A 1 352 ? 6.585 -2.842 -6.189 1.00 93.44 352 ILE A O 1
ATOM 2587 N N . ALA A 1 353 ? 5.214 -1.186 -6.850 1.00 93.56 353 ALA A N 1
ATOM 2588 C CA . ALA A 1 353 ? 6.108 -0.097 -6.445 1.00 93.56 353 ALA A CA 1
ATOM 2589 C C . ALA A 1 353 ? 6.479 -0.198 -4.958 1.00 93.56 353 ALA A C 1
ATOM 2591 O O . ALA A 1 353 ? 7.656 -0.154 -4.595 1.00 93.56 353 ALA A O 1
ATOM 2592 N N . GLY A 1 354 ? 5.473 -0.421 -4.106 1.00 88.06 354 GLY A N 1
ATOM 2593 C CA . GLY A 1 354 ? 5.657 -0.651 -2.681 1.00 88.06 354 GLY A CA 1
ATOM 2594 C C . GLY A 1 354 ? 6.578 -1.833 -2.405 1.00 88.06 354 GLY A C 1
ATOM 2595 O O . GLY A 1 354 ? 7.491 -1.716 -1.595 1.00 88.06 354 GLY A O 1
ATOM 2596 N N . ARG A 1 355 ? 6.417 -2.956 -3.111 1.00 89.06 355 ARG A N 1
ATOM 2597 C CA . ARG A 1 355 ? 7.286 -4.122 -2.923 1.00 89.06 355 ARG A CA 1
ATOM 2598 C C . ARG A 1 355 ? 8.732 -3.816 -3.286 1.00 89.06 355 ARG A C 1
ATOM 2600 O O . ARG A 1 355 ? 9.609 -4.108 -2.483 1.00 89.06 355 ARG A O 1
ATOM 2607 N N . LEU A 1 356 ? 8.975 -3.189 -4.435 1.00 95.25 356 LEU A N 1
ATOM 2608 C CA . LEU A 1 356 ? 10.328 -2.844 -4.883 1.00 95.25 356 LEU A CA 1
ATOM 2609 C C . LEU A 1 356 ? 11.042 -1.933 -3.871 1.00 95.25 356 LEU A C 1
ATOM 2611 O O . LEU A 1 356 ? 12.189 -2.188 -3.504 1.00 95.25 356 LEU A O 1
ATOM 2615 N N . MET A 1 357 ? 10.348 -0.923 -3.342 1.00 93.69 357 MET A N 1
ATOM 2616 C CA . MET A 1 357 ? 10.881 -0.054 -2.286 1.00 93.69 357 MET A CA 1
ATOM 2617 C C . MET A 1 357 ? 11.043 -0.791 -0.938 1.00 93.69 357 MET A C 1
ATOM 2619 O O . MET A 1 357 ? 12.015 -0.591 -0.202 1.00 93.69 357 MET A O 1
ATOM 2623 N N . LEU A 1 358 ? 10.118 -1.694 -0.598 1.00 87.50 358 LEU A N 1
ATOM 2624 C CA . LEU A 1 358 ? 10.181 -2.542 0.598 1.00 87.50 358 LEU A CA 1
ATOM 2625 C C . LEU A 1 358 ? 11.250 -3.638 0.486 1.00 87.50 358 LEU A C 1
ATOM 2627 O O . LEU A 1 358 ? 11.577 -4.277 1.473 1.00 87.50 358 LEU A O 1
ATOM 2631 N N . THR A 1 359 ? 11.866 -3.884 -0.654 1.00 90.94 359 THR A N 1
ATOM 2632 C CA . THR A 1 359 ? 12.917 -4.913 -0.737 1.00 90.94 359 THR A CA 1
ATOM 2633 C C . THR A 1 359 ? 14.259 -4.361 -1.158 1.00 90.94 359 THR A C 1
ATOM 2635 O O . THR A 1 359 ? 15.260 -5.062 -1.012 1.00 90.94 359 THR A O 1
ATOM 2638 N N . ALA A 1 360 ? 14.298 -3.088 -1.556 1.00 95.06 360 ALA A N 1
ATOM 2639 C CA . ALA A 1 360 ? 15.517 -2.345 -1.809 1.00 95.06 360 ALA A CA 1
ATOM 2640 C C . ALA A 1 360 ? 16.544 -2.510 -0.674 1.00 95.06 360 ALA A C 1
ATOM 2642 O O . ALA A 1 360 ? 16.216 -2.506 0.522 1.00 95.06 360 ALA A O 1
ATOM 2643 N N . LYS A 1 361 ? 17.805 -2.668 -1.080 1.00 95.25 361 LYS A N 1
ATOM 2644 C CA . LYS A 1 361 ? 18.972 -2.609 -0.207 1.00 95.25 361 LYS A CA 1
ATOM 2645 C C . LYS A 1 361 ? 19.152 -1.157 0.210 1.00 95.25 361 LYS A C 1
ATOM 2647 O O . LYS A 1 361 ? 19.536 -0.334 -0.614 1.00 95.25 361 LYS A O 1
ATOM 2652 N N . ASP A 1 362 ? 18.873 -0.877 1.474 1.00 92.81 362 ASP A N 1
ATOM 2653 C CA . ASP A 1 362 ? 19.049 0.445 2.064 1.00 92.81 362 ASP A CA 1
ATOM 2654 C C . ASP A 1 362 ? 20.520 0.889 1.961 1.00 92.81 362 ASP A C 1
ATOM 2656 O O . ASP A 1 362 ? 21.437 0.137 2.314 1.00 92.81 362 ASP A O 1
ATOM 2660 N N . LEU A 1 363 ? 20.737 2.081 1.411 1.00 93.19 363 LEU A N 1
ATOM 2661 C CA . LEU A 1 363 ? 22.041 2.692 1.166 1.00 93.19 363 LEU A CA 1
ATOM 2662 C C . LEU A 1 363 ? 21.993 4.125 1.685 1.00 93.19 363 LEU A C 1
ATOM 2664 O O . LEU A 1 363 ? 20.970 4.785 1.575 1.00 93.19 363 LEU A O 1
ATOM 2668 N N . GLY A 1 364 ? 23.122 4.634 2.176 1.00 94.94 364 GLY A N 1
ATOM 2669 C CA . GLY A 1 364 ? 23.174 5.991 2.707 1.00 94.94 364 GLY A CA 1
ATOM 2670 C C . GLY A 1 364 ? 22.573 6.081 4.108 1.00 94.94 364 GLY A C 1
ATOM 2671 O O . GLY A 1 364 ? 23.053 5.417 5.031 1.00 94.94 364 GLY A O 1
ATOM 2672 N N . THR A 1 365 ? 21.600 6.971 4.295 1.00 91.38 365 THR A N 1
ATOM 2673 C CA . THR A 1 365 ? 20.957 7.160 5.604 1.00 91.38 365 THR A CA 1
ATOM 2674 C C . THR A 1 365 ? 19.833 6.153 5.765 1.00 91.38 365 THR A C 1
ATOM 2676 O O . THR A 1 365 ? 18.962 6.101 4.914 1.00 91.38 365 THR A O 1
ATOM 2679 N N . ALA A 1 366 ? 19.810 5.434 6.892 1.00 82.81 366 ALA A N 1
ATOM 2680 C CA . ALA A 1 366 ? 18.796 4.417 7.155 1.00 82.81 366 ALA A CA 1
ATOM 2681 C C . ALA A 1 366 ? 17.360 4.921 6.902 1.00 82.81 366 ALA A C 1
ATOM 2683 O O . ALA A 1 366 ? 16.936 5.943 7.458 1.00 82.81 366 ALA A O 1
ATOM 2684 N N . GLY A 1 367 ? 16.602 4.162 6.114 1.00 80.88 367 GLY A N 1
ATOM 2685 C CA . GLY A 1 367 ? 15.268 4.514 5.640 1.00 80.88 367 GLY A CA 1
ATOM 2686 C C . GLY A 1 367 ? 15.282 5.289 4.319 1.00 80.88 367 GLY A C 1
ATOM 2687 O O . GLY A 1 367 ? 16.227 5.234 3.549 1.00 80.88 367 GLY A O 1
ATOM 2688 N N . LYS A 1 368 ? 14.184 6.000 4.019 1.00 89.50 368 LYS A N 1
ATOM 2689 C CA . LYS A 1 368 ? 14.126 6.825 2.804 1.00 89.50 368 LYS A CA 1
ATOM 2690 C C . LYS A 1 368 ? 15.065 8.022 2.946 1.00 89.50 368 LYS A C 1
ATOM 2692 O O . LYS A 1 368 ? 14.853 8.846 3.841 1.00 89.50 368 LYS A O 1
ATOM 2697 N N . ASP A 1 369 ? 16.007 8.177 2.024 1.00 95.12 369 ASP A N 1
ATOM 2698 C CA . ASP A 1 369 ? 16.853 9.364 1.920 1.00 95.12 369 ASP A CA 1
ATOM 2699 C C . ASP A 1 369 ? 16.729 10.071 0.561 1.00 95.12 369 ASP A C 1
ATOM 2701 O O . ASP A 1 369 ? 16.015 9.634 -0.340 1.00 95.12 369 ASP A O 1
ATOM 2705 N N . VAL A 1 370 ? 17.361 11.241 0.442 1.00 97.19 370 VAL A N 1
ATOM 2706 C CA . VAL A 1 370 ? 17.244 12.080 -0.760 1.00 97.19 370 VAL A CA 1
ATOM 2707 C C . VAL A 1 370 ? 18.095 11.591 -1.932 1.00 97.19 370 VAL A C 1
ATOM 2709 O O . VAL A 1 370 ? 17.916 12.086 -3.036 1.00 97.19 370 VAL A O 1
ATOM 2712 N N . TYR A 1 371 ? 19.040 10.679 -1.718 1.00 97.88 371 TYR A N 1
ATOM 2713 C CA . TYR A 1 371 ? 20.005 10.237 -2.723 1.00 97.88 371 TYR A CA 1
ATOM 2714 C C . TYR A 1 371 ? 19.623 8.896 -3.342 1.00 97.88 371 TYR A C 1
ATOM 2716 O O . TYR A 1 371 ? 19.710 8.750 -4.559 1.00 97.88 371 TYR A O 1
ATOM 2724 N N . TYR A 1 372 ? 19.204 7.944 -2.512 1.00 98.06 372 TYR A N 1
ATOM 2725 C CA . TYR A 1 372 ? 18.894 6.574 -2.914 1.00 98.06 372 TYR A CA 1
ATOM 2726 C C . TYR A 1 372 ? 17.401 6.248 -2.803 1.00 98.06 372 TYR A C 1
ATOM 2728 O O . TYR A 1 372 ? 16.994 5.134 -3.133 1.00 98.06 372 TYR A O 1
ATOM 2736 N N . GLY A 1 373 ? 16.572 7.185 -2.328 1.00 96.75 373 GLY A N 1
ATOM 2737 C CA . GLY A 1 373 ? 15.185 6.883 -1.993 1.00 96.75 373 GLY A CA 1
ATOM 2738 C C . GLY A 1 373 ? 15.153 5.818 -0.901 1.00 96.75 373 GLY A C 1
ATOM 2739 O O . GLY A 1 373 ? 15.807 5.971 0.123 1.00 96.75 373 GLY A O 1
ATOM 2740 N N . HIS A 1 374 ? 14.428 4.725 -1.123 1.00 94.56 374 HIS A N 1
ATOM 2741 C CA . HIS A 1 374 ? 14.395 3.560 -0.232 1.00 94.56 374 HIS A CA 1
ATOM 2742 C C . HIS A 1 374 ? 15.613 2.625 -0.356 1.00 94.56 374 HIS A C 1
ATOM 2744 O O . HIS A 1 374 ? 15.648 1.582 0.302 1.00 94.56 374 HIS A O 1
ATOM 2750 N N . GLY A 1 375 ? 16.589 2.972 -1.196 1.00 97.56 375 GLY A N 1
ATOM 2751 C CA . GLY A 1 375 ? 17.799 2.197 -1.430 1.00 97.56 375 GLY A CA 1
ATOM 2752 C C . GLY A 1 375 ? 17.895 1.667 -2.858 1.00 97.56 375 GLY A C 1
ATOM 2753 O O . GLY A 1 375 ? 17.057 1.945 -3.719 1.00 97.56 375 GLY A O 1
ATOM 2754 N N . ARG A 1 376 ? 18.926 0.864 -3.120 1.00 98.44 376 ARG A N 1
ATOM 2755 C CA . ARG A 1 376 ? 19.124 0.240 -4.430 1.00 98.44 376 ARG A CA 1
ATOM 2756 C C . ARG A 1 376 ? 18.242 -0.994 -4.591 1.00 98.44 376 ARG A C 1
ATOM 2758 O O . ARG A 1 376 ? 18.201 -1.850 -3.707 1.00 98.44 376 ARG A O 1
ATOM 2765 N N . LEU A 1 377 ? 17.606 -1.125 -5.751 1.00 98.69 377 LEU A N 1
ATOM 2766 C CA . LEU A 1 377 ? 16.824 -2.280 -6.180 1.00 98.69 377 LEU A CA 1
ATOM 2767 C C . LEU A 1 377 ? 17.465 -3.624 -5.780 1.00 98.69 377 LEU A C 1
ATOM 2769 O O . LEU A 1 377 ? 18.678 -3.838 -5.907 1.00 98.69 377 LEU A O 1
ATOM 2773 N N . ASN A 1 378 ? 16.619 -4.534 -5.298 1.00 97.62 378 ASN A N 1
ATOM 2774 C CA . ASN A 1 378 ? 16.949 -5.929 -5.038 1.00 97.62 378 ASN A CA 1
ATOM 2775 C C . ASN A 1 378 ? 15.768 -6.804 -5.489 1.00 97.62 378 ASN A C 1
ATOM 2777 O O . ASN A 1 378 ? 14.732 -6.870 -4.822 1.00 97.62 378 ASN A O 1
ATOM 2781 N N . VAL A 1 379 ? 15.926 -7.408 -6.663 1.00 96.00 379 VAL A N 1
ATOM 2782 C CA . VAL A 1 379 ? 14.913 -8.188 -7.380 1.00 96.00 379 VAL A CA 1
ATOM 2783 C C . VAL A 1 379 ? 14.683 -9.534 -6.703 1.00 96.00 379 VAL A C 1
ATOM 2785 O O . VAL A 1 379 ? 13.532 -9.912 -6.506 1.00 96.00 379 VAL A O 1
ATOM 2788 N N . ASP A 1 380 ? 15.752 -10.207 -6.274 1.00 91.00 380 ASP A N 1
ATOM 2789 C CA . ASP A 1 380 ? 15.669 -11.463 -5.520 1.00 91.00 380 ASP A CA 1
ATOM 2790 C C . ASP A 1 380 ? 14.786 -11.297 -4.279 1.00 91.00 380 ASP A C 1
ATOM 2792 O O . ASP A 1 380 ? 13.750 -11.949 -4.141 1.00 91.00 380 ASP A O 1
ATOM 2796 N N . ARG A 1 381 ? 15.103 -10.311 -3.428 1.00 90.00 381 ARG A N 1
ATOM 2797 C CA . ARG A 1 381 ? 14.278 -9.999 -2.254 1.00 90.00 381 ARG A CA 1
ATOM 2798 C C . ARG A 1 381 ? 12.857 -9.603 -2.642 1.00 90.00 381 ARG A C 1
ATOM 2800 O O . ARG A 1 381 ? 11.933 -9.939 -1.914 1.00 90.00 381 ARG A O 1
ATOM 2807 N N . ALA A 1 382 ? 12.662 -8.892 -3.757 1.00 91.88 382 ALA A N 1
ATOM 2808 C CA . ALA A 1 382 ? 11.327 -8.522 -4.229 1.00 91.88 382 ALA A CA 1
ATOM 2809 C C . ALA A 1 382 ? 10.467 -9.753 -4.557 1.00 91.88 382 ALA A C 1
ATOM 2811 O O . ALA A 1 382 ? 9.283 -9.769 -4.230 1.00 91.88 382 ALA A O 1
ATOM 2812 N N . LEU A 1 383 ? 11.038 -10.786 -5.174 1.00 89.81 383 LEU A N 1
ATOM 2813 C CA . LEU A 1 383 ? 10.311 -12.000 -5.561 1.00 89.81 383 LEU A CA 1
ATOM 2814 C C . LEU A 1 383 ? 10.193 -13.032 -4.437 1.00 89.81 383 LEU A C 1
ATOM 2816 O O . LEU A 1 383 ? 9.295 -13.872 -4.482 1.00 89.81 383 LEU A O 1
ATOM 2820 N N . THR A 1 384 ? 11.078 -12.979 -3.442 1.00 82.00 384 THR A N 1
ATOM 2821 C CA . THR A 1 384 ? 11.136 -13.960 -2.347 1.00 82.00 384 THR A CA 1
ATOM 2822 C C . THR A 1 384 ? 10.547 -13.463 -1.029 1.00 82.00 384 THR A C 1
ATOM 2824 O O . THR A 1 384 ? 10.368 -14.271 -0.118 1.00 82.00 384 THR A O 1
ATOM 2827 N N . LEU A 1 385 ? 10.218 -12.169 -0.903 1.00 75.50 385 LEU A N 1
ATOM 2828 C CA . LEU A 1 385 ? 9.602 -11.625 0.309 1.00 75.50 385 LEU A CA 1
ATOM 2829 C C . LEU A 1 385 ? 8.291 -12.358 0.633 1.00 75.50 385 LEU A C 1
ATOM 2831 O O . LEU A 1 385 ? 7.337 -12.314 -0.145 1.00 75.50 385 LEU A O 1
ATOM 2835 N N . ASP A 1 386 ? 8.234 -12.971 1.817 1.00 65.06 386 ASP A N 1
ATOM 2836 C CA . ASP A 1 386 ? 7.044 -13.659 2.314 1.00 65.06 386 ASP A CA 1
ATOM 2837 C C . ASP A 1 386 ? 5.862 -12.681 2.447 1.00 65.06 386 ASP A C 1
ATOM 2839 O O . ASP A 1 386 ? 5.975 -11.580 2.996 1.00 65.06 386 ASP A O 1
ATOM 2843 N N . ALA A 1 387 ? 4.691 -13.105 1.968 1.00 60.16 387 ALA A N 1
ATOM 2844 C CA . ALA A 1 387 ? 3.434 -12.385 2.116 1.00 60.16 387 ALA A CA 1
ATOM 2845 C C . ALA A 1 387 ? 3.095 -12.079 3.590 1.00 60.16 387 ALA A C 1
ATOM 2847 O O . ALA A 1 387 ? 2.378 -11.115 3.853 1.00 60.16 387 ALA A O 1
ATOM 2848 N N . SER A 1 388 ? 3.637 -12.836 4.553 1.00 54.41 388 SER A N 1
ATOM 2849 C CA . SER A 1 388 ? 3.487 -12.571 5.993 1.00 54.41 388 SER A CA 1
ATOM 2850 C C . SER A 1 388 ? 4.090 -11.232 6.459 1.00 54.41 388 SER A C 1
ATOM 2852 O O . SER A 1 388 ? 3.680 -10.712 7.498 1.00 54.41 388 SER A O 1
ATOM 2854 N N . HIS A 1 389 ? 4.990 -10.627 5.671 1.00 61.28 389 HIS A N 1
ATOM 2855 C CA . HIS A 1 389 ? 5.545 -9.286 5.912 1.00 61.28 389 HIS A CA 1
ATOM 2856 C C . HIS A 1 389 ? 4.615 -8.148 5.457 1.00 61.28 389 HIS A C 1
ATOM 2858 O O . HIS A 1 389 ? 4.934 -6.972 5.634 1.00 61.28 389 HIS A O 1
ATOM 2864 N N . TRP A 1 390 ? 3.459 -8.472 4.874 1.00 70.38 390 TRP A N 1
ATOM 2865 C CA . TRP A 1 390 ? 2.469 -7.494 4.450 1.00 70.38 390 TRP A CA 1
ATOM 2866 C C . TRP A 1 390 ? 1.360 -7.397 5.487 1.00 70.38 390 TRP A C 1
ATOM 2868 O O . TRP A 1 390 ? 0.800 -8.393 5.941 1.00 70.38 390 TRP A O 1
ATOM 2878 N N . SER A 1 391 ? 0.953 -6.175 5.811 1.00 71.56 391 SER A N 1
ATOM 2879 C CA . SER A 1 391 ? -0.291 -5.973 6.542 1.00 71.56 391 SER A CA 1
ATOM 2880 C C . SER A 1 391 ? -1.471 -6.537 5.744 1.00 71.56 391 SER A C 1
ATOM 2882 O O . SER A 1 391 ? -1.684 -6.178 4.582 1.00 71.56 391 SER A O 1
ATOM 2884 N N . ASP A 1 392 ? -2.273 -7.406 6.360 1.00 83.38 392 ASP A N 1
ATOM 2885 C CA . ASP A 1 392 ? -3.498 -7.893 5.720 1.00 83.38 392 ASP A CA 1
ATOM 2886 C C . ASP A 1 392 ? -4.523 -6.766 5.593 1.00 83.38 392 ASP A C 1
ATOM 2888 O O . ASP A 1 392 ? -4.629 -5.899 6.465 1.00 83.38 392 ASP A O 1
ATOM 2892 N N . ARG A 1 393 ? -5.365 -6.821 4.559 1.00 90.06 393 ARG A N 1
ATOM 2893 C CA . ARG A 1 393 ? -6.497 -5.902 4.397 1.00 90.06 393 ARG A CA 1
ATOM 2894 C C . ARG A 1 393 ? -7.824 -6.643 4.507 1.00 90.06 393 ARG A C 1
ATOM 2896 O O . ARG A 1 393 ? -8.155 -7.484 3.677 1.00 90.06 393 ARG A O 1
ATOM 2903 N N . LEU A 1 394 ? -8.622 -6.262 5.497 1.00 92.88 394 LEU A N 1
ATOM 2904 C CA . LEU A 1 394 ? -9.990 -6.730 5.687 1.00 92.88 394 LEU A CA 1
ATOM 2905 C C . LEU A 1 394 ? -10.940 -5.714 5.051 1.00 92.88 394 LEU A C 1
ATOM 2907 O O . LEU A 1 394 ? -11.222 -4.660 5.625 1.00 92.88 394 LEU A O 1
ATOM 2911 N N . ALA A 1 395 ? -11.391 -6.012 3.833 1.00 92.12 395 ALA A N 1
ATOM 2912 C CA . ALA A 1 395 ? -12.188 -5.098 3.026 1.00 92.12 395 ALA A CA 1
ATOM 2913 C C . ALA A 1 395 ? -13.142 -5.826 2.076 1.00 92.12 395 ALA A C 1
ATOM 2915 O O . ALA A 1 395 ? -12.902 -6.968 1.688 1.00 92.12 395 ALA A O 1
ATOM 2916 N N . GLY A 1 396 ? -14.184 -5.118 1.646 1.00 88.19 396 GLY A N 1
ATOM 2917 C CA . GLY A 1 396 ? -14.984 -5.481 0.482 1.00 88.19 396 GLY A CA 1
ATOM 2918 C C . GLY A 1 396 ? -15.282 -4.271 -0.406 1.00 88.19 396 GLY A C 1
ATOM 2919 O O . GLY A 1 396 ? -14.766 -3.175 -0.181 1.00 88.19 396 GLY A O 1
ATOM 2920 N N . SER A 1 397 ? -16.123 -4.464 -1.425 1.00 85.31 397 SER A N 1
ATOM 2921 C CA . SER A 1 397 ? -16.534 -3.415 -2.377 1.00 85.31 397 SER A CA 1
ATOM 2922 C C . SER A 1 397 ? -17.291 -2.251 -1.735 1.00 85.31 397 SER A C 1
ATOM 2924 O O . SER A 1 397 ? -17.319 -1.149 -2.277 1.00 85.31 397 SER A O 1
ATOM 2926 N N . SER A 1 398 ? -17.913 -2.481 -0.580 1.00 88.94 398 SER A N 1
ATOM 2927 C CA . SER A 1 398 ? -18.648 -1.479 0.185 1.00 88.94 398 SER A CA 1
ATOM 2928 C C . SER A 1 398 ? -18.391 -1.637 1.685 1.00 88.94 398 SER A C 1
ATOM 2930 O O . SER A 1 398 ? -17.889 -2.664 2.135 1.00 88.94 398 SER A O 1
ATOM 2932 N N . ARG A 1 399 ? -18.821 -0.655 2.490 1.00 90.56 399 ARG A N 1
ATOM 2933 C CA . ARG A 1 399 ? -18.785 -0.737 3.966 1.00 90.56 399 ARG A CA 1
ATOM 2934 C C . ARG A 1 399 ? -19.512 -1.969 4.524 1.00 90.56 399 ARG A C 1
ATOM 2936 O O . ARG A 1 399 ? -19.150 -2.491 5.572 1.00 90.56 399 ARG A O 1
ATOM 2943 N N . TYR A 1 400 ? -20.537 -2.443 3.814 1.00 94.50 400 TYR A N 1
ATOM 2944 C CA . TYR A 1 400 ? -21.293 -3.634 4.193 1.00 94.50 400 TYR A CA 1
ATOM 2945 C C . TYR A 1 400 ? -20.468 -4.898 3.943 1.00 94.50 400 TYR A C 1
ATOM 2947 O O . TYR A 1 400 ? -20.399 -5.773 4.802 1.00 94.50 400 TYR A O 1
ATOM 2955 N N . ASP A 1 401 ? -19.784 -4.959 2.800 1.00 94.12 401 ASP A N 1
ATOM 2956 C CA . ASP A 1 401 ? -18.902 -6.073 2.449 1.00 94.12 401 ASP A CA 1
ATOM 2957 C C . ASP A 1 401 ? -17.644 -6.097 3.332 1.00 94.12 401 ASP A C 1
ATOM 2959 O O . ASP A 1 401 ? -17.193 -7.170 3.729 1.00 94.12 401 ASP A O 1
ATOM 2963 N N . THR A 1 402 ? -17.114 -4.931 3.720 1.00 94.62 402 THR A N 1
ATOM 2964 C CA . THR A 1 402 ? -16.022 -4.837 4.700 1.00 94.62 402 THR A CA 1
ATOM 2965 C C . THR A 1 402 ? -16.441 -5.384 6.065 1.00 94.62 402 THR A C 1
ATOM 2967 O O . THR A 1 402 ? -15.700 -6.172 6.651 1.00 94.62 402 THR A O 1
ATOM 2970 N N . ALA A 1 403 ? -17.638 -5.050 6.560 1.00 96.50 403 ALA A N 1
ATOM 2971 C CA . ALA A 1 403 ? -18.150 -5.625 7.808 1.00 96.50 403 ALA A CA 1
ATOM 2972 C C . ALA A 1 403 ? -18.261 -7.163 7.733 1.00 96.50 403 ALA A C 1
ATOM 2974 O O . ALA A 1 403 ? -17.930 -7.860 8.692 1.00 96.50 403 ALA A O 1
ATOM 2975 N N . VAL A 1 404 ? -18.643 -7.709 6.572 1.00 97.62 404 VAL A N 1
ATOM 2976 C CA . VAL A 1 404 ? -18.647 -9.161 6.320 1.00 97.62 404 VAL A CA 1
ATOM 2977 C C . VAL A 1 404 ? -17.229 -9.743 6.297 1.00 97.62 404 VAL A C 1
ATOM 2979 O O . VAL A 1 404 ? -17.004 -10.803 6.878 1.00 97.62 404 VAL A O 1
ATOM 2982 N N . ALA A 1 405 ? -16.256 -9.071 5.676 1.00 96.69 405 ALA A N 1
ATOM 2983 C CA . ALA A 1 405 ? -14.858 -9.511 5.685 1.00 96.69 405 ALA A CA 1
ATOM 2984 C C . ALA A 1 405 ? -14.290 -9.568 7.116 1.00 96.69 405 ALA A C 1
ATOM 2986 O O . ALA A 1 405 ? -13.653 -10.550 7.497 1.00 96.69 405 ALA A O 1
ATOM 2987 N N . ILE A 1 406 ? -14.598 -8.561 7.937 1.00 97.06 406 ILE A N 1
ATOM 2988 C CA . ILE A 1 406 ? -14.241 -8.516 9.363 1.00 97.06 406 ILE A CA 1
ATOM 2989 C C . ILE A 1 406 ? -14.922 -9.659 10.132 1.00 97.06 406 ILE A C 1
ATOM 2991 O O . ILE A 1 406 ? -14.271 -10.341 10.925 1.00 97.06 406 ILE A O 1
ATOM 2995 N N . SER A 1 407 ? -16.208 -9.910 9.868 1.00 98.12 407 SER A N 1
ATOM 2996 C CA . SER A 1 407 ? -16.955 -11.029 10.457 1.00 98.12 407 SER A CA 1
ATOM 2997 C C . SER A 1 407 ? -16.303 -12.381 10.135 1.00 98.12 407 SER A C 1
ATOM 2999 O O . SER A 1 407 ? -16.036 -13.179 11.032 1.00 98.12 407 SER A O 1
ATOM 3001 N N . LYS A 1 408 ? -15.940 -12.623 8.874 1.00 96.94 408 LYS A N 1
ATOM 3002 C CA . LYS A 1 408 ? -15.255 -13.859 8.461 1.00 96.94 408 LYS A CA 1
ATOM 3003 C C . LYS A 1 408 ? -13.890 -14.036 9.129 1.00 96.94 408 LYS A C 1
ATOM 3005 O O . LYS A 1 408 ? -13.536 -15.158 9.473 1.00 96.94 408 LYS A O 1
ATOM 3010 N N . ALA A 1 409 ? -13.154 -12.948 9.356 1.00 95.56 409 ALA A N 1
ATOM 3011 C CA . ALA A 1 409 ? -11.853 -12.992 10.026 1.00 95.56 409 ALA A CA 1
ATOM 3012 C C . ALA A 1 409 ? -11.944 -13.293 11.536 1.00 95.56 409 ALA A C 1
ATOM 3014 O O . ALA A 1 409 ? -10.985 -13.796 12.126 1.00 95.56 409 ALA A O 1
ATOM 3015 N N . GLY A 1 410 ? -13.070 -12.972 12.182 1.00 95.81 410 GLY A N 1
ATOM 3016 C CA . GLY A 1 410 ? -13.251 -13.155 13.627 1.00 95.81 410 GLY A CA 1
ATOM 3017 C C . GLY A 1 410 ? -14.131 -14.331 14.048 1.00 95.81 410 GLY A C 1
ATOM 3018 O O . GLY A 1 410 ? -13.996 -14.799 15.183 1.00 95.81 410 GLY A O 1
ATOM 3019 N N . TRP A 1 411 ? -15.025 -14.800 13.171 1.00 97.50 411 TRP A N 1
ATOM 3020 C CA . TRP A 1 411 ? -16.099 -15.734 13.516 1.00 97.50 411 TRP A CA 1
ATOM 3021 C C . TRP A 1 411 ? -16.318 -16.795 12.434 1.00 97.50 411 TRP A C 1
ATOM 3023 O O . TRP A 1 411 ? -16.797 -16.510 11.335 1.00 97.50 411 TRP A O 1
ATOM 3033 N N . SER A 1 412 ? -16.071 -18.060 12.774 1.00 96.12 412 SER A N 1
ATOM 3034 C CA . SER A 1 412 ? -16.547 -19.202 11.982 1.00 96.12 412 SER A CA 1
ATOM 3035 C C . SER A 1 412 ? -18.061 -19.399 12.143 1.00 96.12 412 SER A C 1
ATOM 3037 O O . SER A 1 412 ? -18.745 -19.660 11.157 1.00 96.12 412 SER A O 1
ATOM 3039 N N . SER A 1 413 ? -18.580 -19.169 13.352 1.00 96.12 413 SER A N 1
ATOM 3040 C CA . SER A 1 413 ? -19.999 -19.148 13.728 1.00 96.12 413 SER A CA 1
ATOM 3041 C C . SER A 1 413 ? -20.248 -18.113 14.831 1.00 96.12 413 SER A C 1
ATOM 3043 O O . SER A 1 413 ? -19.314 -17.733 15.542 1.00 96.12 413 SER A O 1
ATOM 3045 N N . ALA A 1 414 ? -21.501 -17.698 15.027 1.00 97.25 414 ALA A N 1
ATOM 3046 C CA . ALA A 1 414 ? -21.889 -16.825 16.138 1.00 97.25 414 ALA A CA 1
ATOM 3047 C C . ALA A 1 414 ? -23.305 -17.165 16.622 1.00 97.25 414 ALA A C 1
ATOM 3049 O O . ALA A 1 414 ? -24.188 -17.388 15.803 1.00 97.25 414 ALA A O 1
ATOM 3050 N N . SER A 1 415 ? -23.540 -17.189 17.939 1.00 98.19 415 SER A N 1
ATOM 3051 C CA . SER A 1 415 ? -24.886 -17.382 18.512 1.00 98.19 415 SER A CA 1
ATOM 3052 C C . SER A 1 415 ? -25.763 -16.138 18.364 1.00 98.19 415 SER A C 1
ATOM 3054 O O . SER A 1 415 ? -26.982 -16.250 18.220 1.00 98.19 415 SER A O 1
ATOM 3056 N N . THR A 1 416 ? -25.120 -14.971 18.373 1.00 98.62 416 THR A N 1
ATOM 3057 C CA . THR A 1 416 ? -25.731 -13.652 18.247 1.00 98.62 416 THR A CA 1
ATOM 3058 C C . THR A 1 416 ? -25.042 -12.885 17.117 1.00 98.62 416 THR A C 1
ATOM 3060 O O . THR A 1 416 ? -23.832 -13.003 16.931 1.00 98.62 416 THR A O 1
ATOM 3063 N N . VAL A 1 417 ? -25.792 -12.066 16.383 1.00 98.50 417 VAL A N 1
ATOM 3064 C CA . VAL A 1 417 ? -25.251 -11.029 15.488 1.00 98.50 417 VAL A CA 1
ATOM 3065 C C . VAL A 1 417 ? -25.783 -9.661 15.893 1.00 98.50 417 VAL A C 1
ATOM 3067 O O . VAL A 1 417 ? -26.937 -9.538 16.305 1.00 98.50 417 VAL A O 1
ATOM 3070 N N . ILE A 1 418 ? -24.956 -8.627 15.772 1.00 98.19 418 ILE A N 1
ATOM 3071 C CA . ILE A 1 418 ? -25.380 -7.243 15.989 1.00 98.19 418 ILE A CA 1
ATOM 3072 C C . ILE A 1 418 ? -25.620 -6.597 14.629 1.00 98.19 418 ILE A C 1
ATOM 3074 O O . ILE A 1 418 ? -24.750 -6.649 13.763 1.00 98.19 418 ILE A O 1
ATOM 3078 N N . ILE A 1 419 ? -26.784 -5.982 14.440 1.00 97.62 419 ILE A N 1
ATOM 3079 C CA . ILE A 1 419 ? -27.150 -5.276 13.212 1.00 97.62 419 ILE A CA 1
ATOM 3080 C C . ILE A 1 419 ? -27.219 -3.783 13.509 1.00 97.62 419 ILE A C 1
ATOM 3082 O O . ILE A 1 419 ? -27.932 -3.354 14.418 1.00 97.62 419 ILE A O 1
ATOM 3086 N N . ALA A 1 420 ? -26.495 -2.993 12.725 1.00 95.19 420 ALA A N 1
ATOM 3087 C CA . ALA A 1 420 ? -26.517 -1.539 12.803 1.00 95.19 420 ALA A CA 1
ATOM 3088 C C . ALA A 1 420 ? -26.607 -0.911 11.407 1.00 95.19 420 ALA A C 1
ATOM 3090 O O . ALA A 1 420 ? -26.264 -1.530 10.395 1.00 95.19 420 ALA A O 1
ATOM 3091 N N . THR A 1 421 ? -27.064 0.337 11.340 1.00 92.50 421 THR A N 1
ATOM 3092 C CA . THR A 1 421 ? -27.024 1.097 10.085 1.00 92.50 421 THR A CA 1
ATOM 3093 C C . THR A 1 421 ? -25.582 1.452 9.721 1.00 92.50 421 THR A C 1
ATOM 3095 O O . THR A 1 421 ? -24.759 1.729 10.590 1.00 92.50 421 THR A O 1
ATOM 3098 N N . GLY A 1 422 ? -25.262 1.430 8.428 1.00 85.06 422 GLY A N 1
ATOM 3099 C CA . GLY A 1 422 ? -23.963 1.835 7.899 1.00 85.06 422 GLY A CA 1
ATOM 3100 C C . GLY A 1 422 ? -23.887 3.299 7.457 1.00 85.06 422 GLY A C 1
ATOM 3101 O O . GLY A 1 422 ? -22.818 3.703 7.007 1.00 85.06 422 GLY A O 1
ATOM 3102 N N . THR A 1 423 ? -24.970 4.086 7.520 1.00 81.50 423 THR A N 1
ATOM 3103 C CA . THR A 1 423 ? -25.027 5.458 6.965 1.00 81.50 423 THR A CA 1
ATOM 3104 C C . THR A 1 423 ? -24.840 6.551 8.021 1.00 81.50 423 THR A C 1
ATOM 3106 O O . THR A 1 423 ? -23.818 7.229 7.990 1.00 81.50 423 THR A O 1
ATOM 3109 N N . ASP A 1 424 ? -25.775 6.690 8.967 1.00 79.75 424 ASP A N 1
ATOM 3110 C CA . ASP A 1 424 ? -25.664 7.537 10.168 1.00 79.75 424 ASP A CA 1
ATOM 3111 C C . ASP A 1 424 ? -25.718 6.625 11.394 1.00 79.75 424 ASP A C 1
ATOM 3113 O O . ASP A 1 424 ? -26.777 6.125 11.759 1.00 79.75 424 ASP A O 1
ATOM 3117 N N . PHE A 1 425 ? -24.559 6.336 11.985 1.00 75.38 425 PHE A N 1
ATOM 3118 C CA . PHE A 1 425 ? -24.376 5.210 12.909 1.00 75.38 425 PHE A CA 1
ATOM 3119 C C . PHE A 1 425 ? -24.026 5.594 14.358 1.00 75.38 425 PHE A C 1
ATOM 3121 O O . PHE A 1 425 ? -23.241 4.888 14.996 1.00 75.38 425 PHE A O 1
ATOM 3128 N N . PRO A 1 426 ? -24.600 6.663 14.946 1.00 72.62 426 PRO A N 1
ATOM 3129 C CA . PRO A 1 426 ? -24.263 7.059 16.310 1.00 72.62 426 PRO A CA 1
ATOM 3130 C C . PRO A 1 426 ? -24.696 6.000 17.337 1.00 72.62 426 PRO A C 1
ATOM 3132 O O . PRO A 1 426 ? -24.036 5.821 18.357 1.00 72.62 426 PRO A O 1
ATOM 3135 N N . ASP A 1 427 ? -25.762 5.259 17.025 1.00 74.56 427 ASP A N 1
ATOM 3136 C CA . ASP A 1 427 ? -26.289 4.148 17.819 1.00 74.56 427 ASP A CA 1
ATOM 3137 C C . ASP A 1 427 ? -25.326 2.948 17.856 1.00 74.56 427 ASP A C 1
ATOM 3139 O O . ASP A 1 427 ? -25.256 2.222 18.847 1.00 74.56 427 ASP A O 1
ATOM 3143 N N . ALA A 1 428 ? -24.532 2.763 16.799 1.00 77.50 428 ALA A N 1
ATOM 3144 C CA . ALA A 1 428 ? -23.591 1.657 16.688 1.00 77.50 428 ALA A CA 1
ATOM 3145 C C . ALA A 1 428 ? -22.306 1.887 17.497 1.00 77.50 428 ALA A C 1
ATOM 3147 O O . ALA A 1 428 ? -21.693 0.927 17.961 1.00 77.50 428 ALA A O 1
ATOM 3148 N N . LEU A 1 429 ? -21.910 3.149 17.711 1.00 81.62 429 LEU A N 1
ATOM 3149 C CA . LEU A 1 429 ? -20.671 3.515 18.416 1.00 81.62 429 LEU A CA 1
ATOM 3150 C C . LEU A 1 429 ? -20.626 2.975 19.845 1.00 81.62 429 LEU A C 1
ATOM 3152 O O . LEU A 1 429 ? -19.571 2.575 20.328 1.00 81.62 429 LEU A O 1
ATOM 3156 N N . ALA A 1 430 ? -21.778 2.951 20.517 1.00 89.69 430 ALA A N 1
ATOM 3157 C CA . ALA A 1 430 ? -21.896 2.402 21.862 1.00 89.69 430 ALA A CA 1
ATOM 3158 C C . ALA A 1 430 ? -22.014 0.867 21.875 1.00 89.69 430 ALA A C 1
ATOM 3160 O O . ALA A 1 430 ? -21.898 0.246 22.931 1.00 89.69 430 ALA A O 1
ATOM 3161 N N . GLY A 1 431 ? -22.235 0.254 20.709 1.00 92.25 431 GLY A N 1
ATOM 3162 C CA . GLY A 1 431 ? -22.513 -1.167 20.546 1.00 92.25 431 GLY A CA 1
ATOM 3163 C C . GLY A 1 431 ? -21.302 -2.082 20.692 1.00 92.25 431 GLY A C 1
ATOM 3164 O O . GLY A 1 431 ? -21.489 -3.243 21.038 1.00 92.25 431 GLY A O 1
ATOM 3165 N N . GLY A 1 432 ? -20.078 -1.584 20.478 1.00 94.06 432 GLY A N 1
ATOM 3166 C CA . GLY A 1 432 ? -18.847 -2.391 20.511 1.00 94.06 432 GLY A CA 1
ATOM 3167 C C . GLY A 1 432 ? -18.701 -3.248 21.779 1.00 94.06 432 GLY A C 1
ATOM 3168 O O . GLY A 1 432 ? -18.564 -4.468 21.669 1.00 94.06 432 GLY A O 1
ATOM 3169 N N . PRO A 1 433 ? -18.806 -2.665 22.989 1.00 96.44 433 PRO A N 1
ATOM 3170 C CA . PRO A 1 433 ? -18.752 -3.433 24.230 1.00 96.44 433 PRO A CA 1
ATOM 3171 C C . PRO A 1 433 ? -19.862 -4.476 24.401 1.00 96.44 433 PRO A C 1
ATOM 3173 O O . PRO A 1 433 ? -19.598 -5.569 24.902 1.00 96.44 433 PRO A O 1
ATOM 3176 N N . LEU A 1 434 ? -21.086 -4.186 23.949 1.00 97.44 434 LEU A N 1
ATOM 3177 C CA . LEU A 1 434 ? -22.178 -5.163 23.975 1.00 97.44 434 LEU A CA 1
ATOM 3178 C C . LEU A 1 434 ? -21.923 -6.301 22.978 1.00 97.44 434 LEU A C 1
ATOM 3180 O O . LEU A 1 434 ? -22.068 -7.466 23.328 1.00 97.44 434 LEU A O 1
ATOM 3184 N N . ALA A 1 435 ? -21.495 -5.972 21.760 1.00 97.31 435 ALA A N 1
ATOM 3185 C CA . ALA A 1 435 ? -21.154 -6.943 20.728 1.00 97.31 435 ALA A CA 1
ATOM 3186 C C . ALA A 1 435 ? -20.044 -7.895 21.195 1.00 97.31 435 ALA A C 1
ATOM 3188 O O . ALA A 1 435 ? -20.147 -9.107 21.024 1.00 97.31 435 ALA A O 1
ATOM 3189 N N . TYR A 1 436 ? -19.016 -7.357 21.857 1.00 97.12 436 TYR A N 1
ATOM 3190 C CA . TYR A 1 436 ? -17.943 -8.155 22.441 1.00 97.12 436 TYR A CA 1
ATOM 3191 C C . TYR A 1 436 ? -18.436 -9.068 23.567 1.00 97.12 436 TYR A C 1
ATOM 3193 O O . TYR A 1 436 ? -18.102 -10.252 23.570 1.00 97.12 436 TYR A O 1
ATOM 3201 N N . LYS A 1 437 ? -19.283 -8.556 24.473 1.00 97.38 437 LYS A N 1
ATOM 3202 C CA . LYS A 1 437 ? -19.919 -9.355 25.536 1.00 97.38 437 LYS A CA 1
ATOM 3203 C C . LYS A 1 437 ? -20.711 -10.541 24.972 1.00 97.38 437 LYS A C 1
ATOM 3205 O O . LYS A 1 437 ? -20.664 -11.628 25.534 1.00 97.38 437 LYS A O 1
ATOM 3210 N N . GLU A 1 438 ? -21.416 -10.336 23.863 1.00 97.88 438 GLU A N 1
ATOM 3211 C CA . GLU A 1 438 ? -22.193 -11.370 23.164 1.00 97.88 438 GLU A CA 1
ATOM 3212 C C . GLU A 1 438 ? -21.328 -12.267 22.255 1.00 97.88 438 GLU A C 1
ATOM 3214 O O . GLU A 1 438 ? -21.852 -13.184 21.622 1.00 97.88 438 GLU A O 1
ATOM 3219 N N . ASN A 1 439 ? -20.015 -12.004 22.154 1.00 97.31 439 ASN A N 1
ATOM 3220 C CA . ASN A 1 439 ? -19.106 -12.609 21.174 1.00 97.31 439 ASN A CA 1
ATOM 3221 C C . ASN A 1 439 ? -19.694 -12.579 19.746 1.00 97.31 439 ASN A C 1
ATOM 3223 O O . ASN A 1 439 ? -19.648 -13.568 19.013 1.00 97.31 439 ASN A O 1
ATOM 3227 N N . ALA A 1 440 ? -20.252 -11.435 19.354 1.00 97.94 440 ALA A N 1
ATOM 3228 C CA . ALA A 1 440 ? -21.026 -11.254 18.133 1.00 97.94 440 ALA A CA 1
ATOM 3229 C C . ALA A 1 440 ? -20.337 -10.280 17.159 1.00 97.94 440 ALA A C 1
ATOM 3231 O O . ALA A 1 440 ? -19.869 -9.222 17.594 1.00 97.94 440 ALA A O 1
ATOM 3232 N N . PRO A 1 441 ? -20.306 -10.570 15.844 1.00 97.81 441 PRO A N 1
ATOM 3233 C CA . PRO A 1 441 ? -19.881 -9.585 14.857 1.00 97.81 441 PRO A CA 1
ATOM 3234 C C . PRO A 1 441 ? -20.921 -8.463 14.725 1.00 97.81 441 PRO A C 1
ATOM 3236 O O . PRO A 1 441 ? -22.127 -8.691 14.872 1.00 97.81 441 PRO A O 1
ATOM 3239 N N . ILE A 1 442 ? -20.451 -7.255 14.397 1.00 97.25 442 ILE A N 1
ATOM 3240 C CA . ILE A 1 442 ? -21.307 -6.139 13.976 1.00 97.25 442 ILE A CA 1
ATOM 3241 C C . ILE A 1 442 ? -21.408 -6.170 12.452 1.00 97.25 442 ILE A C 1
ATOM 3243 O O . ILE A 1 442 ? -20.427 -5.920 11.753 1.00 97.25 442 ILE A O 1
ATOM 3247 N N . LEU A 1 443 ? -22.601 -6.458 11.941 1.00 97.56 443 LEU A N 1
ATOM 3248 C CA . LEU A 1 443 ? -22.926 -6.371 10.522 1.00 97.56 443 LEU A CA 1
ATOM 3249 C C . LEU A 1 443 ? -23.636 -5.048 10.237 1.00 97.56 443 LEU A C 1
ATOM 3251 O O . LEU A 1 443 ? -24.469 -4.578 11.017 1.00 97.56 443 LEU A O 1
ATOM 3255 N N . LEU A 1 444 ? -23.306 -4.454 9.093 1.00 95.88 444 LEU A N 1
ATOM 3256 C CA . LEU A 1 444 ? -23.871 -3.182 8.664 1.00 95.88 444 LEU A CA 1
ATOM 3257 C C . LEU A 1 444 ? -24.933 -3.389 7.590 1.00 95.88 444 LEU A C 1
ATOM 3259 O O . LEU A 1 444 ? -24.819 -4.271 6.737 1.00 95.88 444 LEU A O 1
ATOM 3263 N N . THR A 1 445 ? -25.936 -2.518 7.588 1.00 95.81 445 THR A N 1
ATOM 3264 C CA . THR A 1 445 ? -26.984 -2.492 6.566 1.00 95.81 445 THR A CA 1
ATOM 3265 C C . THR A 1 445 ? -27.460 -1.071 6.262 1.00 95.81 445 THR A C 1
ATOM 3267 O O . THR A 1 445 ? -27.095 -0.123 6.957 1.00 95.81 445 THR A O 1
ATOM 3270 N N . LYS A 1 446 ? -28.268 -0.899 5.214 1.00 93.81 446 LYS A N 1
ATOM 3271 C CA . LYS A 1 446 ? -29.057 0.323 5.025 1.00 93.81 446 LYS A CA 1
ATOM 3272 C C . LYS A 1 446 ? -30.218 0.350 6.029 1.00 93.81 446 LYS A C 1
ATOM 3274 O O . LYS A 1 446 ? -30.650 -0.699 6.503 1.00 93.81 446 LYS A O 1
ATOM 3279 N N . GLY A 1 447 ? -30.713 1.544 6.356 1.00 93.06 447 GLY A N 1
ATOM 3280 C CA . GLY A 1 447 ? -31.797 1.710 7.334 1.00 93.06 447 GLY A CA 1
ATOM 3281 C C . GLY A 1 447 ? -33.170 1.242 6.840 1.00 93.06 447 GLY A C 1
ATOM 3282 O O . GLY A 1 447 ? -34.037 0.895 7.638 1.00 93.06 447 GLY A O 1
ATOM 3283 N N . ASP A 1 448 ? -33.378 1.190 5.530 1.00 94.94 448 ASP A N 1
ATOM 3284 C CA . ASP A 1 448 ? -34.645 0.853 4.877 1.00 94.94 448 ASP A CA 1
ATOM 3285 C C . ASP A 1 448 ? -34.760 -0.625 4.468 1.00 94.94 448 ASP A C 1
ATOM 3287 O O . ASP A 1 448 ? -35.866 -1.159 4.431 1.00 94.94 448 ASP A O 1
ATOM 3291 N N . ALA A 1 449 ? -33.639 -1.306 4.212 1.00 96.69 449 ALA A N 1
ATOM 3292 C CA . ALA A 1 449 ? -33.611 -2.720 3.843 1.00 96.69 449 ALA A CA 1
ATOM 3293 C C . ALA A 1 449 ? -32.313 -3.423 4.276 1.00 96.69 449 ALA A C 1
ATOM 3295 O O . ALA A 1 449 ? -31.230 -2.830 4.259 1.00 96.69 449 ALA A O 1
ATOM 3296 N N . LEU A 1 450 ? -32.422 -4.711 4.621 1.00 97.81 450 LEU A N 1
ATOM 3297 C CA . LEU A 1 450 ? -31.296 -5.585 4.944 1.00 97.81 450 LEU A CA 1
ATOM 3298 C C . LEU A 1 450 ? -30.393 -5.767 3.716 1.00 97.81 450 LEU A C 1
ATOM 3300 O O . LEU A 1 450 ? -30.823 -6.257 2.671 1.00 97.81 450 LEU A O 1
ATOM 3304 N N . HIS A 1 451 ? -29.120 -5.402 3.847 1.00 97.62 451 HIS A N 1
ATOM 3305 C CA . HIS A 1 451 ? -28.153 -5.505 2.763 1.00 97.62 451 HIS A CA 1
ATOM 3306 C C . HIS A 1 451 ? -27.923 -6.978 2.374 1.00 97.62 451 HIS A C 1
ATOM 3308 O O . HIS A 1 451 ? -27.705 -7.804 3.268 1.00 97.62 451 HIS A O 1
ATOM 3314 N N . PRO A 1 452 ? -27.882 -7.332 1.072 1.00 97.69 452 PRO A N 1
ATOM 3315 C CA . PRO A 1 452 ? -27.712 -8.721 0.637 1.00 97.69 452 PRO A CA 1
ATOM 3316 C C . PRO A 1 452 ? -26.467 -9.408 1.213 1.00 97.69 452 PRO A C 1
ATOM 3318 O O . PRO A 1 452 ? -26.546 -10.560 1.638 1.00 97.69 452 PRO A O 1
ATOM 3321 N N . ALA A 1 453 ? -25.340 -8.690 1.298 1.00 97.12 453 ALA A N 1
ATOM 3322 C CA . ALA A 1 453 ? -24.110 -9.215 1.896 1.00 97.12 453 ALA A CA 1
ATOM 3323 C C . ALA A 1 453 ? -24.275 -9.543 3.392 1.00 97.12 453 ALA A C 1
ATOM 3325 O O . ALA A 1 453 ? -23.846 -10.605 3.839 1.00 97.12 453 ALA A O 1
ATOM 3326 N N . ALA A 1 454 ? -24.958 -8.678 4.152 1.00 97.81 454 ALA A N 1
ATOM 3327 C CA . ALA A 1 454 ? -25.251 -8.931 5.560 1.00 97.81 454 ALA A CA 1
ATOM 3328 C C . ALA A 1 454 ? -26.198 -10.130 5.713 1.00 97.81 454 ALA A C 1
ATOM 3330 O O . ALA A 1 454 ? -25.939 -11.010 6.526 1.00 97.81 454 ALA A O 1
ATOM 3331 N N . ALA A 1 455 ? -27.241 -10.230 4.882 1.00 98.44 455 ALA A N 1
ATOM 3332 C CA . ALA A 1 455 ? -28.143 -11.383 4.878 1.00 98.44 455 ALA A CA 1
ATOM 3333 C C . ALA A 1 455 ? -27.408 -12.702 4.576 1.00 98.44 455 ALA A C 1
ATOM 3335 O O . ALA A 1 455 ? -27.655 -13.716 5.229 1.00 98.44 455 ALA A O 1
ATOM 3336 N N . ALA A 1 456 ? -26.500 -12.709 3.596 1.00 98.38 456 ALA A N 1
ATOM 3337 C CA . ALA A 1 456 ? -25.680 -13.877 3.277 1.00 98.38 456 ALA A CA 1
ATOM 3338 C C . ALA A 1 456 ? -24.772 -14.276 4.451 1.00 98.38 456 ALA A C 1
ATOM 3340 O O . ALA A 1 456 ? -24.667 -15.459 4.774 1.00 98.38 456 ALA A O 1
ATOM 3341 N N . GLU A 1 457 ? -24.175 -13.298 5.128 1.00 98.62 457 GLU A N 1
ATOM 3342 C CA . GLU A 1 457 ? -23.314 -13.548 6.281 1.00 98.62 457 GLU A CA 1
ATOM 3343 C C . GLU A 1 457 ? -24.093 -14.057 7.503 1.00 98.62 457 GLU A C 1
ATOM 3345 O O . GLU A 1 457 ? -23.637 -14.989 8.164 1.00 98.62 457 GLU A O 1
ATOM 3350 N N . ILE A 1 458 ? -25.307 -13.553 7.757 1.00 98.69 458 ILE A N 1
ATOM 3351 C CA . ILE A 1 458 ? -26.205 -14.105 8.788 1.00 98.69 458 ILE A CA 1
ATOM 3352 C C . ILE A 1 458 ? -26.496 -15.584 8.495 1.00 98.69 458 ILE A C 1
ATOM 3354 O O . ILE A 1 458 ? -26.371 -16.423 9.386 1.00 98.69 458 ILE A O 1
ATOM 3358 N N . ARG A 1 459 ? -26.805 -15.940 7.239 1.00 98.38 459 ARG A N 1
ATOM 3359 C CA . ARG A 1 459 ? -27.026 -17.346 6.845 1.00 98.38 459 ARG A CA 1
ATOM 3360 C C . ARG A 1 459 ? -25.784 -18.217 7.032 1.00 98.38 459 ARG A C 1
ATOM 3362 O O . ARG A 1 459 ? -25.924 -19.388 7.377 1.00 98.38 459 ARG A O 1
ATOM 3369 N N . ARG A 1 460 ? -24.583 -17.668 6.812 1.00 98.50 460 ARG A N 1
ATOM 3370 C CA . ARG A 1 460 ? -23.315 -18.377 7.043 1.00 98.50 460 ARG A CA 1
ATOM 3371 C C . ARG A 1 460 ? -23.091 -18.644 8.532 1.00 98.50 460 ARG A C 1
ATOM 3373 O O . ARG A 1 460 ? -22.736 -19.761 8.895 1.00 98.50 460 ARG A O 1
ATOM 3380 N N . LEU A 1 461 ? -23.304 -17.630 9.371 1.00 98.38 461 LEU A N 1
ATOM 3381 C CA . LEU A 1 461 ? -23.079 -17.694 10.818 1.00 98.38 461 LEU A CA 1
ATOM 3382 C C . LEU A 1 461 ? -24.134 -18.522 11.562 1.00 98.38 461 LEU A C 1
ATOM 3384 O O . LEU A 1 461 ? -23.818 -19.062 12.620 1.00 98.38 461 LEU A O 1
ATOM 3388 N N . LYS A 1 462 ? -25.355 -18.612 11.011 1.00 97.81 462 LYS A N 1
ATOM 3389 C CA . LYS A 1 462 ? -26.529 -19.298 11.583 1.00 97.81 462 LYS A CA 1
ATOM 3390 C C . LYS A 1 462 ? -26.824 -18.904 13.046 1.00 97.81 462 LYS A C 1
ATOM 3392 O O . LYS A 1 462 ? -26.945 -19.787 13.898 1.00 97.81 462 LYS A O 1
ATOM 3397 N N . PRO A 1 463 ? -26.933 -17.602 13.369 1.00 98.25 463 PRO A N 1
ATOM 3398 C CA . PRO A 1 463 ? -27.176 -17.170 14.738 1.00 98.25 463 PRO A CA 1
ATOM 3399 C C . PRO A 1 463 ? -28.611 -17.472 15.182 1.00 98.25 463 PRO A C 1
ATOM 3401 O O . PRO A 1 463 ? -29.563 -17.357 14.412 1.00 98.25 463 PRO A O 1
ATOM 3404 N N . GLY A 1 464 ? -28.782 -17.800 16.464 1.00 98.12 464 GLY A N 1
ATOM 3405 C CA . GLY A 1 464 ? -30.107 -17.934 17.077 1.00 98.12 464 GLY A CA 1
ATOM 3406 C C . GLY A 1 464 ? -30.748 -16.582 17.407 1.00 98.12 464 GLY A C 1
ATOM 3407 O O . GLY A 1 464 ? -31.972 -16.488 17.517 1.00 98.12 464 GLY A O 1
ATOM 3408 N N . LYS A 1 465 ? -29.937 -15.529 17.557 1.00 98.62 465 LYS A N 1
ATOM 3409 C CA . LYS A 1 465 ? -30.373 -14.193 17.972 1.00 98.62 465 LYS A CA 1
ATOM 3410 C C . LYS A 1 465 ? -29.769 -13.097 17.095 1.00 98.62 465 LYS A C 1
ATOM 3412 O O . LYS A 1 465 ? -28.587 -13.143 16.760 1.00 98.62 465 LYS A O 1
ATOM 3417 N N . ALA A 1 466 ? -30.546 -12.061 16.802 1.00 98.69 466 ALA A N 1
ATOM 3418 C CA . ALA A 1 466 ? -30.032 -10.788 16.306 1.00 98.69 466 ALA A CA 1
ATOM 3419 C C . ALA A 1 466 ? -30.369 -9.649 17.275 1.00 98.69 466 ALA A C 1
ATOM 3421 O O . ALA A 1 466 ? -31.480 -9.588 17.800 1.00 98.69 466 ALA A O 1
ATOM 3422 N N . ILE A 1 467 ? -29.421 -8.736 17.496 1.00 98.56 467 ILE A N 1
ATOM 3423 C CA . ILE A 1 467 ? -29.650 -7.490 18.237 1.00 98.56 467 ILE A CA 1
ATOM 3424 C C . ILE A 1 467 ? -29.557 -6.319 17.260 1.00 98.56 467 ILE A C 1
ATOM 3426 O O . ILE A 1 467 ? -28.501 -6.078 16.680 1.00 98.56 467 ILE A O 1
ATOM 3430 N N . LEU A 1 468 ? -30.648 -5.581 17.087 1.00 98.06 468 LEU A N 1
ATOM 3431 C CA . LEU A 1 468 ? -30.706 -4.372 16.269 1.00 98.06 468 LEU A CA 1
ATOM 3432 C C . LEU A 1 468 ? -30.390 -3.159 17.142 1.00 98.06 468 LEU A C 1
ATOM 3434 O O . LEU A 1 468 ? -31.086 -2.904 18.128 1.00 98.06 468 LEU A O 1
ATOM 3438 N N . LEU A 1 469 ? -29.360 -2.401 16.770 1.00 96.31 469 LEU A N 1
ATOM 3439 C CA . LEU A 1 469 ? -28.995 -1.157 17.444 1.00 96.31 469 LEU A CA 1
ATOM 3440 C C . LEU A 1 469 ? -29.612 0.039 16.721 1.00 96.31 469 LEU A C 1
ATOM 3442 O O . LEU A 1 469 ? -29.337 0.280 15.544 1.00 96.31 469 LEU A O 1
ATOM 3446 N N . GLY A 1 470 ? -30.422 0.793 17.457 1.00 93.69 470 GLY A N 1
ATOM 3447 C CA . GLY A 1 470 ? -31.123 1.976 16.979 1.00 93.69 470 GLY A CA 1
ATOM 3448 C C . GLY A 1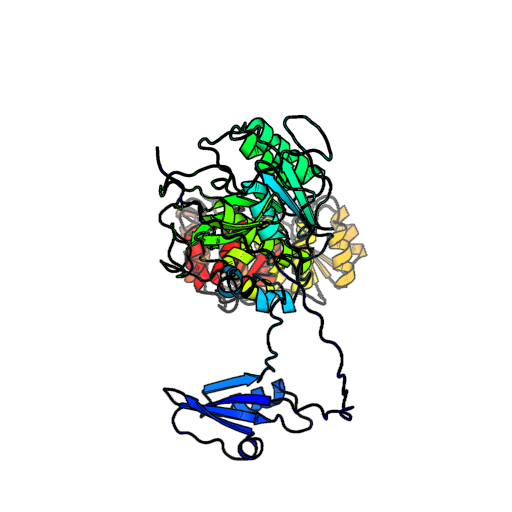 470 ? -32.639 1.806 16.899 1.00 93.69 470 GLY A C 1
ATOM 3449 O O . GLY A 1 470 ? -33.201 0.704 16.922 1.00 93.69 470 GLY A O 1
ATOM 3450 N N . SER A 1 471 ? -33.328 2.945 16.856 1.00 93.44 471 SER A N 1
ATOM 3451 C CA . SER A 1 471 ? -34.791 2.996 16.750 1.00 93.44 471 SER A CA 1
ATOM 3452 C C . SER A 1 471 ? -35.278 2.597 15.351 1.00 93.44 471 SER A C 1
ATOM 3454 O O . SER A 1 471 ? -34.483 2.348 14.443 1.00 93.44 471 SER A O 1
ATOM 3456 N N . ASN A 1 472 ? -36.599 2.600 15.144 1.00 92.94 472 ASN A N 1
ATOM 3457 C CA . ASN A 1 472 ? -37.195 2.381 13.821 1.00 92.94 472 ASN A CA 1
ATOM 3458 C C . ASN A 1 472 ? -36.775 3.430 12.776 1.00 92.94 472 ASN A C 1
ATOM 3460 O O . ASN A 1 472 ? -36.876 3.163 11.583 1.00 92.94 472 ASN A O 1
ATOM 3464 N N . GLY A 1 473 ? -36.296 4.605 13.206 1.00 90.06 473 GLY A N 1
ATOM 3465 C CA . GLY A 1 473 ? -35.733 5.608 12.299 1.00 90.06 473 GLY A CA 1
ATOM 3466 C C . GLY A 1 473 ? -34.332 5.250 11.792 1.00 90.06 473 GLY A C 1
ATOM 3467 O O . GLY A 1 473 ? -33.976 5.631 10.684 1.00 90.06 473 GLY A O 1
ATOM 3468 N N . ALA A 1 474 ? -33.548 4.503 12.578 1.00 92.12 474 ALA A N 1
ATOM 3469 C CA . ALA A 1 474 ? -32.209 4.053 12.191 1.00 92.12 474 ALA A CA 1
ATOM 3470 C C . ALA A 1 474 ? -32.252 2.731 11.409 1.00 92.12 474 ALA A C 1
ATOM 3472 O O . ALA A 1 474 ? -31.537 2.564 10.422 1.00 92.12 474 ALA A O 1
ATOM 3473 N N . LEU A 1 475 ? -33.102 1.800 11.849 1.00 95.44 475 LEU A N 1
ATOM 3474 C CA . LEU A 1 475 ? -33.351 0.508 11.212 1.00 95.44 475 LEU A CA 1
ATOM 3475 C C . LEU A 1 475 ? -34.859 0.274 11.175 1.00 95.44 475 LEU A C 1
ATOM 3477 O O . LEU A 1 475 ? -35.461 0.011 12.215 1.00 95.44 475 LEU A O 1
ATOM 3481 N N . SER A 1 476 ? -35.459 0.362 9.995 1.00 96.69 476 SER A N 1
ATOM 3482 C CA . SER A 1 476 ? -36.903 0.244 9.787 1.00 96.69 476 SER A CA 1
ATOM 3483 C C . SER A 1 476 ? -37.477 -1.102 10.247 1.00 96.69 476 SER A C 1
ATOM 3485 O O . SER A 1 476 ? -36.760 -2.088 10.442 1.00 96.69 476 SER A O 1
ATOM 3487 N N . ALA A 1 477 ? -38.806 -1.162 10.369 1.00 97.50 477 ALA A N 1
ATOM 3488 C CA . ALA A 1 477 ? -39.521 -2.413 10.621 1.00 97.50 477 ALA A CA 1
ATOM 3489 C C . ALA A 1 477 ? -39.280 -3.456 9.510 1.00 97.50 477 ALA A C 1
ATOM 3491 O O . ALA A 1 477 ? -39.240 -4.650 9.789 1.00 97.50 477 ALA A O 1
ATOM 3492 N N . THR A 1 478 ? -39.045 -3.010 8.270 1.00 97.88 478 THR A N 1
ATOM 3493 C CA . THR A 1 478 ? -38.678 -3.884 7.146 1.00 97.88 478 THR A CA 1
ATOM 3494 C C . THR A 1 478 ? -37.362 -4.608 7.409 1.00 97.88 478 THR A C 1
ATOM 3496 O O . THR A 1 478 ? -37.283 -5.820 7.217 1.00 97.88 478 THR A O 1
ATOM 3499 N N . VAL A 1 479 ? -36.338 -3.897 7.901 1.00 97.94 479 VAL A N 1
ATOM 3500 C CA . VAL A 1 479 ? -35.056 -4.517 8.272 1.00 97.94 479 VAL A CA 1
ATOM 3501 C C . VAL A 1 479 ? -35.264 -5.555 9.372 1.00 97.94 479 VAL A C 1
ATOM 3503 O O . VAL A 1 479 ? -34.754 -6.667 9.267 1.00 97.94 479 VAL A O 1
ATOM 3506 N N . GLU A 1 480 ? -36.032 -5.219 10.408 1.00 98.31 480 GLU A N 1
ATOM 3507 C CA . GLU A 1 480 ? -36.336 -6.137 11.511 1.00 98.31 480 GLU A CA 1
ATOM 3508 C C . GLU A 1 480 ? -37.048 -7.403 11.036 1.00 98.31 480 GLU A C 1
ATOM 3510 O O . GLU A 1 480 ? -36.636 -8.505 11.396 1.00 98.31 480 GLU A O 1
ATOM 3515 N N . GLN A 1 481 ? -38.045 -7.264 10.161 1.00 98.25 481 GLN A N 1
ATOM 3516 C CA . GLN A 1 481 ? -38.746 -8.394 9.561 1.00 98.25 481 GLN A CA 1
ATOM 3517 C C . GLN A 1 481 ? -37.802 -9.271 8.726 1.00 98.25 481 GLN A C 1
ATOM 3519 O O . GLN A 1 481 ? -37.824 -10.494 8.856 1.00 98.25 481 GLN A O 1
ATOM 3524 N N . GLN A 1 482 ? -36.955 -8.668 7.886 1.00 98.56 482 GLN A N 1
ATOM 3525 C CA . GLN A 1 482 ? -35.999 -9.398 7.046 1.00 98.56 482 GLN A CA 1
ATOM 3526 C C . GLN A 1 482 ? -34.940 -10.131 7.876 1.00 98.56 482 GLN A C 1
ATOM 3528 O O . GLN A 1 482 ? -34.575 -11.255 7.543 1.00 98.56 482 GLN A O 1
ATOM 3533 N N . VAL A 1 483 ? -34.464 -9.529 8.969 1.00 98.50 483 VAL A N 1
ATOM 3534 C CA . VAL A 1 483 ? -33.556 -10.196 9.913 1.00 98.50 483 VAL A CA 1
ATOM 3535 C C . VAL A 1 483 ? -34.279 -11.327 10.645 1.00 98.50 483 VAL A C 1
ATOM 3537 O O . VAL A 1 483 ? -33.725 -12.417 10.754 1.00 98.50 483 VAL A O 1
ATOM 3540 N N . GLY A 1 484 ? -35.523 -11.112 11.082 1.00 98.06 484 GLY A N 1
ATOM 3541 C CA . GLY A 1 484 ? -36.342 -12.115 11.774 1.00 98.06 484 GLY A CA 1
ATOM 3542 C C . GLY A 1 484 ? -36.668 -13.356 10.938 1.00 98.06 484 GLY A C 1
ATOM 3543 O O . GLY A 1 484 ? -36.941 -14.409 11.496 1.00 98.06 484 GLY A O 1
ATOM 3544 N N . GLN A 1 485 ? -36.576 -13.277 9.608 1.00 98.12 485 GLN A N 1
ATOM 3545 C CA . GLN A 1 485 ? -36.668 -14.450 8.725 1.00 98.12 485 GLN A CA 1
ATOM 3546 C C . GLN A 1 485 ? -35.400 -15.319 8.730 1.00 98.12 485 GLN A C 1
ATOM 3548 O O . GLN A 1 485 ? -35.419 -16.433 8.210 1.00 98.12 485 GLN A O 1
ATOM 3553 N N . LEU A 1 486 ? -34.286 -14.809 9.261 1.00 98.38 486 LEU A N 1
ATOM 3554 C CA . LEU A 1 486 ? -32.974 -15.460 9.231 1.00 98.38 486 LEU A CA 1
ATOM 3555 C C . LEU A 1 486 ? -32.512 -15.962 10.607 1.00 98.38 486 LEU A C 1
ATOM 3557 O O . LEU A 1 486 ? -31.501 -16.658 10.672 1.00 98.38 486 LEU A O 1
ATOM 3561 N N . VAL A 1 487 ? -33.211 -15.597 11.688 1.00 98.38 487 VAL A N 1
ATOM 3562 C CA . VAL A 1 487 ? -32.841 -15.906 13.081 1.00 98.38 487 VAL A CA 1
ATOM 3563 C C . VAL A 1 487 ? -34.071 -16.284 13.908 1.00 98.38 487 VAL A C 1
ATOM 3565 O O . VAL A 1 487 ? -35.191 -15.940 13.550 1.00 98.38 487 VAL A O 1
ATOM 3568 N N . ASN A 1 488 ? -33.873 -16.934 15.058 1.00 97.88 488 ASN A N 1
ATOM 3569 C CA . ASN A 1 488 ? -34.988 -17.374 15.912 1.00 97.88 488 ASN A CA 1
ATOM 3570 C C . ASN A 1 488 ? -35.561 -16.251 16.788 1.00 97.88 488 ASN A C 1
ATOM 3572 O O . ASN A 1 488 ? -36.689 -16.349 17.265 1.00 97.88 488 ASN A O 1
ATOM 3576 N N . SER A 1 489 ? -34.769 -15.214 17.070 1.00 98.31 489 SER A N 1
ATOM 3577 C CA . SER A 1 489 ? -35.171 -14.111 17.940 1.00 98.31 489 SER A CA 1
ATOM 3578 C C . SER A 1 489 ? -34.503 -12.803 17.539 1.00 98.31 489 SER A C 1
ATOM 3580 O O . SER A 1 489 ? -33.323 -12.771 17.182 1.00 98.31 489 SER A O 1
ATOM 3582 N N . VAL A 1 490 ? -35.263 -11.713 17.627 1.00 98.50 490 VAL A N 1
ATOM 3583 C CA . VAL A 1 490 ? -34.773 -10.361 17.370 1.00 98.50 490 VAL A CA 1
ATOM 3584 C C . VAL A 1 490 ? -35.005 -9.503 18.609 1.00 98.50 490 VAL A C 1
ATOM 3586 O O . VAL A 1 490 ? -36.111 -9.451 19.140 1.00 98.50 490 VAL A O 1
ATOM 3589 N N . GLU A 1 491 ? -33.953 -8.840 19.085 1.00 98.38 491 GLU A N 1
ATOM 3590 C CA . GLU A 1 491 ? -34.016 -7.834 20.145 1.00 98.38 491 GLU A CA 1
ATOM 3591 C C . GLU A 1 491 ? -33.639 -6.475 19.560 1.00 98.38 491 GLU A C 1
ATOM 3593 O O . GLU A 1 491 ? -32.590 -6.336 18.938 1.00 98.38 491 GLU A O 1
ATOM 3598 N N . ARG A 1 492 ? -34.450 -5.445 19.793 1.00 97.88 492 ARG A N 1
ATOM 3599 C CA . ARG A 1 492 ? -34.113 -4.073 19.411 1.00 97.88 492 ARG A CA 1
ATOM 3600 C C . ARG A 1 492 ? -33.709 -3.257 20.630 1.00 97.88 492 ARG A C 1
ATOM 3602 O O . ARG A 1 492 ? -34.427 -3.219 21.626 1.00 97.88 492 ARG A O 1
ATOM 3609 N N . ILE A 1 493 ? -32.591 -2.545 20.521 1.00 97.62 493 ILE A N 1
ATOM 3610 C CA . ILE A 1 493 ? -32.118 -1.582 21.516 1.00 97.62 493 ILE A CA 1
ATOM 3611 C C . ILE A 1 493 ? -31.991 -0.225 20.823 1.00 97.62 493 ILE A C 1
ATOM 3613 O O . ILE A 1 493 ? -31.006 0.045 20.142 1.00 97.62 493 ILE A O 1
ATOM 3617 N N . GLY A 1 494 ? -33.001 0.631 20.983 1.00 94.88 494 GLY A N 1
ATOM 3618 C CA . GLY A 1 494 ? -33.076 1.929 20.314 1.00 94.88 494 GLY A CA 1
ATOM 3619 C C . GLY A 1 494 ? -33.837 2.957 21.137 1.00 94.88 494 GLY A C 1
ATOM 3620 O O . GLY A 1 494 ? -34.979 2.708 21.518 1.00 94.88 494 GLY A O 1
ATOM 3621 N N . GLY A 1 495 ? -33.211 4.102 21.404 1.00 93.44 495 GLY A N 1
ATOM 3622 C CA . GLY A 1 495 ? -33.849 5.248 22.050 1.00 93.44 495 GLY A CA 1
ATOM 3623 C C . GLY A 1 495 ? -34.374 6.271 21.042 1.00 93.44 495 GLY A C 1
ATOM 3624 O O . GLY A 1 495 ? -34.145 6.166 19.836 1.00 93.44 495 GLY A O 1
ATOM 3625 N N . LYS A 1 496 ? -35.053 7.310 21.532 1.00 91.69 496 LYS A N 1
ATOM 3626 C CA . LYS A 1 496 ? -35.469 8.475 20.731 1.00 91.69 496 LYS A CA 1
ATOM 3627 C C . LYS A 1 496 ? -34.273 9.292 20.254 1.00 91.69 496 LYS A C 1
ATOM 3629 O O . LYS A 1 496 ? -34.356 9.986 19.245 1.00 91.69 496 LYS A O 1
ATOM 3634 N N . THR A 1 497 ? -33.169 9.237 20.996 1.00 92.56 497 THR A N 1
ATOM 3635 C CA . THR A 1 497 ? -31.920 9.924 20.673 1.00 92.56 497 THR A CA 1
ATOM 3636 C C . THR A 1 497 ? -30.742 8.960 20.754 1.00 92.56 497 THR A C 1
ATOM 3638 O O . THR A 1 497 ? -30.785 7.976 21.488 1.00 92.56 497 THR A O 1
ATOM 3641 N N . ARG A 1 498 ? -29.637 9.301 20.081 1.00 91.56 498 ARG A N 1
ATOM 3642 C CA . ARG A 1 498 ? -28.365 8.562 20.185 1.00 91.56 498 ARG A CA 1
ATOM 3643 C C . ARG A 1 498 ? -27.845 8.425 21.621 1.00 91.56 498 ARG A C 1
ATOM 3645 O O . ARG A 1 498 ? -27.197 7.443 21.965 1.00 91.56 498 ARG A O 1
ATOM 3652 N N . TYR A 1 499 ? -28.137 9.412 22.469 1.00 95.06 499 TYR A N 1
ATOM 3653 C CA . TYR A 1 499 ? -27.753 9.411 23.881 1.00 95.06 499 TYR A CA 1
ATOM 3654 C C . TYR A 1 499 ? -28.579 8.401 24.676 1.00 95.06 499 TYR A C 1
ATOM 3656 O O . TYR A 1 499 ? -28.034 7.654 25.486 1.00 95.06 499 TYR A O 1
ATOM 3664 N N . GLU A 1 500 ? -29.881 8.335 24.395 1.00 96.25 500 GLU A N 1
ATOM 3665 C CA . GLU A 1 500 ? -30.776 7.346 24.987 1.00 96.25 500 GLU A CA 1
ATOM 3666 C C . GLU A 1 500 ? -30.443 5.928 24.509 1.00 96.25 500 GLU A C 1
ATOM 3668 O O . GLU A 1 500 ? -30.353 5.026 25.338 1.00 96.25 500 GLU A O 1
ATOM 3673 N N . THR A 1 501 ? -30.171 5.721 23.214 1.00 95.88 501 THR A N 1
ATOM 3674 C CA . THR A 1 501 ? -29.701 4.420 22.707 1.00 95.88 501 THR A CA 1
ATOM 3675 C C . THR A 1 501 ? -28.429 3.977 23.434 1.00 95.88 501 THR A C 1
ATOM 3677 O O . THR A 1 501 ? -28.381 2.860 23.946 1.00 95.88 501 THR A O 1
ATOM 3680 N N . ALA A 1 502 ? -27.419 4.848 23.548 1.00 96.25 502 ALA A N 1
ATOM 3681 C CA . ALA A 1 502 ? -26.182 4.533 24.266 1.00 96.25 502 ALA A CA 1
ATOM 3682 C C . ALA A 1 502 ? -26.440 4.186 25.745 1.00 96.25 502 ALA A C 1
ATOM 3684 O O . ALA A 1 502 ? -25.878 3.222 26.262 1.00 96.25 502 ALA A O 1
ATOM 3685 N N . ALA A 1 503 ? -27.343 4.909 26.415 1.00 97.31 503 ALA A N 1
ATOM 3686 C CA . ALA A 1 503 ? -27.765 4.602 27.780 1.00 97.31 503 ALA A CA 1
ATOM 3687 C C . ALA A 1 503 ? -28.477 3.239 27.889 1.00 97.31 503 ALA A C 1
ATOM 3689 O O . ALA A 1 503 ? -28.241 2.495 28.842 1.00 97.31 503 ALA A O 1
ATOM 3690 N N . LEU A 1 504 ? -29.328 2.878 26.923 1.00 97.75 504 LEU A N 1
ATOM 3691 C CA . LEU A 1 504 ? -30.003 1.576 26.880 1.00 97.75 504 LEU A CA 1
ATOM 3692 C C . LEU A 1 504 ? -29.021 0.426 26.628 1.00 97.75 504 LEU A C 1
ATOM 3694 O O . LEU A 1 504 ? -29.128 -0.612 27.281 1.00 97.75 504 LEU A O 1
ATOM 3698 N N . ILE A 1 505 ? -28.035 0.621 25.748 1.00 97.12 505 ILE A N 1
ATOM 3699 C CA . ILE A 1 505 ? -26.942 -0.338 25.535 1.00 97.12 505 ILE A CA 1
ATOM 3700 C C . ILE A 1 505 ? -26.127 -0.493 26.824 1.00 97.12 505 ILE A C 1
ATOM 3702 O O . ILE A 1 505 ? -25.863 -1.615 27.255 1.00 97.12 505 ILE A O 1
ATOM 3706 N N . ALA A 1 506 ? -25.793 0.612 27.496 1.00 96.94 506 ALA A N 1
ATOM 3707 C CA . ALA A 1 506 ? -25.035 0.586 28.743 1.00 96.94 506 ALA A CA 1
ATOM 3708 C C . ALA A 1 506 ? -25.735 -0.207 29.858 1.00 96.94 506 ALA A C 1
ATOM 3710 O O . ALA A 1 506 ? -25.059 -0.878 30.632 1.00 96.94 506 ALA A O 1
ATOM 3711 N N . LYS A 1 507 ? -27.075 -0.217 29.912 1.00 96.50 507 LYS A N 1
ATOM 3712 C CA . LYS A 1 507 ? -27.840 -1.047 30.867 1.00 96.50 507 LYS A CA 1
ATOM 3713 C C . LYS A 1 507 ? -27.656 -2.551 30.655 1.00 96.50 507 LYS A C 1
ATOM 3715 O O . LYS A 1 507 ? -27.909 -3.325 31.572 1.00 96.50 507 LYS A O 1
ATOM 3720 N N . LYS A 1 508 ? -27.222 -2.986 29.469 1.00 97.00 508 LYS A N 1
ATOM 3721 C CA . LYS A 1 508 ? -26.907 -4.395 29.186 1.00 97.00 508 LYS A CA 1
ATOM 3722 C C . LYS A 1 508 ? -25.510 -4.795 29.669 1.00 97.00 508 LYS A C 1
ATOM 3724 O O . LYS A 1 508 ? -25.160 -5.974 29.584 1.00 97.00 508 LYS A O 1
ATOM 3729 N N . ILE A 1 509 ? -24.710 -3.852 30.168 1.00 96.31 509 ILE A N 1
ATOM 3730 C CA . ILE A 1 509 ? -23.306 -4.054 30.527 1.00 96.31 509 ILE A CA 1
ATOM 3731 C C . ILE A 1 509 ? -23.096 -3.665 31.994 1.00 96.31 509 ILE A C 1
ATOM 3733 O O . ILE A 1 509 ? -23.185 -2.496 32.372 1.00 96.31 509 ILE A O 1
ATOM 3737 N N . THR A 1 510 ? -22.784 -4.655 32.826 1.00 94.56 510 THR A N 1
ATOM 3738 C CA . THR A 1 510 ? -22.450 -4.432 34.236 1.00 94.56 510 THR A CA 1
ATOM 3739 C C . THR A 1 510 ? -21.014 -3.932 34.343 1.00 94.56 510 THR A C 1
ATOM 3741 O O . THR A 1 510 ? -20.092 -4.630 33.941 1.00 94.56 510 THR A O 1
ATOM 3744 N N . SER A 1 511 ? -20.837 -2.721 34.868 1.00 96.44 511 SER A N 1
ATOM 3745 C CA . SER A 1 511 ? -19.535 -2.072 35.053 1.00 96.44 511 SER A CA 1
ATOM 3746 C C . SER A 1 511 ? -19.680 -0.936 36.064 1.00 96.44 511 SER A C 1
ATOM 3748 O O . SER A 1 511 ? -20.684 -0.224 36.037 1.00 96.44 511 SER A O 1
ATOM 3750 N N . ASP A 1 512 ? -18.684 -0.739 36.913 1.00 97.00 512 ASP A N 1
ATOM 3751 C CA . ASP A 1 512 ? -18.489 0.436 37.777 1.00 97.00 512 ASP A CA 1
ATOM 3752 C C . ASP A 1 512 ? -17.904 1.631 36.999 1.00 97.00 512 ASP A C 1
ATOM 3754 O O . ASP A 1 512 ? -17.922 2.772 37.451 1.00 97.00 512 ASP A O 1
ATOM 3758 N N . ARG A 1 513 ? -17.416 1.391 35.781 1.00 98.12 513 ARG A N 1
ATOM 3759 C CA . ARG A 1 513 ? -16.800 2.385 34.894 1.00 98.12 513 ARG A CA 1
ATOM 3760 C C . ARG A 1 513 ? -17.686 2.709 33.698 1.00 98.12 513 ARG A C 1
ATOM 3762 O O . ARG A 1 513 ? -18.526 1.895 33.300 1.00 98.12 513 ARG A O 1
ATOM 3769 N N . ALA A 1 514 ? -17.459 3.864 33.078 1.00 98.25 514 ALA A N 1
ATOM 3770 C CA . ALA A 1 514 ? -18.013 4.199 31.764 1.00 98.25 514 ALA A CA 1
ATOM 3771 C C . ALA A 1 514 ? -17.021 5.005 30.910 1.00 98.25 514 ALA A C 1
ATOM 3773 O O . ALA A 1 514 ? -16.246 5.812 31.422 1.00 98.25 514 ALA A O 1
ATOM 3774 N N . VAL A 1 515 ? -17.069 4.826 29.592 1.00 97.94 515 VAL A N 1
ATOM 3775 C CA . VAL A 1 515 ? -16.466 5.769 28.642 1.00 97.94 515 VAL A CA 1
ATOM 3776 C C . VAL A 1 515 ? -17.495 6.850 28.330 1.00 97.94 515 VAL A C 1
ATOM 3778 O O . VAL A 1 515 ? -18.656 6.539 28.091 1.00 97.94 515 VAL A O 1
ATOM 3781 N N . VAL A 1 516 ? -17.077 8.112 28.290 1.00 97.12 516 VAL A N 1
ATOM 3782 C CA . VAL A 1 516 ? -17.896 9.246 27.850 1.00 97.12 516 VAL A CA 1
ATOM 3783 C C . VAL A 1 516 ? -17.219 9.901 26.648 1.00 97.12 516 VAL A C 1
ATOM 3785 O O . VAL A 1 516 ? -16.075 10.355 26.735 1.00 97.12 516 VAL A O 1
ATOM 3788 N N . SER A 1 517 ? -17.917 9.938 25.514 1.00 94.38 517 SER A N 1
ATOM 3789 C CA . SER A 1 517 ? -17.411 10.506 24.255 1.00 94.38 517 SER A CA 1
ATOM 3790 C C . SER A 1 517 ? -18.419 11.454 23.610 1.00 94.38 517 SER A C 1
ATOM 3792 O O . SER A 1 517 ? -19.614 11.409 23.910 1.00 94.38 517 SER A O 1
ATOM 3794 N N . ASN A 1 518 ? -17.960 12.331 22.718 1.00 92.62 518 ASN A N 1
ATOM 3795 C CA . ASN A 1 518 ? -18.852 13.222 21.982 1.00 92.62 518 ASN A CA 1
ATOM 3796 C C . ASN A 1 518 ? -19.734 12.412 21.015 1.00 92.62 518 ASN A C 1
ATOM 3798 O O . ASN A 1 518 ? -19.235 11.613 20.237 1.00 92.62 518 ASN A O 1
ATOM 3802 N N . GLY A 1 519 ? -21.051 12.617 21.052 1.00 86.56 519 GLY A N 1
ATOM 3803 C CA . GLY A 1 519 ? -22.008 11.908 20.196 1.00 86.56 519 GLY A CA 1
ATOM 3804 C C . GLY A 1 519 ? -22.316 12.591 18.860 1.00 86.56 519 GLY A C 1
ATOM 3805 O O . GLY A 1 519 ? -23.120 12.063 18.102 1.00 86.56 519 GLY A O 1
ATOM 3806 N N . GLN A 1 520 ? -21.758 13.770 18.576 1.00 83.88 520 GLN A N 1
ATOM 3807 C CA . GLN A 1 520 ? -21.994 14.559 17.354 1.00 83.88 520 GLN A CA 1
ATOM 3808 C C . GLN A 1 520 ? -20.849 14.409 16.340 1.00 83.88 520 GLN A C 1
ATOM 3810 O O . GLN A 1 520 ? -21.113 14.296 15.149 1.00 83.88 520 GLN A O 1
ATOM 3815 N N . ASN A 1 521 ? -19.602 14.361 16.812 1.00 77.00 521 ASN A N 1
ATOM 3816 C CA . ASN A 1 521 ? -18.399 14.080 16.030 1.00 77.00 521 ASN A CA 1
ATOM 3817 C C . ASN A 1 521 ? -17.507 13.137 16.846 1.00 77.00 521 ASN A C 1
ATOM 3819 O O . ASN A 1 521 ? -17.035 13.510 17.917 1.00 77.00 521 ASN A O 1
ATOM 3823 N N . PHE A 1 522 ? -17.319 11.910 16.367 1.00 73.62 522 PHE A N 1
ATOM 3824 C CA . PHE A 1 522 ? -16.912 10.781 17.209 1.00 73.62 522 PHE A CA 1
ATOM 3825 C C . PHE A 1 522 ? -15.726 9.952 16.677 1.00 73.62 522 PHE A C 1
ATOM 3827 O O . PHE A 1 522 ? -15.721 8.738 16.854 1.00 73.62 522 PHE A O 1
ATOM 3834 N N . PRO A 1 523 ? -14.680 10.532 16.058 1.00 74.75 523 PRO A N 1
ATOM 3835 C CA . PRO A 1 523 ? -13.505 9.738 15.703 1.00 74.75 523 PRO A CA 1
ATOM 3836 C C . PRO A 1 523 ? -12.767 9.218 16.951 1.00 74.75 523 PRO A C 1
ATOM 3838 O O . PRO A 1 523 ? -12.174 8.146 16.920 1.00 74.75 523 PRO A O 1
ATOM 3841 N N . ASP A 1 524 ? -12.856 9.942 18.072 1.00 81.19 524 ASP A N 1
ATOM 3842 C CA . ASP A 1 524 ? -12.163 9.613 19.321 1.00 81.19 524 ASP A CA 1
ATOM 3843 C C . ASP A 1 524 ? -12.689 8.324 19.975 1.00 81.19 524 ASP A C 1
ATOM 3845 O O . ASP A 1 524 ? -11.933 7.599 20.626 1.00 81.19 524 ASP A O 1
ATOM 3849 N N . VAL A 1 525 ? -13.976 8.007 19.778 1.00 82.62 525 VAL A N 1
ATOM 3850 C CA . VAL A 1 525 ? -14.587 6.799 20.350 1.00 82.62 525 VAL A CA 1
ATOM 3851 C C . VAL A 1 525 ? -14.033 5.527 19.706 1.00 82.62 525 VAL A C 1
ATOM 3853 O O . VAL A 1 525 ? -13.974 4.483 20.350 1.00 82.62 525 VAL A O 1
ATOM 3856 N N . LEU A 1 526 ? -13.578 5.604 18.454 1.00 85.44 526 LEU A N 1
ATOM 3857 C CA . LEU A 1 526 ? -13.081 4.451 17.702 1.00 85.44 526 LEU A CA 1
ATOM 3858 C C . LEU A 1 526 ? -11.795 3.906 18.317 1.00 85.44 526 LEU A C 1
ATOM 3860 O O . LEU A 1 526 ? -11.658 2.698 18.483 1.00 85.44 526 LEU A O 1
ATOM 3864 N N . SER A 1 527 ? -10.895 4.803 18.722 1.00 89.31 527 SER A N 1
ATOM 3865 C CA . SER A 1 527 ? -9.607 4.451 19.325 1.00 89.31 527 SER A CA 1
ATOM 3866 C C . SER A 1 527 ? -9.761 3.795 20.703 1.00 89.31 527 SER A C 1
ATOM 3868 O O . SER A 1 527 ? -8.950 2.950 21.071 1.00 89.31 527 SER A O 1
ATOM 3870 N N . VAL A 1 528 ? -10.802 4.149 21.473 1.00 95.06 528 VAL A N 1
ATOM 3871 C CA . VAL A 1 528 ? -11.067 3.550 22.798 1.00 95.06 528 VAL A CA 1
ATOM 3872 C C . VAL A 1 528 ? -11.979 2.322 22.730 1.00 95.06 528 VAL A C 1
ATOM 3874 O O . VAL A 1 528 ? -11.995 1.530 23.669 1.00 95.06 528 VAL A O 1
ATOM 3877 N N . SER A 1 529 ? -12.736 2.142 21.642 1.00 94.12 529 SER A N 1
ATOM 3878 C CA . SER A 1 529 ? -13.756 1.089 21.527 1.00 94.12 529 SER A CA 1
ATOM 3879 C C . SER A 1 529 ? -13.211 -0.324 21.785 1.00 94.12 529 SER A C 1
ATOM 3881 O O . SER A 1 529 ? -13.838 -1.033 22.574 1.00 94.12 529 SER A O 1
ATOM 3883 N N . PRO A 1 530 ? -12.047 -0.742 21.239 1.00 96.31 530 PRO A N 1
ATOM 3884 C CA . PRO A 1 530 ? -11.476 -2.056 21.545 1.00 96.31 530 PRO A CA 1
ATOM 3885 C C . PRO A 1 530 ? -11.163 -2.245 23.036 1.00 96.31 530 PRO A C 1
ATOM 3887 O O . PRO A 1 530 ? -11.479 -3.285 23.613 1.00 96.31 530 PRO A O 1
ATOM 3890 N N . TYR A 1 531 ? -10.602 -1.214 23.680 1.00 97.38 531 TYR A N 1
ATOM 3891 C CA . TYR A 1 531 ? -10.298 -1.230 25.112 1.00 97.38 531 TYR A CA 1
ATOM 3892 C C . TYR A 1 531 ? -11.572 -1.303 25.954 1.00 97.38 531 TYR A C 1
ATOM 3894 O O . TYR A 1 531 ? -11.669 -2.128 26.864 1.00 97.38 531 TYR A O 1
ATOM 3902 N N . ALA A 1 532 ? -12.564 -0.468 25.639 1.00 97.38 532 ALA A N 1
ATOM 3903 C CA . ALA A 1 532 ? -13.849 -0.461 26.327 1.00 97.38 532 ALA A CA 1
ATOM 3904 C C . ALA A 1 532 ? -14.535 -1.827 26.216 1.00 97.38 532 ALA A C 1
ATOM 3906 O O . ALA A 1 532 ? -15.006 -2.367 27.214 1.00 97.38 532 ALA A O 1
ATOM 3907 N N . ALA A 1 533 ? -14.513 -2.423 25.023 1.00 96.62 533 ALA A N 1
ATOM 3908 C CA . ALA A 1 533 ? -15.100 -3.724 24.766 1.00 96.62 533 ALA A CA 1
ATOM 3909 C C . ALA A 1 533 ? -14.416 -4.849 25.549 1.00 96.62 533 ALA A C 1
ATOM 3911 O O . ALA A 1 533 ? -15.091 -5.557 26.297 1.00 96.62 533 ALA A O 1
ATOM 3912 N N . LYS A 1 534 ? -13.084 -4.956 25.462 1.00 96.56 534 LYS A N 1
ATOM 3913 C CA . LYS A 1 534 ? -12.302 -5.968 26.189 1.00 96.56 534 LYS A CA 1
ATOM 3914 C C . LYS A 1 534 ? -12.529 -5.909 27.704 1.00 96.56 534 LYS A C 1
ATOM 3916 O O . LYS A 1 534 ? -12.587 -6.947 28.352 1.00 96.56 534 LYS A O 1
ATOM 3921 N N . ASN A 1 535 ? -12.663 -4.703 28.257 1.00 97.12 535 ASN A N 1
ATOM 3922 C CA . ASN A 1 535 ? -12.799 -4.476 29.699 1.00 97.12 535 ASN A CA 1
ATOM 3923 C C . ASN A 1 535 ? -14.260 -4.392 30.178 1.00 97.12 535 ASN A C 1
ATOM 3925 O O . ASN A 1 535 ? -14.495 -4.037 31.329 1.00 97.12 535 ASN A O 1
ATOM 3929 N N . GLY A 1 536 ? -15.246 -4.671 29.316 1.00 96.88 536 GLY A N 1
ATOM 3930 C CA . GLY A 1 536 ? -16.661 -4.614 29.692 1.00 96.88 536 GLY A CA 1
ATOM 3931 C C . GLY A 1 536 ? -17.139 -3.217 30.104 1.00 96.88 536 GLY A C 1
ATOM 3932 O O . GLY A 1 536 ? -18.069 -3.095 30.894 1.00 96.88 536 GLY A O 1
ATOM 3933 N N . ILE A 1 537 ? -16.520 -2.154 29.588 1.00 98.06 537 ILE A N 1
ATOM 3934 C CA . ILE A 1 537 ? -16.849 -0.770 29.932 1.00 98.06 537 ILE A CA 1
ATOM 3935 C C . ILE A 1 537 ? -17.874 -0.240 28.916 1.00 98.06 537 ILE A C 1
ATOM 3937 O O . ILE A 1 537 ? -17.557 -0.146 27.728 1.00 98.06 537 ILE A O 1
ATOM 3941 N N . PRO A 1 538 ? -19.093 0.144 29.336 1.00 97.56 538 PRO A N 1
ATOM 3942 C CA . PRO A 1 538 ? -20.068 0.736 28.434 1.00 97.56 538 PRO A CA 1
ATOM 3943 C C . PRO A 1 538 ? -19.599 2.100 27.923 1.00 97.56 538 PRO A C 1
ATOM 3945 O O . PRO A 1 538 ? -18.986 2.885 28.652 1.00 97.56 538 PRO A O 1
ATOM 3948 N N . ILE A 1 539 ? -19.948 2.399 26.674 1.00 96.75 539 ILE A N 1
ATOM 3949 C CA . ILE A 1 539 ? -19.716 3.701 26.053 1.00 96.75 539 ILE A CA 1
ATOM 3950 C C . ILE A 1 539 ? -21.011 4.507 26.126 1.00 96.75 539 ILE A C 1
ATOM 3952 O O . ILE A 1 539 ? -22.055 4.094 25.627 1.00 96.75 539 ILE A O 1
ATOM 3956 N N . LEU A 1 540 ? -20.921 5.678 26.738 1.00 96.94 540 LEU A N 1
ATOM 3957 C CA . LEU A 1 540 ? -21.973 6.672 26.824 1.00 96.94 540 LEU A CA 1
ATOM 3958 C C . LEU A 1 540 ? -21.599 7.898 25.986 1.00 96.94 540 LEU A C 1
ATOM 3960 O O . LEU A 1 540 ? -20.427 8.245 25.827 1.00 96.94 540 LEU A O 1
ATOM 3964 N N . LEU A 1 541 ? -22.613 8.578 25.455 1.00 95.56 541 LEU A N 1
ATOM 3965 C CA . LEU A 1 541 ? -22.424 9.725 24.571 1.00 95.56 541 LEU A CA 1
ATOM 3966 C C . LEU A 1 541 ? -22.796 11.034 25.273 1.00 95.56 541 LEU A C 1
ATOM 3968 O O . LEU A 1 541 ? -23.713 11.075 26.088 1.00 95.56 541 LEU A O 1
ATOM 3972 N N . THR A 1 542 ? -22.128 12.130 24.926 1.00 96.00 542 THR A N 1
ATOM 3973 C CA . THR A 1 542 ? -22.433 13.485 25.412 1.00 96.00 542 THR A CA 1
ATOM 3974 C C . THR A 1 542 ? -22.423 14.511 24.276 1.00 96.00 542 THR A C 1
ATOM 3976 O O . THR A 1 542 ? -21.970 14.222 23.167 1.00 96.00 542 THR A O 1
ATOM 3979 N N . ARG A 1 543 ? -22.934 15.722 24.519 1.00 95.31 543 ARG A N 1
ATOM 3980 C CA . ARG A 1 543 ? -22.64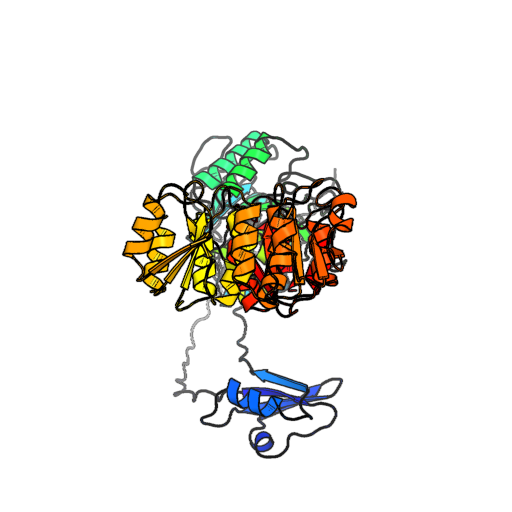2 16.896 23.674 1.00 95.31 543 ARG A CA 1
ATOM 3981 C C . ARG A 1 543 ? -21.377 17.581 24.188 1.00 95.31 543 ARG A C 1
ATOM 3983 O O . ARG A 1 543 ? -20.979 17.352 25.332 1.00 95.31 543 ARG A O 1
ATOM 3990 N N . THR A 1 544 ? -20.791 18.469 23.385 1.00 94.94 544 THR A N 1
ATOM 3991 C CA . THR A 1 544 ? -19.591 19.226 23.781 1.00 94.94 544 THR A CA 1
ATOM 3992 C C . THR A 1 544 ? -19.796 19.998 25.082 1.00 94.94 544 THR A C 1
ATOM 3994 O O . THR A 1 544 ? -19.012 19.850 26.019 1.00 94.94 544 THR A O 1
ATOM 3997 N N . GLY A 1 545 ? -20.851 20.813 25.154 1.00 96.31 545 GLY A N 1
ATOM 3998 C CA . GLY A 1 545 ? -21.124 21.709 26.285 1.00 96.31 545 GLY A CA 1
ATOM 3999 C C . GLY A 1 545 ? -22.158 21.201 27.289 1.00 96.31 545 GLY A C 1
ATOM 4000 O O . GLY A 1 545 ? -22.385 21.850 28.304 1.00 96.31 545 GLY A O 1
ATOM 4001 N N . THR A 1 546 ? -22.820 20.073 27.020 1.00 97.25 546 THR A N 1
ATOM 4002 C CA . THR A 1 546 ? -23.991 19.649 27.801 1.00 97.25 546 THR A CA 1
ATOM 4003 C C . THR A 1 546 ? -24.029 18.139 27.969 1.00 97.25 546 THR A C 1
ATOM 4005 O O . THR A 1 546 ? -23.993 17.406 26.980 1.00 97.25 546 THR A O 1
ATOM 4008 N N . LEU A 1 547 ? -24.166 17.686 29.217 1.00 97.81 547 LEU A N 1
ATOM 4009 C CA . LEU A 1 547 ? -24.398 16.286 29.555 1.00 97.81 547 LEU A CA 1
ATOM 4010 C C . LEU A 1 547 ? -25.899 15.967 29.390 1.00 97.81 547 LEU A C 1
ATOM 4012 O O . LEU A 1 547 ? -26.710 16.548 30.114 1.00 97.81 547 LEU A O 1
ATOM 4016 N N . PRO A 1 548 ? -26.300 15.096 28.444 1.00 97.88 548 PRO A N 1
ATOM 4017 C CA . PRO A 1 548 ? -27.701 14.704 28.277 1.00 97.88 548 PRO A CA 1
ATOM 4018 C C . PRO A 1 548 ? -28.265 14.046 29.544 1.00 97.88 548 PRO A C 1
ATOM 4020 O O . PRO A 1 548 ? -27.532 13.377 30.278 1.00 97.88 548 PRO A O 1
ATOM 4023 N N . ALA A 1 549 ? -29.568 14.199 29.791 1.00 97.94 549 ALA A N 1
ATOM 4024 C CA . ALA A 1 549 ? -30.219 13.648 30.982 1.00 97.94 549 ALA A CA 1
ATOM 4025 C C . ALA A 1 549 ? -30.144 12.112 31.019 1.00 97.94 549 ALA A C 1
ATOM 4027 O O . ALA A 1 549 ? -29.926 11.522 32.075 1.00 97.94 549 ALA A O 1
ATOM 4028 N N . GLU A 1 550 ? -30.252 11.473 29.858 1.00 97.19 550 GLU A N 1
ATOM 4029 C CA . GLU A 1 550 ? -30.172 10.025 29.671 1.00 97.19 550 GLU A CA 1
ATOM 4030 C C . GLU A 1 550 ? -28.767 9.505 29.995 1.00 97.19 550 GLU A C 1
ATOM 4032 O O . GLU A 1 550 ? -28.610 8.509 30.701 1.00 97.19 550 GLU A O 1
ATOM 4037 N N . THR A 1 551 ? -27.740 10.233 29.551 1.00 97.56 551 THR A N 1
ATOM 4038 C CA . THR A 1 551 ? -26.336 9.963 29.878 1.00 97.56 551 THR A CA 1
ATOM 4039 C C . THR A 1 551 ? -26.084 10.129 31.371 1.00 97.56 551 THR A C 1
ATOM 4041 O O . THR A 1 551 ? -25.476 9.260 31.990 1.00 97.56 551 THR A O 1
ATOM 4044 N N . LYS A 1 552 ? -26.589 11.214 31.971 1.00 97.81 552 LYS A N 1
ATOM 4045 C CA . LYS A 1 552 ? -26.473 11.468 33.411 1.00 97.81 552 LYS A CA 1
ATOM 4046 C C . LYS A 1 552 ? -27.132 10.358 34.233 1.00 97.81 552 LYS A C 1
ATOM 4048 O O . LYS A 1 552 ? -26.545 9.900 35.207 1.00 97.81 552 LYS A O 1
ATOM 4053 N N . ALA A 1 553 ? -28.309 9.890 33.822 1.00 97.50 553 ALA A N 1
ATOM 4054 C CA . ALA A 1 553 ? -28.991 8.778 34.476 1.00 97.50 553 ALA A CA 1
ATOM 4055 C C . ALA A 1 553 ? -28.205 7.461 34.352 1.00 97.50 553 ALA A C 1
ATOM 4057 O O . ALA A 1 553 ? -28.101 6.720 35.323 1.00 97.50 553 ALA A O 1
ATOM 4058 N N . ALA A 1 554 ? -27.607 7.181 33.190 1.00 97.31 554 ALA A N 1
ATOM 4059 C CA . ALA A 1 554 ? -26.796 5.979 32.976 1.00 97.31 554 ALA A CA 1
ATOM 4060 C C . ALA A 1 554 ? -25.446 5.983 33.725 1.00 97.31 554 ALA A C 1
ATOM 4062 O O . ALA A 1 554 ? -24.827 4.929 33.877 1.00 97.31 554 ALA A O 1
ATOM 4063 N N . LEU A 1 555 ? -24.994 7.152 34.190 1.00 97.69 555 LEU A N 1
ATOM 4064 C CA . LEU A 1 555 ? -23.809 7.308 35.039 1.00 97.69 555 LEU A CA 1
ATOM 4065 C C . LEU A 1 555 ? -24.093 7.066 36.528 1.00 97.69 555 LEU A C 1
ATOM 4067 O O . LEU A 1 555 ? -23.149 6.989 37.313 1.00 97.69 555 LEU A O 1
ATOM 4071 N N . ALA A 1 556 ? -25.360 6.943 36.937 1.00 95.00 556 ALA A N 1
ATOM 4072 C CA . ALA A 1 556 ? -25.694 6.628 38.320 1.00 95.00 556 ALA A CA 1
ATOM 4073 C C . ALA A 1 556 ? -25.087 5.271 38.722 1.00 95.00 556 ALA A C 1
ATOM 4075 O O . ALA A 1 556 ? -25.265 4.272 38.025 1.00 95.00 556 ALA A O 1
ATOM 4076 N N . GLY A 1 557 ? -24.357 5.247 39.842 1.00 91.81 557 GLY A N 1
ATOM 4077 C CA . GLY A 1 557 ? -23.656 4.053 40.325 1.00 91.81 557 GLY A CA 1
ATOM 4078 C C . GLY A 1 557 ? -22.349 3.726 39.592 1.00 91.81 557 GLY A C 1
ATOM 4079 O O . GLY A 1 557 ? -21.849 2.617 39.743 1.00 91.81 557 GLY A O 1
ATOM 4080 N N . LYS A 1 558 ? -21.810 4.648 38.780 1.00 96.88 558 LYS A N 1
ATOM 4081 C CA . LYS A 1 558 ? -20.448 4.547 38.235 1.00 96.88 558 LYS A CA 1
ATOM 4082 C C . LYS A 1 558 ? -19.465 5.286 39.145 1.00 96.88 558 LYS A C 1
ATOM 4084 O O . LYS A 1 558 ? -19.730 6.424 39.528 1.00 96.88 558 LYS A O 1
ATOM 4089 N N . ASP A 1 559 ? -18.313 4.682 39.400 1.00 97.38 559 ASP A N 1
ATOM 4090 C CA . ASP A 1 559 ? -17.260 5.221 40.266 1.00 97.38 559 ASP A CA 1
ATOM 4091 C C . ASP A 1 559 ? -16.261 6.084 39.488 1.00 97.38 559 ASP A C 1
ATOM 4093 O O . ASP A 1 559 ? -15.728 7.068 40.005 1.00 97.38 559 ASP A O 1
ATOM 4097 N N . SER A 1 560 ? -16.002 5.742 38.221 1.00 98.12 560 SER A N 1
ATOM 4098 C CA . SER A 1 560 ? -15.066 6.493 37.382 1.00 98.12 560 SER A CA 1
ATOM 4099 C C . SER A 1 560 ? -15.438 6.517 35.903 1.00 98.12 560 SER A C 1
ATOM 4101 O O . SER A 1 560 ? -16.158 5.656 35.386 1.00 98.12 560 SER A O 1
ATOM 4103 N N . THR A 1 561 ? -14.921 7.525 35.199 1.00 98.44 561 THR A N 1
ATOM 4104 C CA . THR A 1 561 ? -15.190 7.737 33.777 1.00 98.44 561 THR A CA 1
ATOM 4105 C C . THR A 1 561 ? -13.923 7.990 32.976 1.00 98.44 561 THR A C 1
ATOM 4107 O O . THR A 1 561 ? -13.014 8.703 33.397 1.00 98.44 561 THR A O 1
ATOM 4110 N N . ILE A 1 562 ? -13.881 7.417 31.776 1.00 98.31 562 ILE A N 1
ATOM 4111 C CA . ILE A 1 562 ? -12.872 7.706 30.757 1.00 98.31 562 ILE A CA 1
ATOM 4112 C C . ILE A 1 562 ? -13.482 8.716 29.792 1.00 98.31 562 ILE A C 1
ATOM 4114 O O . ILE A 1 562 ? -14.421 8.393 29.068 1.00 98.31 562 ILE A O 1
ATOM 4118 N N . VAL A 1 563 ? -12.946 9.929 29.753 1.00 97.56 563 VAL A N 1
ATOM 4119 C CA . VAL A 1 563 ? -13.376 10.966 28.810 1.00 97.56 563 VAL A CA 1
ATOM 4120 C C . VAL A 1 563 ? -12.476 10.920 27.586 1.00 97.56 563 VAL A C 1
ATOM 4122 O O . VAL A 1 563 ? -11.263 11.074 27.715 1.00 97.56 563 VAL A O 1
ATOM 4125 N N . THR A 1 564 ? -13.057 10.734 26.403 1.00 95.12 564 THR A N 1
ATOM 4126 C CA . THR A 1 564 ? -12.302 10.745 25.139 1.00 95.12 564 THR A CA 1
ATOM 4127 C C . THR A 1 564 ? -12.485 12.054 24.385 1.00 95.12 564 THR A C 1
ATOM 4129 O O . THR A 1 564 ? -13.585 12.607 24.340 1.00 95.12 564 THR A O 1
ATOM 4132 N N . GLY A 1 565 ? -11.390 12.545 23.805 1.00 93.12 565 GLY A N 1
ATOM 4133 C CA . GLY A 1 565 ? -11.355 13.791 23.047 1.00 93.12 565 GLY A CA 1
ATOM 4134 C C . GLY A 1 565 ? -10.938 15.010 23.871 1.00 93.12 565 GLY A C 1
ATOM 4135 O O . GLY A 1 565 ? -11.011 15.040 25.108 1.00 93.12 565 GLY A O 1
ATOM 4136 N N . GLY A 1 566 ? -10.442 16.028 23.165 1.00 93.88 566 GLY A N 1
ATOM 4137 C CA . GLY A 1 566 ? -10.042 17.309 23.747 1.00 93.88 566 GLY A CA 1
ATOM 4138 C C . GLY A 1 566 ? -11.222 18.104 24.322 1.00 93.88 566 GLY A C 1
ATOM 4139 O O . GLY A 1 566 ? -12.381 17.683 24.281 1.00 93.88 566 GLY A O 1
ATOM 4140 N N . THR A 1 567 ? -10.946 19.296 24.852 1.00 94.44 567 THR A N 1
ATOM 4141 C CA . THR A 1 567 ? -11.975 20.176 25.443 1.00 94.44 567 THR A CA 1
ATOM 4142 C C . THR A 1 567 ? -13.002 20.684 24.426 1.00 94.44 567 THR A C 1
ATOM 4144 O O . THR A 1 567 ? -14.134 20.982 24.802 1.00 94.44 567 THR A O 1
ATOM 4147 N N . SER A 1 568 ? -12.644 20.723 23.140 1.00 91.62 568 SER A N 1
ATOM 4148 C CA . SER A 1 568 ? -13.555 21.016 22.025 1.00 91.62 568 SER A CA 1
ATOM 4149 C C . SER A 1 568 ? -14.536 19.874 21.724 1.00 91.62 568 SER A C 1
ATOM 4151 O O . SER A 1 568 ? -15.611 20.117 21.175 1.00 91.62 568 SER A O 1
ATOM 4153 N N . ALA A 1 569 ? -14.203 18.637 22.106 1.00 92.94 569 ALA A N 1
ATOM 4154 C CA . ALA A 1 569 ? -15.075 17.472 21.964 1.00 92.94 569 ALA A CA 1
ATOM 4155 C C . ALA A 1 569 ? -15.932 17.261 23.218 1.00 92.94 569 ALA A C 1
ATOM 4157 O O . ALA A 1 569 ? -17.143 17.080 23.121 1.00 92.94 569 ALA A O 1
ATOM 4158 N N . VAL A 1 570 ? -15.330 17.329 24.405 1.00 95.38 570 VAL A N 1
ATOM 4159 C CA . VAL A 1 570 ? -16.034 17.253 25.693 1.00 95.38 570 VAL A CA 1
ATOM 4160 C C . VAL A 1 570 ? -15.495 18.360 26.583 1.00 95.38 570 VAL A C 1
ATOM 4162 O O . VAL A 1 570 ? -14.357 18.280 27.041 1.00 95.38 570 VAL A O 1
ATOM 4165 N N . SER A 1 571 ? -16.288 19.396 26.838 1.00 96.81 571 SER A N 1
ATOM 4166 C CA . SER A 1 571 ? -15.865 20.558 27.627 1.00 96.81 571 SER A CA 1
ATOM 4167 C C . SER A 1 571 ? -15.516 20.203 29.077 1.00 96.81 571 SER A C 1
ATOM 4169 O O . SER A 1 571 ? -15.951 19.184 29.619 1.00 96.81 571 SER A O 1
ATOM 4171 N N . ASN A 1 572 ? -14.763 21.083 29.742 1.00 97.69 572 ASN A N 1
ATOM 4172 C CA . ASN A 1 572 ? -14.476 20.943 31.173 1.00 97.69 572 ASN A CA 1
ATOM 4173 C C . ASN A 1 572 ? -15.748 21.014 32.032 1.00 97.69 572 ASN A C 1
ATOM 4175 O O . ASN A 1 572 ? -15.833 20.323 33.040 1.00 97.69 572 ASN A O 1
ATOM 4179 N N . ALA A 1 573 ? -16.762 21.773 31.598 1.00 97.88 573 ALA A N 1
ATOM 4180 C CA . ALA A 1 573 ? -18.054 21.853 32.278 1.00 97.88 573 ALA A CA 1
ATOM 4181 C C . ALA A 1 573 ? -18.823 20.521 32.249 1.00 97.88 573 ALA A C 1
ATOM 4183 O O . ALA A 1 573 ? -19.483 20.167 33.225 1.00 97.88 573 ALA A O 1
ATOM 4184 N N . VAL A 1 574 ? -18.728 19.763 31.152 1.00 97.94 574 VAL A N 1
ATOM 4185 C CA . VAL A 1 574 ? -19.267 18.396 31.099 1.00 97.94 574 VAL A CA 1
ATOM 4186 C C . VAL A 1 574 ? -18.420 17.464 31.958 1.00 97.94 574 VAL A C 1
ATOM 4188 O O . VAL A 1 574 ? -18.976 16.733 32.767 1.00 97.94 574 VAL A O 1
ATOM 4191 N N . MET A 1 575 ? -17.089 17.517 31.833 1.00 97.50 575 MET A N 1
ATOM 4192 C CA . MET A 1 575 ? -16.176 16.642 32.580 1.00 97.50 575 MET A CA 1
ATOM 4193 C C . MET A 1 575 ? -16.329 16.775 34.102 1.00 97.50 575 MET A C 1
ATOM 4195 O O . MET A 1 575 ? -16.289 15.767 34.797 1.00 97.50 575 MET A O 1
ATOM 4199 N N . ALA A 1 576 ? -16.568 17.986 34.611 1.00 97.81 576 ALA A N 1
ATOM 4200 C CA . ALA A 1 576 ? -16.788 18.242 36.036 1.00 97.81 576 ALA A CA 1
ATOM 4201 C C . ALA A 1 576 ? -18.058 17.575 36.605 1.00 97.81 576 ALA A C 1
ATOM 4203 O O . ALA A 1 576 ? -18.191 17.455 37.818 1.00 97.81 576 ALA A O 1
ATOM 4204 N N . GLN A 1 577 ? -18.991 17.142 35.750 1.00 98.06 577 GLN A N 1
ATOM 4205 C CA . GLN A 1 577 ? -20.214 16.438 36.157 1.00 98.06 577 GLN A CA 1
ATOM 4206 C C . GLN A 1 577 ? -20.046 14.913 36.191 1.00 98.06 577 GLN A C 1
ATOM 4208 O O . GLN A 1 577 ? -20.989 14.209 36.552 1.00 98.06 577 GLN A O 1
ATOM 4213 N N . LEU A 1 578 ? -18.895 14.390 35.761 1.00 98.19 578 LEU A N 1
ATOM 4214 C CA . LEU A 1 578 ? -18.669 12.958 35.600 1.00 98.19 578 LEU A CA 1
ATOM 4215 C C . LEU A 1 578 ? -17.945 12.376 36.826 1.00 98.19 578 LEU A C 1
ATOM 4217 O O . LEU A 1 578 ? -16.996 12.990 37.320 1.00 98.19 578 LEU A O 1
ATOM 4221 N N . PRO A 1 579 ? -18.333 11.181 37.303 1.00 97.44 579 PRO A N 1
ATOM 4222 C CA . PRO A 1 579 ? -17.661 10.548 38.432 1.00 97.44 579 PRO A CA 1
ATOM 4223 C C . PRO A 1 579 ? -16.241 10.125 38.037 1.00 97.44 579 PRO A C 1
ATOM 4225 O O . PRO A 1 579 ? -16.034 9.609 36.935 1.00 97.44 579 PRO A O 1
ATOM 4228 N N . GLY A 1 580 ? -15.263 10.375 38.917 1.00 97.19 580 GLY A N 1
ATOM 4229 C CA . GLY A 1 580 ? -13.869 9.925 38.780 1.00 97.19 580 GLY A CA 1
ATOM 4230 C C . GLY A 1 580 ? -13.251 10.153 37.395 1.00 97.19 580 GLY A C 1
ATOM 4231 O O . GLY A 1 580 ? -12.630 9.246 36.842 1.00 97.19 580 GLY A O 1
ATOM 4232 N N . ALA A 1 581 ? -13.499 11.313 36.782 1.00 97.94 581 ALA A N 1
ATOM 4233 C CA . ALA A 1 581 ? -13.214 11.540 35.370 1.00 97.94 581 ALA A CA 1
ATOM 4234 C C . ALA A 1 581 ? -11.718 11.654 35.051 1.00 97.94 581 ALA A C 1
ATOM 4236 O O . ALA A 1 581 ? -11.023 12.530 35.568 1.00 97.94 581 ALA A O 1
ATOM 4237 N N . LYS A 1 582 ? -11.242 10.843 34.101 1.00 98.19 582 LYS A N 1
ATOM 4238 C CA . LYS A 1 582 ? -9.899 10.941 33.513 1.00 98.19 582 LYS A CA 1
ATOM 4239 C C . LYS A 1 582 ? -9.989 11.148 32.006 1.00 98.19 582 LYS A C 1
ATOM 4241 O O . LYS A 1 582 ? -10.620 10.362 31.302 1.00 98.19 582 LYS A O 1
ATOM 4246 N N . ARG A 1 583 ? -9.346 12.204 31.505 1.00 97.56 583 ARG A N 1
ATOM 4247 C CA . ARG A 1 583 ? -9.363 12.563 30.082 1.00 97.56 583 ARG A CA 1
ATOM 4248 C C . ARG A 1 583 ? -8.192 11.956 29.316 1.00 97.56 583 ARG A C 1
ATOM 4250 O O . ARG A 1 583 ? -7.051 12.050 29.754 1.00 97.56 583 ARG A O 1
ATOM 4257 N N . TYR A 1 584 ? -8.497 11.458 28.124 1.00 96.81 584 TYR A N 1
ATOM 4258 C CA . TYR A 1 584 ? -7.554 11.107 27.069 1.00 96.81 584 TYR A CA 1
ATOM 4259 C C . TYR A 1 584 ? -7.984 11.841 25.795 1.00 96.81 584 TYR A C 1
ATOM 4261 O O . TYR A 1 584 ? -8.935 11.443 25.123 1.00 96.81 584 TYR A O 1
ATOM 4269 N N . GLY A 1 585 ? -7.344 12.973 25.505 1.00 94.00 585 GLY A N 1
ATOM 4270 C CA . GLY A 1 585 ? -7.776 13.866 24.434 1.00 94.00 585 GLY A CA 1
ATOM 4271 C C . GLY A 1 585 ? -6.676 14.814 23.992 1.00 94.00 585 GLY A C 1
ATOM 4272 O O . GLY A 1 585 ? -6.099 15.503 24.831 1.00 94.00 585 GLY A O 1
ATOM 4273 N N . GLY A 1 586 ? -6.401 14.832 22.691 1.00 92.12 586 GLY A N 1
ATOM 4274 C CA . GLY A 1 586 ? -5.413 15.709 22.069 1.00 92.12 586 GLY A CA 1
ATOM 4275 C C . GLY A 1 586 ? -6.050 16.808 21.220 1.00 92.12 586 GLY A C 1
ATOM 4276 O O . GLY A 1 586 ? -7.264 17.020 21.248 1.00 92.12 586 GLY A O 1
ATOM 4277 N N . THR A 1 587 ? -5.218 17.519 20.460 1.00 91.25 587 THR A N 1
ATOM 4278 C CA . THR A 1 587 ? -5.647 18.575 19.525 1.00 91.25 587 THR A CA 1
ATOM 4279 C C . THR A 1 587 ? -6.294 18.009 18.261 1.00 91.25 587 THR A C 1
ATOM 4281 O O . THR A 1 587 ? -7.116 18.679 17.637 1.00 91.25 587 THR A O 1
ATOM 4284 N N . SER A 1 588 ? -5.967 16.766 17.902 1.00 92.31 588 SER A N 1
ATOM 4285 C CA . SER A 1 588 ? -6.565 16.026 16.793 1.00 92.31 588 SER A CA 1
ATOM 4286 C C . SER A 1 588 ? -7.058 14.643 17.230 1.00 92.31 588 SER A C 1
ATOM 4288 O O . SER A 1 588 ? -6.671 14.124 18.277 1.00 92.31 588 SER A O 1
ATOM 4290 N N . ARG A 1 589 ? -7.868 13.997 16.382 1.00 91.50 589 ARG A N 1
ATOM 4291 C CA . ARG A 1 589 ? -8.306 12.601 16.579 1.00 91.50 589 ARG A CA 1
ATOM 4292 C C . ARG A 1 589 ? -7.139 11.608 16.652 1.00 91.50 589 ARG A C 1
ATOM 4294 O O . ARG A 1 589 ? -7.226 10.588 17.329 1.00 91.50 589 ARG A O 1
ATOM 4301 N N . TYR A 1 590 ? -6.037 11.924 15.973 1.00 94.69 590 TYR A N 1
ATOM 4302 C CA . TYR A 1 590 ? -4.827 11.108 15.948 1.00 94.69 590 TYR A CA 1
ATOM 4303 C C . TYR A 1 590 ? -4.034 11.271 17.251 1.00 94.69 590 TYR A C 1
ATOM 4305 O O . TYR A 1 590 ? -3.596 10.281 17.832 1.00 94.69 590 TYR A O 1
ATOM 4313 N N . ASP A 1 591 ? -3.941 12.499 17.774 1.00 95.44 591 ASP A N 1
ATOM 4314 C CA . ASP A 1 591 ? -3.367 12.766 19.101 1.00 95.44 591 ASP A CA 1
ATOM 4315 C C . ASP A 1 591 ? -4.196 12.123 20.214 1.00 95.44 591 ASP A C 1
ATOM 4317 O O . ASP A 1 591 ? -3.647 11.485 21.111 1.00 95.44 591 ASP A O 1
ATOM 4321 N N . THR A 1 592 ? -5.526 12.227 20.137 1.00 95.50 592 THR A N 1
ATOM 4322 C CA . THR A 1 592 ? -6.427 11.517 21.052 1.00 95.50 592 THR A CA 1
ATOM 4323 C C . THR A 1 592 ? -6.188 10.007 20.993 1.00 95.50 592 THR A C 1
ATOM 4325 O O . THR A 1 592 ? -6.031 9.381 22.040 1.00 95.50 592 THR A O 1
ATOM 4328 N N . GLY A 1 593 ? -6.092 9.421 19.793 1.00 94.81 593 GLY A N 1
ATOM 4329 C CA . GLY A 1 593 ? -5.778 8.000 19.612 1.00 94.81 593 GLY A CA 1
ATOM 4330 C C . GLY A 1 593 ? -4.443 7.591 20.242 1.00 94.81 593 GLY A C 1
ATOM 4331 O O . GLY A 1 593 ? -4.383 6.580 20.942 1.00 94.81 593 GLY A O 1
ATOM 4332 N N . LYS A 1 594 ? -3.396 8.411 20.085 1.00 95.75 594 LYS A N 1
ATOM 4333 C CA . LYS A 1 594 ? -2.096 8.207 20.739 1.00 95.75 594 LYS A CA 1
ATOM 4334 C C . LYS A 1 594 ? -2.199 8.210 22.260 1.00 95.75 594 LYS A C 1
ATOM 4336 O O . LYS A 1 594 ? -1.703 7.284 22.899 1.00 95.75 594 LYS A O 1
ATOM 4341 N N . LEU A 1 595 ? -2.861 9.211 22.837 1.00 96.94 595 LEU A N 1
ATOM 4342 C CA . LEU A 1 595 ? -3.026 9.321 24.289 1.00 96.94 595 LEU A CA 1
ATOM 4343 C C . LEU A 1 595 ? -3.853 8.166 24.863 1.00 96.94 595 LEU A C 1
ATOM 4345 O O . LEU A 1 595 ? -3.534 7.670 25.943 1.00 96.94 595 LEU A O 1
ATOM 4349 N N . ILE A 1 596 ? -4.885 7.715 24.142 1.00 96.25 596 ILE A N 1
ATOM 4350 C CA . ILE A 1 596 ? -5.660 6.523 24.506 1.00 96.25 596 ILE A CA 1
ATOM 4351 C C . ILE A 1 596 ? -4.748 5.296 24.516 1.00 96.25 596 ILE A C 1
ATOM 4353 O O . ILE A 1 596 ? -4.697 4.604 25.523 1.00 96.25 596 ILE A O 1
ATOM 4357 N N . ASN A 1 597 ? -3.989 5.051 23.450 1.00 94.25 597 ASN A N 1
ATOM 4358 C CA . ASN A 1 597 ? -3.136 3.867 23.350 1.00 94.25 597 ASN A CA 1
ATOM 4359 C C . ASN A 1 597 ? -2.043 3.835 24.438 1.00 94.25 597 ASN A C 1
ATOM 4361 O O . ASN A 1 597 ? -1.846 2.825 25.108 1.00 94.25 597 ASN A O 1
ATOM 4365 N N . GLN A 1 598 ? -1.388 4.970 24.694 1.00 94.50 598 GLN A N 1
ATOM 4366 C CA . GLN A 1 598 ? -0.368 5.072 25.744 1.00 94.50 598 GLN A CA 1
ATOM 4367 C C . GLN A 1 598 ? -0.952 4.931 27.155 1.00 94.50 598 GLN A C 1
ATOM 4369 O O . GLN A 1 598 ? -0.301 4.408 28.058 1.00 94.50 598 GLN A O 1
ATOM 4374 N N . GLY A 1 599 ? -2.168 5.432 27.361 1.00 96.12 599 GLY A N 1
ATOM 4375 C CA . GLY A 1 599 ? -2.771 5.556 28.679 1.00 96.12 599 GLY A CA 1
ATOM 4376 C C . GLY A 1 599 ? -3.781 4.473 29.058 1.00 96.12 599 GLY A C 1
ATOM 4377 O O . GLY A 1 599 ? -4.180 4.415 30.226 1.00 96.12 599 GLY A O 1
ATOM 4378 N N . LEU A 1 600 ? -4.207 3.667 28.086 1.00 96.44 600 LEU A N 1
ATOM 4379 C CA . LEU A 1 600 ? -5.133 2.536 28.177 1.00 96.44 600 LEU A CA 1
ATOM 4380 C C . LEU A 1 600 ? -4.603 1.402 27.270 1.00 96.44 600 LEU A C 1
ATOM 4382 O O . LEU A 1 600 ? -5.208 1.101 26.238 1.00 96.44 600 LEU A O 1
ATOM 4386 N N . PRO A 1 601 ? -3.443 0.807 27.608 1.00 92.25 601 PRO A N 1
ATOM 4387 C CA . PRO A 1 601 ? -2.740 -0.092 26.703 1.00 92.25 601 PRO A CA 1
ATOM 4388 C C . PRO A 1 601 ? -3.540 -1.367 26.418 1.00 92.25 601 PRO A C 1
ATOM 4390 O O . PRO A 1 601 ? -4.123 -1.980 27.315 1.00 92.25 601 PRO A O 1
ATOM 4393 N N . MET A 1 602 ? -3.519 -1.763 25.149 1.00 96.06 602 MET A N 1
ATOM 4394 C CA . MET A 1 602 ? -3.945 -3.074 24.655 1.00 96.06 602 MET A CA 1
ATOM 4395 C C . MET A 1 602 ? -2.707 -3.958 24.432 1.00 96.06 602 MET A C 1
ATOM 4397 O O . MET A 1 602 ? -1.571 -3.510 24.625 1.00 96.06 602 MET A O 1
ATOM 4401 N N . GLY A 1 603 ? -2.904 -5.209 24.024 1.00 94.75 603 GLY A N 1
ATOM 4402 C CA . GLY A 1 603 ? -1.809 -6.079 23.602 1.00 94.75 603 GLY A CA 1
ATOM 4403 C C . GLY A 1 603 ? -0.955 -5.465 22.483 1.00 94.75 603 GLY A C 1
ATOM 4404 O O . GLY A 1 603 ? -1.407 -4.643 21.684 1.00 94.75 603 GLY A O 1
ATOM 4405 N N . LYS A 1 604 ? 0.324 -5.859 22.452 1.00 93.25 604 LYS A N 1
ATOM 4406 C CA . LYS A 1 604 ? 1.339 -5.327 21.524 1.00 93.25 604 LYS A CA 1
ATOM 4407 C C . LYS A 1 604 ? 1.671 -6.248 20.355 1.00 93.25 604 LYS A C 1
ATOM 4409 O O . LYS A 1 604 ? 2.511 -5.902 19.544 1.00 93.25 604 LYS A O 1
ATOM 4414 N N . GLN A 1 605 ? 1.014 -7.401 20.252 1.00 91.88 605 GLN A N 1
ATOM 4415 C CA . GLN A 1 605 ? 1.306 -8.384 19.20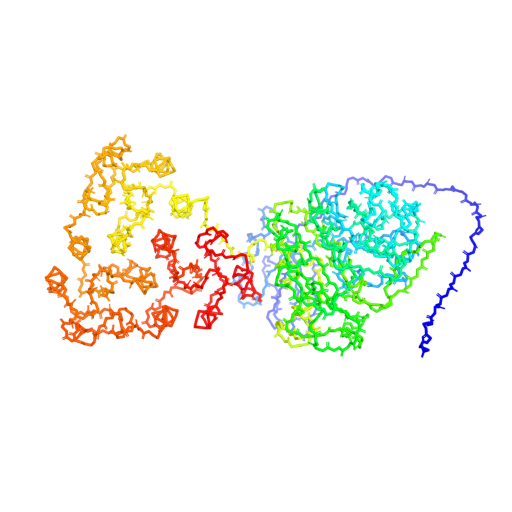2 1.00 91.88 605 GLN A CA 1
ATOM 4416 C C . GLN A 1 605 ? 0.823 -7.938 17.819 1.00 91.88 605 GLN A C 1
ATOM 4418 O O . GLN A 1 605 ? 1.327 -8.404 16.806 1.00 91.88 605 GLN A O 1
ATOM 4423 N N . LYS A 1 606 ? -0.179 -7.053 17.768 1.00 93.00 606 LYS A N 1
ATOM 4424 C CA . LYS A 1 606 ? -0.760 -6.552 16.525 1.00 93.00 606 LYS A CA 1
ATOM 4425 C C . LYS A 1 606 ? -1.455 -5.221 16.763 1.00 93.00 606 LYS A C 1
ATOM 4427 O O . LYS A 1 606 ? -2.012 -5.013 17.839 1.00 93.00 606 LYS A O 1
ATOM 4432 N N . ALA A 1 607 ? -1.494 -4.369 15.747 1.00 95.50 607 ALA A N 1
ATOM 4433 C CA . ALA A 1 607 ? -2.387 -3.217 15.697 1.00 95.50 607 ALA A CA 1
ATOM 4434 C C . ALA A 1 607 ? -3.280 -3.257 14.451 1.00 95.50 607 ALA A C 1
ATOM 4436 O O . ALA A 1 607 ? -2.899 -3.763 13.398 1.00 95.50 607 ALA A O 1
ATOM 4437 N N . PHE A 1 608 ? -4.487 -2.714 14.560 1.00 95.88 608 PHE A N 1
ATOM 4438 C CA . PHE A 1 608 ? -5.360 -2.507 13.409 1.00 95.88 608 PHE A CA 1
ATOM 4439 C C . PHE A 1 608 ? -5.280 -1.056 12.944 1.00 95.88 608 PHE A C 1
ATOM 4441 O O . PHE A 1 608 ? -5.267 -0.148 13.766 1.00 95.88 608 PHE A O 1
ATOM 4448 N N . ILE A 1 609 ? -5.254 -0.830 11.638 1.00 95.31 609 ILE A N 1
ATOM 4449 C CA . ILE A 1 609 ? -5.232 0.492 11.014 1.00 95.31 609 ILE A CA 1
ATOM 4450 C C . ILE A 1 609 ? -6.608 0.768 10.413 1.00 95.31 609 ILE A C 1
ATOM 4452 O O . ILE A 1 609 ? -7.174 -0.087 9.732 1.00 95.31 609 ILE A O 1
ATOM 4456 N N . ALA A 1 610 ? -7.154 1.957 10.645 1.00 93.81 610 ALA A N 1
ATOM 4457 C CA . ALA A 1 610 ? -8.400 2.386 10.018 1.00 93.81 610 ALA A CA 1
ATOM 4458 C C . ALA A 1 610 ? -8.408 3.896 9.764 1.00 93.81 610 ALA A C 1
ATOM 4460 O O . ALA A 1 610 ? -7.717 4.660 10.438 1.00 93.81 610 ALA A O 1
ATOM 4461 N N . THR A 1 611 ? -9.226 4.350 8.815 1.00 91.12 611 THR A N 1
ATOM 4462 C CA . THR A 1 611 ? -9.363 5.787 8.549 1.00 91.12 611 THR A CA 1
ATOM 4463 C C . THR A 1 611 ? -10.057 6.497 9.707 1.00 91.12 611 THR A C 1
ATOM 4465 O O . THR A 1 611 ? -11.029 6.003 10.276 1.00 91.12 611 THR A O 1
ATOM 4468 N N . GLY A 1 612 ? -9.568 7.684 10.055 1.00 85.62 612 GLY A N 1
ATOM 4469 C CA . GLY A 1 612 ? -10.168 8.539 11.068 1.00 85.62 612 GLY A CA 1
ATOM 4470 C C . GLY A 1 612 ? -11.312 9.413 10.555 1.00 85.62 612 GLY A C 1
ATOM 4471 O O . GLY A 1 612 ? -11.949 10.056 11.383 1.00 85.62 612 GLY A O 1
ATOM 4472 N N . THR A 1 613 ? -11.575 9.507 9.243 1.00 81.12 613 THR A N 1
ATOM 4473 C CA . THR A 1 613 ? -12.489 10.517 8.656 1.00 81.12 613 THR A CA 1
ATOM 4474 C C . THR A 1 613 ? -13.857 9.975 8.229 1.00 81.12 613 THR A C 1
ATOM 4476 O O . THR A 1 613 ? -14.854 10.659 8.442 1.00 81.12 613 THR A O 1
ATOM 4479 N N . ASN A 1 614 ? -13.928 8.752 7.697 1.00 79.75 614 ASN A N 1
ATOM 4480 C CA . ASN A 1 614 ? -15.167 8.045 7.346 1.00 79.75 614 ASN A CA 1
ATOM 4481 C C . ASN A 1 614 ? -15.021 6.567 7.719 1.00 79.75 614 ASN A C 1
ATOM 4483 O O . ASN A 1 614 ? -14.410 5.799 6.986 1.00 79.75 614 ASN A O 1
ATOM 4487 N N . PHE A 1 615 ? -15.549 6.176 8.874 1.00 80.75 615 PHE A N 1
ATOM 4488 C CA . PHE A 1 615 ? -15.038 5.023 9.622 1.00 80.75 615 PHE A CA 1
ATOM 4489 C C . PHE A 1 615 ? -16.063 3.917 9.959 1.00 80.75 615 PHE A C 1
ATOM 4491 O O . PHE A 1 615 ? -15.985 3.327 11.043 1.00 80.75 615 PHE A O 1
ATOM 4498 N N . PRO A 1 616 ? -17.007 3.565 9.060 1.00 82.00 616 PRO A N 1
ATOM 4499 C CA . PRO A 1 616 ? -17.872 2.405 9.287 1.00 82.00 616 PRO A CA 1
ATOM 4500 C C . PRO A 1 616 ? -17.058 1.103 9.427 1.00 82.00 616 PRO A C 1
ATOM 4502 O O . PRO A 1 616 ? -17.462 0.194 10.149 1.00 82.00 616 PRO A O 1
ATOM 4505 N N . ASP A 1 617 ? -15.876 1.044 8.807 1.00 86.81 617 ASP A N 1
ATOM 4506 C CA . ASP A 1 617 ? -14.978 -0.111 8.866 1.00 86.81 617 ASP A CA 1
ATOM 4507 C C . ASP A 1 617 ? -14.319 -0.253 10.251 1.00 86.81 617 ASP A C 1
ATOM 4509 O O . ASP A 1 617 ? -14.262 -1.350 10.801 1.00 86.81 617 ASP A O 1
ATOM 4513 N N . ALA A 1 618 ? -13.895 0.860 10.869 1.00 85.44 618 ALA A N 1
ATOM 4514 C CA . ALA A 1 618 ? -13.345 0.862 12.231 1.00 85.44 618 ALA A CA 1
ATOM 4515 C C . ALA A 1 618 ? -14.401 0.466 13.274 1.00 85.44 618 ALA A C 1
ATOM 4517 O O . ALA A 1 618 ? -14.101 -0.240 14.237 1.00 85.44 618 ALA A O 1
ATOM 4518 N N . LEU A 1 619 ? -15.648 0.901 13.066 1.00 87.44 619 LEU A N 1
ATOM 4519 C CA . LEU A 1 619 ? -16.787 0.533 13.901 1.00 87.44 619 LEU A CA 1
ATOM 4520 C C . LEU A 1 619 ? -16.996 -0.989 13.902 1.00 87.44 619 LEU A C 1
ATOM 4522 O O . LEU A 1 619 ? -16.998 -1.598 14.974 1.00 87.44 619 LEU A O 1
ATOM 4526 N N . ALA A 1 620 ? -17.120 -1.604 12.721 1.00 90.19 620 ALA A N 1
ATOM 4527 C CA . ALA A 1 620 ? -17.267 -3.056 12.596 1.00 90.19 620 ALA A CA 1
ATOM 4528 C C . ALA A 1 620 ? -16.021 -3.800 13.117 1.00 90.19 620 ALA A C 1
ATOM 4530 O O . ALA A 1 620 ? -16.134 -4.831 13.782 1.00 90.19 620 ALA A O 1
ATOM 4531 N N . GLY A 1 621 ? -14.834 -3.237 12.876 1.00 92.38 621 GLY A N 1
ATOM 4532 C CA . GLY A 1 621 ? -13.541 -3.781 13.289 1.00 92.38 621 GLY A CA 1
ATOM 4533 C C . GLY A 1 621 ? -13.269 -3.735 14.792 1.00 92.38 621 GLY A C 1
ATOM 4534 O O . GLY A 1 621 ? -12.464 -4.527 15.282 1.00 92.38 621 GLY A O 1
ATOM 4535 N N . SER A 1 622 ? -13.952 -2.868 15.546 1.00 92.62 622 SER A N 1
ATOM 4536 C CA . SER A 1 622 ? -13.701 -2.658 16.981 1.00 92.62 622 SER A CA 1
ATOM 4537 C C . SER A 1 622 ? -13.820 -3.932 17.826 1.00 92.62 622 SER A C 1
ATOM 4539 O O . SER A 1 622 ? -13.007 -4.158 18.724 1.00 92.62 622 SER A O 1
ATOM 4541 N N . VAL A 1 623 ? -14.782 -4.800 17.503 1.00 95.38 623 VAL A N 1
ATOM 4542 C CA . VAL A 1 623 ? -15.012 -6.062 18.221 1.00 95.38 623 VAL A CA 1
ATOM 4543 C C . VAL A 1 623 ? -13.926 -7.085 17.896 1.00 95.38 623 VAL A C 1
ATOM 4545 O O . VAL A 1 623 ? -13.435 -7.773 18.791 1.00 95.38 623 VAL A O 1
ATOM 4548 N N . LEU A 1 624 ? -13.507 -7.161 16.627 1.00 96.56 624 LEU A N 1
ATOM 4549 C CA . LEU A 1 624 ? -12.401 -8.024 16.216 1.00 96.56 624 LEU A CA 1
ATOM 4550 C C . LEU A 1 624 ? -11.087 -7.574 16.867 1.00 96.56 624 LEU A C 1
ATOM 4552 O O . LEU A 1 624 ? -10.345 -8.410 17.380 1.00 96.56 624 LEU A O 1
ATOM 4556 N N . ALA A 1 625 ? -10.832 -6.265 16.905 1.00 96.94 625 ALA A N 1
ATOM 4557 C CA . ALA A 1 625 ? -9.671 -5.692 17.575 1.00 96.94 625 ALA A CA 1
ATOM 4558 C C . ALA A 1 625 ? -9.653 -6.041 19.073 1.00 96.94 625 ALA A C 1
ATOM 4560 O O . ALA A 1 625 ? -8.646 -6.540 19.569 1.00 96.94 625 ALA A O 1
ATOM 4561 N N . ALA A 1 626 ? -10.788 -5.909 19.770 1.00 96.81 626 ALA A N 1
ATOM 4562 C CA . ALA A 1 626 ? -10.914 -6.337 21.165 1.00 96.81 626 ALA A CA 1
ATOM 4563 C C . ALA A 1 626 ? -10.635 -7.842 21.348 1.00 96.81 626 ALA A C 1
ATOM 4565 O O . ALA A 1 626 ? -9.888 -8.224 22.246 1.00 96.81 626 ALA A O 1
ATOM 4566 N N . LYS A 1 627 ? -11.173 -8.697 20.463 1.00 95.94 627 LYS A N 1
ATOM 4567 C CA . LYS A 1 627 ? -10.989 -10.166 20.491 1.00 95.94 627 LYS A CA 1
ATOM 4568 C C . LYS A 1 627 ? -9.541 -10.588 20.266 1.00 95.94 627 LYS A C 1
ATOM 4570 O O . LYS A 1 627 ? -9.126 -11.634 20.756 1.00 95.94 627 LYS A O 1
ATOM 4575 N N . LYS A 1 628 ? -8.782 -9.788 19.523 1.00 96.25 628 LYS A N 1
ATOM 4576 C CA . LYS A 1 628 ? -7.351 -9.991 19.267 1.00 96.25 628 LYS A CA 1
ATOM 4577 C C . LYS A 1 628 ? -6.453 -9.251 20.256 1.00 96.25 628 LYS A C 1
ATOM 4579 O O . LYS A 1 628 ? -5.245 -9.255 20.063 1.00 96.25 628 LYS A O 1
ATOM 4584 N N . ASP A 1 629 ? -7.034 -8.631 21.285 1.00 97.00 629 ASP A N 1
ATOM 4585 C CA . ASP A 1 629 ? -6.321 -7.778 22.231 1.00 97.00 629 ASP A CA 1
ATOM 4586 C C . ASP A 1 629 ? -5.419 -6.745 21.535 1.00 97.00 629 ASP A C 1
ATOM 4588 O O . ASP A 1 629 ? -4.252 -6.579 21.871 1.00 97.00 629 ASP A O 1
ATOM 4592 N N . ALA A 1 630 ? -5.955 -6.075 20.519 1.00 96.81 630 ALA A N 1
ATOM 4593 C CA . ALA A 1 630 ? -5.214 -5.151 19.675 1.00 96.81 630 ALA A CA 1
ATOM 4594 C C . ALA A 1 630 ? -5.871 -3.762 19.683 1.00 96.81 630 ALA A C 1
ATOM 4596 O O . ALA A 1 630 ? -7.104 -3.656 19.713 1.00 96.81 630 ALA A O 1
ATOM 4597 N N . PRO A 1 631 ? -5.082 -2.676 19.630 1.00 96.62 631 PRO A N 1
ATOM 4598 C CA . PRO A 1 631 ? -5.617 -1.336 19.451 1.00 96.62 631 PRO A CA 1
ATOM 4599 C C . PRO A 1 631 ? -6.012 -1.082 17.992 1.00 96.62 631 PRO A C 1
ATOM 4601 O O . PRO A 1 631 ? -5.538 -1.750 17.071 1.00 96.62 631 PRO A O 1
ATOM 4604 N N . ILE A 1 632 ? -6.848 -0.061 17.789 1.00 95.56 632 ILE A N 1
ATOM 4605 C CA . ILE A 1 632 ? -7.070 0.557 16.478 1.00 95.56 632 ILE A CA 1
ATOM 4606 C C . ILE A 1 632 ? -6.287 1.872 16.436 1.00 95.56 632 ILE A C 1
ATOM 4608 O O . ILE A 1 632 ? -6.490 2.747 17.279 1.00 95.56 632 ILE A O 1
ATOM 4612 N N . LEU A 1 633 ? -5.405 2.013 15.451 1.00 95.38 633 LEU A N 1
ATOM 4613 C CA . LEU A 1 633 ? -4.649 3.221 15.148 1.00 95.38 633 LEU A CA 1
ATOM 4614 C C . LEU A 1 633 ? -5.309 3.932 13.964 1.00 95.38 633 LEU A C 1
ATOM 4616 O O . LEU A 1 633 ? -5.530 3.338 12.908 1.00 95.38 633 LEU A O 1
ATOM 4620 N N . LEU A 1 634 ? -5.637 5.210 14.144 1.00 94.31 634 LEU A N 1
ATOM 4621 C CA . LEU A 1 634 ? -6.324 5.991 13.119 1.00 94.31 634 LEU A CA 1
ATOM 4622 C C . LEU A 1 634 ? -5.332 6.691 12.191 1.00 94.31 634 LEU A C 1
ATOM 4624 O O . LEU A 1 634 ? -4.393 7.330 12.662 1.00 94.31 634 LEU A O 1
ATOM 4628 N N . THR A 1 635 ? -5.583 6.658 10.888 1.00 94.00 635 THR A N 1
ATOM 4629 C CA . THR A 1 635 ? -4.813 7.403 9.876 1.00 94.00 635 THR A CA 1
ATOM 4630 C C . THR A 1 635 ? -5.720 8.339 9.080 1.00 94.00 635 THR A C 1
ATOM 4632 O O . THR A 1 635 ? -6.950 8.269 9.177 1.00 94.00 635 THR A O 1
ATOM 4635 N N . ALA A 1 636 ? -5.131 9.232 8.283 1.00 91.56 636 ALA A N 1
ATOM 4636 C CA . ALA A 1 636 ? -5.876 9.829 7.182 1.00 91.56 636 ALA A CA 1
ATOM 4637 C C . ALA A 1 636 ? -6.080 8.771 6.080 1.00 91.56 636 ALA A C 1
ATOM 4639 O O . ALA A 1 636 ? -5.495 7.687 6.132 1.00 91.56 636 ALA A O 1
ATOM 4640 N N . ALA A 1 637 ? -6.913 9.080 5.083 1.00 87.38 637 ALA A N 1
ATOM 4641 C CA . ALA A 1 637 ? -7.143 8.161 3.970 1.00 87.38 637 ALA A CA 1
ATOM 4642 C C . ALA A 1 637 ? -5.856 7.895 3.172 1.00 87.38 637 ALA A C 1
ATOM 4644 O O . ALA A 1 637 ? -5.623 6.763 2.768 1.00 87.38 637 ALA A O 1
ATOM 4645 N N . ASN A 1 638 ? -5.021 8.922 2.993 1.00 83.44 638 ASN A N 1
ATOM 4646 C CA . ASN A 1 638 ? -3.854 8.920 2.109 1.00 83.44 638 ASN A CA 1
ATOM 4647 C C . ASN A 1 638 ? -2.518 9.232 2.806 1.00 83.44 638 ASN A C 1
ATOM 4649 O O . ASN A 1 638 ? -1.529 9.483 2.133 1.00 83.44 638 ASN A O 1
ATOM 4653 N N . SER A 1 639 ? -2.481 9.295 4.138 1.00 87.94 639 SER A N 1
ATOM 4654 C CA . SER A 1 639 ? -1.242 9.552 4.883 1.00 87.94 639 SER A CA 1
ATOM 4655 C C . SER A 1 639 ? -1.337 9.070 6.328 1.00 87.94 639 SER A C 1
ATOM 4657 O O . SER A 1 639 ? -2.434 8.948 6.891 1.00 87.94 639 SER A O 1
ATOM 4659 N N . ILE A 1 640 ? -0.180 8.826 6.949 1.00 92.56 640 ILE A N 1
ATOM 4660 C CA . ILE A 1 640 ? -0.068 8.498 8.374 1.00 92.56 640 ILE A CA 1
ATOM 4661 C C . ILE A 1 640 ? 0.311 9.764 9.158 1.00 92.56 640 ILE A C 1
ATOM 4663 O O . ILE A 1 640 ? 1.450 10.224 9.076 1.00 92.56 640 ILE A O 1
ATOM 4667 N N . PRO A 1 641 ? -0.602 10.334 9.966 1.00 93.69 641 PRO A N 1
ATOM 4668 C CA . PRO A 1 641 ? -0.303 11.506 10.785 1.00 93.69 641 PRO A CA 1
ATOM 4669 C C . PRO A 1 641 ? 0.808 11.219 11.801 1.00 93.69 641 PRO A C 1
ATOM 4671 O O . PRO A 1 641 ? 0.848 10.131 12.379 1.00 93.69 641 PRO A O 1
ATOM 4674 N N . SER A 1 642 ? 1.658 12.208 12.096 1.00 93.56 642 SER A N 1
ATOM 4675 C CA . SER A 1 642 ? 2.812 12.054 13.001 1.00 93.56 642 SER A CA 1
ATOM 4676 C C . SER A 1 642 ? 2.492 11.404 14.361 1.00 93.56 642 SER A C 1
ATOM 4678 O O . SER A 1 642 ? 3.270 10.549 14.794 1.00 93.56 642 SER A O 1
ATOM 4680 N N . PRO A 1 643 ? 1.361 11.716 15.038 1.00 94.88 643 PRO A N 1
ATOM 4681 C CA . PRO A 1 643 ? 0.993 11.032 16.279 1.00 94.88 643 PRO A CA 1
ATOM 4682 C C . PRO A 1 643 ? 0.825 9.522 16.091 1.00 94.88 643 PRO A C 1
ATOM 4684 O O . PRO A 1 643 ? 1.365 8.748 16.881 1.00 94.88 643 PRO A O 1
ATOM 4687 N N . THR A 1 644 ? 0.150 9.104 15.020 1.00 94.94 644 THR A N 1
ATOM 4688 C CA . THR A 1 644 ? -0.048 7.694 14.670 1.00 94.94 644 THR A CA 1
ATOM 4689 C C . THR A 1 644 ? 1.259 7.040 14.246 1.00 94.94 644 THR A C 1
ATOM 4691 O O . THR A 1 644 ? 1.575 5.957 14.731 1.00 94.94 644 THR A O 1
ATOM 4694 N N . LYS A 1 645 ? 2.062 7.720 13.418 1.00 92.19 645 LYS A N 1
ATOM 4695 C CA . LYS A 1 645 ? 3.366 7.224 12.956 1.00 92.19 645 LYS A CA 1
ATOM 4696 C C . LYS A 1 645 ? 4.292 6.893 14.128 1.00 92.19 645 LYS A C 1
ATOM 4698 O O . LYS A 1 645 ? 4.927 5.849 14.128 1.00 92.19 645 LYS A O 1
ATOM 4703 N N . SER A 1 646 ? 4.275 7.714 15.184 1.00 93.31 646 SER A N 1
ATOM 4704 C CA . SER A 1 646 ? 5.071 7.476 16.401 1.00 93.31 646 SER A CA 1
ATOM 4705 C C . SER A 1 646 ? 4.679 6.222 17.199 1.00 93.31 646 SER A C 1
ATOM 4707 O O . SER A 1 646 ? 5.442 5.796 18.062 1.00 93.31 646 SER A O 1
ATOM 4709 N N . LEU A 1 647 ? 3.500 5.642 16.948 1.00 93.44 647 LEU A N 1
ATOM 4710 C CA . LEU A 1 647 ? 3.039 4.416 17.606 1.00 93.44 647 LEU A CA 1
ATOM 4711 C C . LEU A 1 647 ? 3.412 3.157 16.831 1.00 93.44 647 LEU A C 1
ATOM 4713 O O . LEU A 1 647 ? 3.450 2.090 17.439 1.00 93.44 647 LEU A O 1
ATOM 4717 N N . LEU A 1 648 ? 3.645 3.263 15.518 1.00 91.81 648 LEU A N 1
ATOM 4718 C CA . LEU A 1 648 ? 3.830 2.095 14.662 1.00 91.81 648 LEU A CA 1
ATOM 4719 C C . LEU A 1 648 ? 4.950 1.179 15.182 1.00 91.81 648 LEU A C 1
ATOM 4721 O O . LEU A 1 648 ? 4.618 0.028 15.464 1.00 91.81 648 LEU A O 1
ATOM 4725 N N . PRO A 1 649 ? 6.169 1.658 15.512 1.00 90.25 649 PRO A N 1
ATOM 4726 C CA . PRO A 1 649 ? 7.266 0.783 15.956 1.00 90.25 649 PRO A CA 1
ATOM 4727 C C . PRO A 1 649 ? 6.985 -0.049 17.222 1.00 90.25 649 PRO A C 1
ATOM 4729 O O . PRO A 1 649 ? 7.797 -0.875 17.620 1.00 90.25 649 PRO A O 1
ATOM 4732 N N . SER A 1 650 ? 5.857 0.178 17.905 1.00 90.62 650 SER A N 1
ATOM 4733 C CA . SER A 1 650 ? 5.433 -0.606 19.071 1.00 90.62 650 SER A CA 1
ATOM 4734 C C . SER A 1 650 ? 4.747 -1.936 18.732 1.00 90.62 650 SER A C 1
ATOM 4736 O O . SER A 1 650 ? 4.393 -2.657 19.669 1.00 90.62 650 SER A O 1
ATOM 4738 N N . TYR A 1 651 ? 4.512 -2.243 17.451 1.00 90.25 651 TYR A N 1
ATOM 4739 C CA . TYR A 1 651 ? 3.768 -3.427 17.009 1.00 90.25 651 TYR A CA 1
ATOM 4740 C C . TYR A 1 651 ? 4.535 -4.191 15.923 1.00 90.25 651 TYR A C 1
ATOM 4742 O O . TYR A 1 651 ? 4.966 -3.564 14.962 1.00 90.25 651 TYR A O 1
ATOM 4750 N N . PRO A 1 652 ? 4.639 -5.528 16.020 1.00 85.69 652 PRO A N 1
ATOM 4751 C CA . PRO A 1 652 ? 5.324 -6.362 15.035 1.00 85.69 652 PRO A CA 1
ATOM 4752 C C . PRO A 1 652 ? 4.405 -6.832 13.894 1.00 85.69 652 PRO A C 1
ATOM 4754 O O . PRO A 1 652 ? 4.831 -7.610 13.052 1.00 85.69 652 PRO A O 1
ATOM 4757 N N . ALA A 1 653 ? 3.125 -6.439 13.888 1.00 88.81 653 ALA A N 1
ATOM 4758 C CA . ALA A 1 653 ? 2.164 -6.832 12.860 1.00 88.81 653 ALA A CA 1
ATOM 4759 C C . ALA A 1 653 ? 1.007 -5.831 12.753 1.00 88.81 653 ALA A C 1
ATOM 4761 O O . ALA A 1 653 ? 0.552 -5.275 13.763 1.00 88.81 653 ALA A O 1
ATOM 4762 N N . TYR A 1 654 ? 0.451 -5.688 11.545 1.00 92.31 654 TYR A N 1
ATOM 4763 C CA . TYR A 1 654 ? -0.713 -4.835 11.298 1.00 92.31 654 TYR A CA 1
ATOM 4764 C C . TYR A 1 654 ? -1.787 -5.498 10.436 1.00 92.31 654 TYR A C 1
ATOM 4766 O O . TYR A 1 654 ? -1.523 -6.410 9.658 1.00 92.31 654 TYR A O 1
ATOM 4774 N N . SER A 1 655 ? -3.021 -5.010 10.553 1.00 92.81 655 SER A N 1
ATOM 4775 C CA . SER A 1 655 ? -4.063 -5.222 9.540 1.00 92.81 655 SER A CA 1
ATOM 4776 C C . SER A 1 655 ? -4.861 -3.955 9.303 1.00 92.81 655 SER A C 1
ATOM 4778 O O . SER A 1 655 ? -5.135 -3.211 10.238 1.00 92.81 655 SER A O 1
ATOM 4780 N N . ILE A 1 656 ? -5.290 -3.735 8.069 1.00 94.12 656 ILE A N 1
ATOM 4781 C CA . ILE A 1 656 ? -6.058 -2.565 7.656 1.00 94.12 656 ILE A CA 1
ATOM 4782 C C . ILE A 1 656 ? -7.539 -2.930 7.562 1.00 94.12 656 ILE A C 1
ATOM 4784 O O . ILE A 1 656 ? -7.907 -3.895 6.889 1.00 94.12 656 ILE A O 1
ATOM 4788 N N . PHE A 1 657 ? -8.396 -2.132 8.194 1.00 94.38 657 PHE A N 1
ATOM 4789 C CA . PHE A 1 657 ? -9.836 -2.139 7.959 1.00 94.38 657 PHE A CA 1
ATOM 4790 C C . PHE A 1 657 ? -10.191 -1.145 6.851 1.00 94.38 657 PHE A C 1
ATOM 4792 O O . PHE A 1 657 ? -9.859 0.039 6.943 1.00 94.38 657 PHE A O 1
ATOM 4799 N N . GLY A 1 658 ? -10.908 -1.620 5.833 1.00 90.44 658 GLY A N 1
ATOM 4800 C CA . GLY A 1 658 ? -11.430 -0.781 4.753 1.00 90.44 658 GLY A CA 1
ATOM 4801 C C . GLY A 1 658 ? -10.734 -0.972 3.408 1.00 90.44 658 GLY A C 1
ATOM 4802 O O . GLY A 1 658 ? -9.603 -1.457 3.310 1.00 90.44 658 GLY A O 1
ATOM 4803 N N . SER A 1 659 ? -11.445 -0.615 2.337 1.00 86.69 659 SER A N 1
ATOM 4804 C CA . SER A 1 659 ? -10.986 -0.783 0.951 1.00 86.69 659 SER A CA 1
ATOM 4805 C C . SER A 1 659 ? -9.842 0.173 0.586 1.00 86.69 659 SER A C 1
ATOM 4807 O O . SER A 1 659 ? -9.507 1.078 1.355 1.00 86.69 659 SER A O 1
ATOM 4809 N N . LYS A 1 660 ? -9.262 0.007 -0.615 1.00 83.06 660 LYS A N 1
ATOM 4810 C CA . LYS A 1 660 ? -8.234 0.919 -1.161 1.00 83.06 660 LYS A CA 1
ATOM 4811 C C . LYS A 1 660 ? -8.723 2.381 -1.249 1.00 83.06 660 LYS A C 1
ATOM 4813 O O . LYS A 1 660 ? -7.906 3.289 -1.208 1.00 83.06 660 LYS A O 1
ATOM 4818 N N . GLY A 1 661 ? -10.040 2.617 -1.305 1.00 80.19 661 GLY A N 1
ATOM 4819 C CA . GLY A 1 661 ? -10.623 3.964 -1.246 1.00 80.19 661 GLY A CA 1
ATOM 4820 C C . GLY A 1 661 ? -10.780 4.532 0.172 1.00 80.19 661 GLY A C 1
ATOM 4821 O O . GLY A 1 661 ? -10.873 5.745 0.333 1.00 80.19 661 GLY A O 1
ATOM 4822 N N . ALA A 1 662 ? -10.816 3.682 1.205 1.00 86.25 662 ALA A N 1
ATOM 4823 C CA . ALA A 1 662 ? -10.876 4.118 2.604 1.00 86.25 662 ALA A CA 1
ATOM 4824 C C . ALA A 1 662 ? -9.479 4.413 3.170 1.00 86.25 662 ALA A C 1
ATOM 4826 O O . ALA A 1 662 ? -9.295 5.409 3.869 1.00 86.25 662 ALA A O 1
ATOM 4827 N N . ILE A 1 663 ? -8.517 3.543 2.851 1.00 89.31 663 ILE A N 1
ATOM 4828 C CA . ILE A 1 663 ? -7.091 3.667 3.166 1.00 89.31 663 ILE A CA 1
ATOM 4829 C C . ILE A 1 663 ? -6.314 3.329 1.901 1.00 89.31 663 ILE A C 1
ATOM 4831 O O . ILE A 1 663 ? -6.391 2.182 1.440 1.00 89.31 663 ILE A O 1
ATOM 4835 N N . THR A 1 664 ? -5.579 4.298 1.359 1.00 83.31 664 THR A N 1
ATOM 4836 C CA . THR A 1 664 ? -4.839 4.140 0.104 1.00 83.31 664 THR A CA 1
ATOM 4837 C C . THR A 1 664 ? -3.736 3.086 0.228 1.00 83.31 664 THR A C 1
ATOM 4839 O O . THR A 1 664 ? -3.321 2.725 1.338 1.00 83.31 664 THR A O 1
ATOM 4842 N N . PRO A 1 665 ? -3.259 2.550 -0.904 1.00 77.31 665 PRO A N 1
ATOM 4843 C CA . PRO A 1 665 ? -2.065 1.718 -0.919 1.00 77.31 665 PRO A CA 1
ATOM 4844 C C . PRO A 1 665 ? -0.823 2.406 -0.334 1.00 77.31 665 PRO A C 1
ATOM 4846 O O . PRO A 1 665 ? -0.066 1.735 0.352 1.00 77.31 665 PRO A O 1
ATOM 4849 N N . ASP A 1 666 ? -0.664 3.723 -0.484 1.00 73.75 666 ASP A N 1
ATOM 4850 C CA . ASP A 1 666 ? 0.475 4.471 0.081 1.00 73.75 666 ASP A CA 1
ATOM 4851 C C . ASP A 1 666 ? 0.559 4.333 1.606 1.00 73.75 666 ASP A C 1
ATOM 4853 O O . ASP A 1 666 ? 1.614 4.036 2.161 1.00 73.75 666 ASP A O 1
ATOM 4857 N N . VAL A 1 667 ? -0.578 4.467 2.300 1.00 84.94 667 VAL A N 1
ATOM 4858 C CA . VAL A 1 667 ? -0.643 4.254 3.755 1.00 84.94 667 VAL A CA 1
ATOM 4859 C C . VAL A 1 667 ? -0.293 2.813 4.106 1.00 84.94 667 VAL A C 1
ATOM 4861 O O . VAL A 1 667 ? 0.393 2.577 5.097 1.00 84.94 667 VAL A O 1
ATOM 4864 N N . LYS A 1 668 ? -0.763 1.843 3.311 1.00 85.19 668 LYS A N 1
ATOM 4865 C CA . LYS A 1 668 ? -0.417 0.432 3.512 1.00 85.19 668 LYS A CA 1
ATOM 4866 C C . LYS A 1 668 ? 1.089 0.226 3.388 1.00 85.19 668 LYS A C 1
ATOM 4868 O O . LYS A 1 668 ? 1.681 -0.380 4.271 1.00 85.19 668 LYS A O 1
ATOM 4873 N N . PHE A 1 669 ? 1.689 0.760 2.334 1.00 77.88 669 PHE A N 1
ATOM 4874 C CA . PHE A 1 669 ? 3.121 0.681 2.105 1.00 77.88 669 PHE A CA 1
ATOM 4875 C C . PHE A 1 669 ? 3.914 1.321 3.254 1.00 77.88 669 PHE A C 1
ATOM 4877 O O . PHE A 1 669 ? 4.834 0.700 3.778 1.00 77.88 669 PHE A O 1
ATOM 4884 N N . GLU A 1 670 ? 3.516 2.504 3.729 1.00 79.50 670 GLU A N 1
ATOM 4885 C CA . GLU A 1 670 ? 4.148 3.127 4.899 1.00 79.50 670 GLU A CA 1
ATOM 4886 C C . GLU A 1 670 ? 4.047 2.275 6.173 1.00 79.50 670 GLU A C 1
ATOM 4888 O O . GLU A 1 670 ? 4.975 2.285 6.981 1.00 79.50 670 GLU A O 1
ATOM 4893 N N . VAL A 1 671 ? 2.938 1.554 6.367 1.00 84.88 671 VAL A N 1
ATOM 4894 C CA . VAL A 1 671 ? 2.766 0.607 7.480 1.00 84.88 671 VAL A CA 1
ATOM 4895 C C . VAL A 1 671 ? 3.671 -0.611 7.301 1.00 84.88 671 VAL A C 1
ATOM 4897 O O . VAL A 1 671 ? 4.346 -1.002 8.249 1.00 84.88 671 VAL A O 1
ATOM 4900 N N . ASP A 1 672 ? 3.723 -1.179 6.098 1.00 81.81 672 ASP A N 1
ATOM 4901 C CA . ASP A 1 672 ? 4.554 -2.345 5.783 1.00 81.81 672 ASP A CA 1
ATOM 4902 C C . ASP A 1 672 ? 6.052 -2.015 5.923 1.00 81.81 672 ASP A C 1
ATOM 4904 O O . ASP A 1 672 ? 6.821 -2.836 6.415 1.00 81.81 672 ASP A O 1
ATOM 4908 N N . LEU A 1 673 ? 6.467 -0.777 5.625 1.00 74.44 673 LEU A N 1
ATOM 4909 C CA . LEU A 1 673 ? 7.824 -0.287 5.899 1.00 74.44 673 LEU A CA 1
ATOM 4910 C C . LEU A 1 673 ? 8.215 -0.337 7.382 1.00 74.44 673 LEU A C 1
ATOM 4912 O O . LEU A 1 673 ? 9.404 -0.350 7.673 1.00 74.44 673 LEU A O 1
ATOM 4916 N N . GLN A 1 674 ? 7.259 -0.332 8.316 1.00 75.25 674 GLN A N 1
ATOM 4917 C CA . GLN A 1 674 ? 7.552 -0.458 9.752 1.00 75.25 674 GLN A CA 1
ATOM 4918 C C . GLN A 1 674 ? 7.758 -1.911 10.194 1.00 75.25 674 GLN A C 1
ATOM 4920 O O . GLN A 1 674 ? 8.145 -2.139 11.335 1.00 75.25 674 GLN A O 1
ATOM 4925 N N . LEU A 1 675 ? 7.447 -2.878 9.323 1.00 67.88 675 LEU A N 1
ATOM 4926 C CA . LEU A 1 675 ? 7.660 -4.308 9.558 1.00 67.88 675 LEU A CA 1
ATOM 4927 C C . LEU A 1 675 ? 9.032 -4.793 9.054 1.00 67.88 675 LEU A C 1
ATOM 4929 O O . LEU A 1 675 ? 9.376 -5.952 9.280 1.00 67.88 675 LEU A O 1
ATOM 4933 N N . LYS A 1 676 ? 9.790 -3.927 8.365 1.00 62.50 676 LYS A N 1
ATOM 4934 C CA . LYS A 1 676 ? 11.231 -4.097 8.126 1.00 62.50 676 LYS A CA 1
ATOM 4935 C C . LYS A 1 676 ? 12.010 -3.863 9.410 1.00 62.50 676 LYS A C 1
ATOM 4937 O O . LYS A 1 676 ? 12.993 -4.608 9.609 1.00 62.50 676 LYS A O 1
#